Protein AF-A0A9N8DDP7-F1 (afdb_monomer)

Sequence (445 aa):
MMAVETEGLSPRRGSSKRWRAACFLFVFMGSSSLLVTTFMTEDQVQRFQAVLLRQNQVAKSKSKAASSISISDDDNATIRGRKQQKKLAQQKNATKTTTTSSRLRPAPNQGKKNKESPLFVKAPPQNSISITSDAHKTDPRIAWLMSFPNSGTSYTGQLVKHLTRTKTASNYGEQNLDLQGSSVPVYHDGNKKQKDRNWQGPFYVDPTQSKGYETPHAYVLTKTHCGGYTTNTSPERYVEATHSFRRRCLSTRYVKNGTLYKGEYDAALVHKAIHLFRNPFDNVVSRFNFEHKRLEKKKGYTNGSTKSREGFRAFCQQMDTTWKESERNSIVYEDSILAKMESVPCHSDFFRYVEWHNLAFVTTQDLGIETMILHYEDYGASTFETTKNKLLEFLELEERGVSSPFKDGKVYSKEYFTKKEREVVKEVLQQLALKTTWGYLERYF

Structure (mmCIF, N/CA/C/O backbone):
data_AF-A0A9N8DDP7-F1
#
_entry.id   AF-A0A9N8DDP7-F1
#
loop_
_atom_site.group_PDB
_atom_site.id
_atom_site.type_symbol
_atom_site.label_atom_id
_atom_site.label_alt_id
_atom_site.label_comp_id
_atom_site.label_asym_id
_atom_site.label_entity_id
_atom_site.label_seq_id
_atom_site.pdbx_PDB_ins_code
_atom_site.Cartn_x
_atom_site.Cartn_y
_atom_site.Cartn_z
_atom_site.occupancy
_atom_site.B_iso_or_equiv
_atom_site.auth_seq_id
_atom_site.auth_comp_id
_atom_site.auth_asym_id
_atom_site.auth_atom_id
_atom_site.pdbx_PDB_model_num
ATOM 1 N N . MET A 1 1 ? -30.819 -2.221 -15.362 1.00 53.91 1 MET A N 1
ATOM 2 C CA . MET A 1 1 ? -32.022 -2.208 -14.501 1.00 53.91 1 MET A CA 1
ATOM 3 C C . MET A 1 1 ? -31.883 -3.381 -13.549 1.00 53.91 1 MET A C 1
ATOM 5 O O . MET A 1 1 ? -31.459 -4.424 -14.019 1.00 53.91 1 MET A O 1
ATOM 9 N N . MET A 1 2 ? -32.101 -3.211 -12.245 1.00 54.06 2 MET A N 1
ATOM 10 C CA . MET A 1 2 ? -32.129 -4.339 -11.303 1.00 54.06 2 MET A CA 1
ATOM 11 C C . MET A 1 2 ? -33.574 -4.521 -10.854 1.00 54.06 2 MET A C 1
ATOM 13 O O . MET A 1 2 ? -34.192 -3.550 -10.419 1.00 54.06 2 MET A O 1
ATOM 17 N N . ALA A 1 3 ? -34.097 -5.733 -11.004 1.00 61.44 3 ALA A N 1
ATOM 18 C CA . ALA A 1 3 ? -35.386 -6.139 -10.464 1.00 61.44 3 ALA A CA 1
ATOM 19 C C . ALA A 1 3 ? -35.121 -7.166 -9.360 1.00 61.44 3 ALA A C 1
ATOM 21 O O . ALA A 1 3 ? -34.287 -8.059 -9.531 1.00 61.44 3 ALA A O 1
ATOM 22 N N . VAL A 1 4 ? -35.784 -6.985 -8.221 1.00 59.75 4 VAL A N 1
ATOM 23 C CA . VAL A 1 4 ? -35.756 -7.929 -7.103 1.00 59.75 4 VAL A CA 1
ATOM 24 C C . VAL A 1 4 ? -37.150 -8.512 -7.010 1.00 59.75 4 VAL A C 1
ATOM 26 O O . VAL A 1 4 ? -38.104 -7.766 -6.797 1.00 59.75 4 VAL A O 1
ATOM 29 N N . GLU A 1 5 ? -37.251 -9.822 -7.173 1.00 64.69 5 GLU A N 1
ATOM 30 C CA . GLU A 1 5 ? -38.500 -10.557 -7.016 1.00 64.69 5 GLU A CA 1
ATOM 31 C C . GLU A 1 5 ? -38.365 -11.471 -5.794 1.00 64.69 5 GLU A C 1
ATOM 33 O O . GLU A 1 5 ? -37.343 -12.140 -5.601 1.00 64.69 5 GLU A O 1
ATOM 38 N N . THR A 1 6 ? -39.362 -11.422 -4.913 1.00 59.94 6 THR A N 1
ATOM 39 C CA . THR A 1 6 ? -39.399 -12.211 -3.679 1.00 59.94 6 THR A CA 1
ATOM 40 C C . THR A 1 6 ? -40.506 -13.243 -3.796 1.00 59.94 6 THR A C 1
ATOM 42 O O . THR A 1 6 ? -41.681 -12.881 -3.766 1.00 59.94 6 THR A O 1
ATOM 45 N N . GLU A 1 7 ? -40.146 -14.521 -3.878 1.00 62.53 7 GLU A N 1
ATOM 46 C CA . GLU A 1 7 ? -41.118 -15.600 -3.715 1.00 62.53 7 GLU A CA 1
ATOM 47 C C . GLU A 1 7 ? -41.201 -16.006 -2.242 1.00 62.53 7 GLU A C 1
ATOM 49 O O . GLU A 1 7 ? -40.222 -16.433 -1.620 1.00 62.53 7 GLU A O 1
ATOM 54 N N . GLY A 1 8 ? -42.396 -15.870 -1.669 1.00 52.25 8 GLY A N 1
ATOM 55 C CA . GLY A 1 8 ? -42.695 -16.373 -0.337 1.00 52.25 8 GLY A CA 1
ATOM 56 C C . GLY A 1 8 ? -42.861 -17.889 -0.368 1.00 52.25 8 GLY A C 1
ATOM 57 O O . GLY A 1 8 ? -43.887 -18.394 -0.817 1.00 52.25 8 GLY A O 1
ATOM 58 N N . LEU A 1 9 ? -41.879 -18.632 0.145 1.00 52.53 9 LEU A N 1
ATOM 59 C CA . LEU A 1 9 ? -42.045 -20.066 0.387 1.00 52.53 9 LEU A CA 1
ATOM 60 C C . LEU A 1 9 ? -43.010 -20.274 1.565 1.00 52.53 9 LEU A C 1
ATOM 62 O O . LEU A 1 9 ? -42.707 -19.914 2.703 1.00 52.53 9 LEU A O 1
ATOM 66 N N . SER A 1 10 ? -44.179 -20.856 1.287 1.00 44.72 10 SER A N 1
ATOM 67 C CA . SER A 1 10 ? -45.189 -21.167 2.304 1.00 44.72 10 SER A CA 1
ATOM 68 C C . SER A 1 10 ? -44.709 -22.298 3.231 1.00 44.72 10 SER A C 1
ATOM 70 O O . SER A 1 10 ? -44.224 -23.327 2.745 1.00 44.72 10 SER A O 1
ATOM 72 N N . PRO A 1 11 ? -44.818 -22.154 4.564 1.00 46.38 11 PRO A N 1
ATOM 73 C CA . PRO A 1 11 ? -44.305 -23.149 5.493 1.00 46.38 11 PRO A CA 1
ATOM 74 C C . PRO A 1 11 ? -45.144 -24.434 5.491 1.00 46.38 11 PRO A C 1
ATOM 76 O O . PRO A 1 11 ? -46.372 -24.411 5.592 1.00 46.38 11 PRO A O 1
ATOM 79 N N . ARG A 1 12 ? -44.466 -25.590 5.515 1.00 46.66 12 ARG A N 1
ATOM 80 C CA . ARG A 1 12 ? -45.070 -26.830 6.026 1.00 46.66 12 ARG A CA 1
ATOM 81 C C . ARG A 1 12 ? -45.344 -26.649 7.523 1.00 46.66 12 ARG A C 1
ATOM 83 O O . ARG A 1 12 ? -44.429 -26.324 8.282 1.00 46.66 12 ARG A O 1
ATOM 90 N N . ARG A 1 13 ? -46.600 -26.855 7.942 1.00 47.00 13 ARG A N 1
ATOM 91 C CA . ARG A 1 13 ? -47.044 -26.788 9.348 1.00 47.00 13 ARG A CA 1
ATOM 92 C C . ARG A 1 13 ? -46.101 -27.599 10.248 1.00 47.00 13 ARG A C 1
ATOM 94 O O . ARG A 1 13 ? -45.973 -28.803 10.055 1.00 47.00 13 ARG A O 1
ATOM 101 N N . GLY A 1 14 ? -45.485 -26.942 11.238 1.00 57.22 14 GLY A N 1
ATOM 102 C CA . GLY A 1 14 ? -44.849 -27.618 12.378 1.00 57.22 14 GLY A CA 1
ATOM 103 C C . GLY A 1 14 ? -43.387 -27.284 12.703 1.00 57.22 14 GLY A C 1
ATOM 104 O O . GLY A 1 14 ? -42.845 -27.913 13.603 1.00 57.22 14 GLY A O 1
ATOM 105 N N . SER A 1 15 ? -42.723 -26.327 12.040 1.00 46.72 15 SER A N 1
ATOM 106 C CA . SER A 1 15 ? -41.317 -25.994 12.355 1.00 46.72 15 SER A CA 1
ATOM 107 C C . SER A 1 15 ? -41.146 -24.542 12.820 1.00 46.72 15 SER A C 1
ATOM 109 O O . SER A 1 15 ? -41.492 -23.615 12.094 1.00 46.72 15 SER A O 1
ATOM 111 N N . SER A 1 16 ? -40.557 -24.341 14.003 1.00 44.75 16 SER A N 1
ATOM 112 C CA . SER A 1 16 ? -40.240 -23.034 14.607 1.00 44.75 16 SER A CA 1
ATOM 113 C C . SER A 1 16 ? -38.978 -22.363 14.032 1.00 44.75 16 SER A C 1
ATOM 115 O O . SER A 1 16 ? -38.325 -21.562 14.705 1.00 44.75 16 SER A O 1
ATOM 117 N N . LYS A 1 17 ? -38.574 -22.688 12.798 1.00 50.50 17 LYS A N 1
ATOM 118 C CA . LYS A 1 17 ? -37.321 -22.179 12.220 1.00 50.50 17 LYS A CA 1
ATOM 119 C C . LYS A 1 17 ? -37.510 -20.809 11.560 1.00 50.50 17 LYS A C 1
ATOM 121 O O . LYS A 1 17 ? -38.437 -20.605 10.786 1.00 50.50 17 LYS A O 1
ATOM 126 N N . ARG A 1 18 ? -36.580 -19.891 11.870 1.00 58.69 18 ARG A N 1
ATOM 127 C CA . ARG A 1 18 ? -36.439 -18.542 11.288 1.00 58.69 18 ARG A CA 1
ATOM 128 C C . ARG A 1 18 ? -36.569 -18.568 9.758 1.00 58.69 18 ARG A C 1
ATOM 130 O O . ARG A 1 18 ? -35.872 -19.335 9.095 1.00 58.69 18 ARG A O 1
ATOM 137 N N . TRP A 1 19 ? -37.413 -17.677 9.241 1.00 54.81 19 TRP A N 1
ATOM 138 C CA . TRP A 1 19 ? -37.630 -17.410 7.821 1.00 54.81 19 TRP A CA 1
ATOM 139 C C . TRP A 1 19 ? -36.309 -17.133 7.086 1.00 54.81 19 TRP A C 1
ATOM 141 O O . TRP A 1 19 ? -35.470 -16.361 7.554 1.00 54.81 19 TRP A O 1
ATOM 151 N N . ARG A 1 20 ? -36.134 -17.750 5.917 1.00 55.94 20 ARG A N 1
ATOM 152 C CA . ARG A 1 20 ? -35.156 -17.335 4.904 1.00 55.94 20 ARG A CA 1
ATOM 153 C C . ARG A 1 20 ? -35.944 -17.082 3.628 1.00 55.94 20 ARG A C 1
ATOM 155 O O . ARG A 1 20 ? -36.596 -18.003 3.142 1.00 55.94 20 ARG A O 1
ATOM 162 N N . ALA A 1 21 ? -35.917 -15.854 3.125 1.00 63.25 21 ALA A N 1
ATOM 163 C CA . ALA A 1 21 ? -36.498 -15.542 1.829 1.00 63.25 21 ALA A CA 1
ATOM 164 C C . ALA A 1 21 ? -35.476 -15.915 0.747 1.00 63.25 21 ALA A C 1
ATOM 166 O O . ALA A 1 21 ? -34.285 -15.606 0.869 1.00 63.25 21 ALA A O 1
ATOM 167 N N . ALA A 1 22 ? -35.927 -16.609 -0.296 1.00 61.06 22 ALA A N 1
ATOM 168 C CA . ALA A 1 22 ? -35.143 -16.729 -1.514 1.00 61.06 22 ALA A CA 1
ATOM 169 C C . ALA A 1 22 ? -35.290 -15.404 -2.270 1.00 61.06 22 ALA A C 1
ATOM 171 O O . ALA A 1 22 ? -36.400 -15.015 -2.632 1.00 61.06 22 ALA A O 1
ATOM 172 N N . CYS A 1 23 ? -34.182 -14.686 -2.453 1.00 67.62 23 CYS A N 1
ATOM 173 C CA . CYS A 1 23 ? -34.169 -13.476 -3.261 1.00 67.62 23 CYS A CA 1
ATOM 174 C C . CYS A 1 23 ? -33.559 -13.797 -4.620 1.00 67.62 23 CYS A C 1
ATOM 176 O O . CYS A 1 23 ? -32.406 -14.237 -4.714 1.00 67.62 23 CYS A O 1
ATOM 178 N N . PHE A 1 24 ? -34.331 -13.534 -5.669 1.00 67.94 24 PHE A N 1
ATOM 179 C CA . PHE A 1 24 ? -33.857 -13.605 -7.040 1.00 67.94 24 PHE A CA 1
ATOM 180 C C . PHE A 1 24 ? -33.385 -12.218 -7.459 1.00 67.94 24 PHE A C 1
ATOM 182 O O . PHE A 1 24 ? -34.171 -11.270 -7.546 1.00 67.94 24 PHE A O 1
ATOM 189 N N . LEU A 1 25 ? -32.075 -12.086 -7.676 1.00 72.31 25 LEU A N 1
ATOM 190 C CA . LEU A 1 25 ? -31.479 -10.859 -8.179 1.00 72.31 25 LEU A CA 1
ATOM 191 C C . LEU A 1 25 ? -31.199 -11.023 -9.671 1.00 72.31 25 LEU A C 1
ATOM 193 O O . LEU A 1 25 ? -30.300 -11.766 -10.071 1.00 72.31 25 LEU A O 1
ATOM 197 N N . PHE A 1 26 ? -31.947 -10.289 -10.491 1.00 64.69 26 PHE A N 1
ATOM 198 C CA . PHE A 1 26 ? -31.686 -10.206 -11.923 1.00 64.69 26 PHE A CA 1
ATOM 199 C C . PHE A 1 26 ? -30.736 -9.043 -12.206 1.00 64.69 26 PHE A C 1
ATOM 201 O O . PHE A 1 26 ? -31.095 -7.867 -12.073 1.00 64.69 26 PHE A O 1
ATOM 208 N N . VAL A 1 27 ? -29.509 -9.373 -12.611 1.00 69.06 27 VAL A N 1
ATOM 209 C CA . VAL A 1 27 ? -28.505 -8.388 -13.023 1.00 69.06 27 VAL A CA 1
ATOM 210 C C . VAL A 1 27 ? -28.454 -8.355 -14.546 1.00 69.06 27 VAL A C 1
ATOM 212 O O . VAL A 1 27 ? -27.973 -9.285 -15.191 1.00 69.06 27 VAL A O 1
ATOM 215 N N . PHE A 1 28 ? -28.950 -7.265 -15.128 1.00 58.16 28 PHE A N 1
ATOM 216 C CA . PHE A 1 28 ? -28.885 -7.027 -16.569 1.00 58.16 28 PHE A CA 1
ATOM 217 C C . PHE A 1 28 ? -27.579 -6.310 -16.929 1.00 58.16 28 PHE A C 1
ATOM 219 O O . PHE A 1 28 ? -27.358 -5.172 -16.500 1.00 58.16 28 PHE A O 1
ATOM 226 N N . MET A 1 29 ? -26.735 -6.960 -17.732 1.00 54.19 29 MET A N 1
ATOM 227 C CA . MET A 1 29 ? -25.502 -6.396 -18.289 1.00 54.19 29 MET A CA 1
ATOM 228 C C . MET A 1 29 ? -25.595 -6.381 -19.819 1.00 54.19 29 MET A C 1
ATOM 230 O O . MET A 1 29 ? -25.285 -7.361 -20.492 1.00 54.19 29 MET A O 1
ATOM 234 N N . GLY A 1 30 ? -26.055 -5.258 -20.379 1.00 78.56 30 GLY A N 1
ATOM 235 C CA . GLY A 1 30 ? -26.326 -5.143 -21.815 1.00 78.56 30 GLY A CA 1
ATOM 236 C C . GLY A 1 30 ? -27.540 -5.979 -22.232 1.00 78.56 30 GLY A C 1
ATOM 237 O O . GLY A 1 30 ? -28.593 -5.876 -21.608 1.00 78.56 30 GLY A O 1
ATOM 238 N N . SER A 1 31 ? -27.391 -6.800 -23.275 1.00 63.62 31 SER A N 1
ATOM 239 C CA . SER A 1 31 ? -28.423 -7.729 -23.767 1.00 63.62 31 SER A CA 1
ATOM 240 C C . SER A 1 31 ? -28.468 -9.069 -23.021 1.00 63.62 31 SER A C 1
ATOM 242 O O . SER A 1 31 ? -29.312 -9.904 -23.327 1.00 63.62 31 SER A O 1
ATOM 244 N N . SER A 1 32 ? -27.571 -9.295 -22.056 1.00 45.69 32 SER A N 1
ATOM 245 C CA . SER A 1 32 ? -27.521 -10.527 -21.261 1.00 45.69 32 SER A CA 1
ATOM 246 C C . SER A 1 32 ? -28.037 -10.291 -19.841 1.00 45.69 32 SER A C 1
ATOM 248 O O . SER A 1 32 ? -27.729 -9.273 -19.214 1.00 45.69 32 SER A O 1
ATOM 250 N N . SER A 1 33 ? -28.797 -11.251 -19.314 1.00 63.03 33 SER A N 1
ATOM 251 C CA . SER A 1 33 ? -29.247 -11.278 -17.919 1.00 63.03 33 SER A CA 1
ATOM 252 C C . SER A 1 33 ? -28.574 -12.417 -17.162 1.00 63.03 33 SER A C 1
ATOM 254 O O . SER A 1 33 ? -28.583 -13.556 -17.626 1.00 63.03 33 SER A O 1
ATOM 256 N N . LEU A 1 34 ? -28.034 -12.119 -15.981 1.00 63.00 34 LEU A N 1
ATOM 257 C CA . LEU A 1 34 ? -27.555 -13.116 -15.028 1.00 63.00 34 LEU A CA 1
ATOM 258 C C . LEU A 1 34 ? -28.558 -13.219 -13.874 1.00 63.00 34 LEU A C 1
ATOM 260 O O . LEU A 1 34 ? -28.841 -12.216 -13.213 1.00 63.00 34 LEU A O 1
ATOM 264 N N . LEU A 1 35 ? -29.078 -14.425 -13.633 1.00 61.25 35 LEU A N 1
ATOM 265 C CA . LEU A 1 35 ? -29.877 -14.732 -12.449 1.00 61.25 35 LEU A CA 1
ATOM 266 C C . LEU A 1 35 ? -28.940 -15.152 -11.318 1.00 61.25 35 LEU A C 1
ATOM 268 O O . LEU A 1 35 ? -28.311 -16.208 -11.381 1.00 61.25 35 LEU A O 1
ATOM 272 N N . VAL A 1 36 ? -28.855 -14.328 -10.279 1.00 66.81 36 VAL A N 1
ATOM 273 C CA . VAL A 1 36 ? -28.132 -14.665 -9.053 1.00 66.81 36 VAL A CA 1
ATOM 274 C C . VAL A 1 36 ? -29.165 -15.019 -7.993 1.00 66.81 36 VAL A C 1
ATOM 276 O O . VAL A 1 36 ? -29.969 -14.178 -7.593 1.00 66.81 36 VAL A O 1
ATOM 279 N N . THR A 1 37 ? -29.149 -16.275 -7.545 1.00 57.31 37 THR A N 1
ATOM 280 C CA . THR A 1 37 ? -30.004 -16.729 -6.440 1.00 57.31 37 THR A CA 1
ATOM 281 C C . THR A 1 37 ? -29.198 -16.669 -5.153 1.00 57.31 37 THR A C 1
ATOM 283 O O . THR A 1 37 ? -28.152 -17.310 -5.044 1.00 57.31 37 THR A O 1
ATOM 286 N N . THR A 1 38 ? -29.670 -15.895 -4.180 1.00 74.00 38 THR A N 1
ATOM 287 C CA . THR A 1 38 ? -29.055 -15.815 -2.852 1.00 74.00 38 THR A CA 1
ATOM 288 C C . THR A 1 38 ? -30.123 -15.913 -1.768 1.00 74.00 38 THR A C 1
ATOM 290 O O . THR A 1 38 ? -31.268 -15.496 -1.951 1.00 74.00 38 THR A O 1
ATOM 293 N N . PHE A 1 39 ? -29.756 -16.497 -0.629 1.00 70.06 39 PHE A N 1
ATOM 294 C CA . PHE A 1 39 ? -30.622 -16.559 0.541 1.00 70.06 39 PHE A CA 1
ATOM 295 C C . PHE A 1 39 ? -30.316 -15.362 1.432 1.00 70.06 39 PHE A C 1
ATOM 297 O O . PHE A 1 39 ? -29.220 -15.268 1.986 1.00 70.06 39 PHE A O 1
ATOM 304 N N . MET A 1 40 ? -31.289 -14.466 1.575 1.00 74.31 40 MET A N 1
ATOM 305 C CA . MET A 1 40 ? -31.183 -13.279 2.420 1.00 74.31 40 MET A CA 1
ATOM 306 C C . MET A 1 40 ? -32.218 -13.361 3.542 1.00 74.31 40 MET A C 1
ATOM 308 O O . MET A 1 40 ? -33.294 -13.950 3.391 1.00 74.31 40 MET A O 1
ATOM 312 N N . THR A 1 41 ? -31.888 -12.801 4.704 1.00 79.81 41 THR A N 1
ATOM 313 C CA . THR A 1 41 ? -32.907 -12.551 5.730 1.00 79.81 41 THR A CA 1
ATOM 314 C C . THR A 1 41 ? -33.825 -11.417 5.273 1.00 79.81 41 THR A C 1
ATOM 316 O O . THR A 1 41 ? -33.435 -10.585 4.458 1.00 79.81 41 THR A O 1
ATOM 319 N N . GLU A 1 42 ? -35.046 -11.355 5.802 1.00 73.56 42 GLU A N 1
ATOM 320 C CA . GLU A 1 42 ? -35.998 -10.287 5.464 1.00 73.56 42 GLU A CA 1
ATOM 321 C C . GLU A 1 42 ? -35.423 -8.883 5.739 1.00 73.56 42 GLU A C 1
ATOM 323 O O . GLU A 1 42 ? -35.531 -7.994 4.898 1.00 73.56 42 GLU A O 1
ATOM 328 N N . ASP A 1 43 ? -34.698 -8.718 6.851 1.00 73.12 43 ASP A N 1
ATOM 329 C CA . ASP A 1 43 ? -33.968 -7.485 7.178 1.00 73.12 43 ASP A CA 1
ATOM 330 C C . ASP A 1 43 ? -32.894 -7.152 6.124 1.00 73.12 43 ASP A C 1
ATOM 332 O O . ASP A 1 43 ? -32.796 -6.015 5.664 1.00 73.12 43 ASP A O 1
ATOM 336 N N . GLN A 1 44 ? -32.136 -8.147 5.648 1.00 73.00 44 GLN A N 1
ATOM 337 C CA . GLN A 1 44 ? -31.159 -7.940 4.574 1.00 73.00 44 GLN A CA 1
ATOM 338 C C . GLN A 1 44 ? -31.827 -7.525 3.256 1.00 73.00 44 GLN A C 1
ATOM 340 O O . GLN A 1 44 ? -31.287 -6.673 2.549 1.00 73.00 44 GLN A O 1
ATOM 345 N N . VAL A 1 45 ? -32.997 -8.085 2.928 1.00 74.19 45 VAL A N 1
ATOM 346 C CA . VAL A 1 45 ? -33.767 -7.700 1.732 1.00 74.19 45 VAL A CA 1
ATOM 347 C C . VAL A 1 45 ? -34.248 -6.256 1.84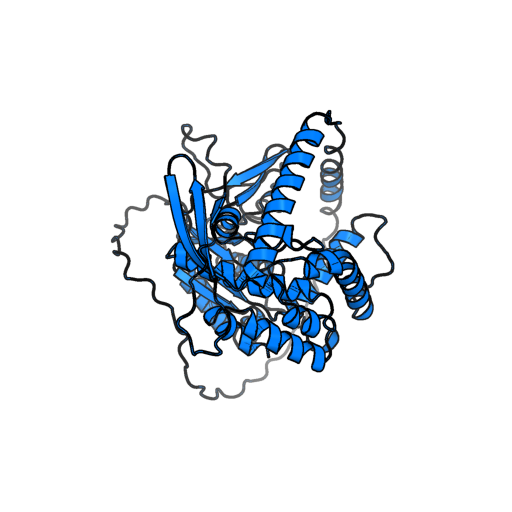5 1.00 74.19 45 VAL A C 1
ATOM 349 O O . VAL A 1 45 ? -34.053 -5.480 0.909 1.00 74.19 45 VAL A O 1
ATOM 352 N N . GLN A 1 46 ? -34.799 -5.861 2.994 1.00 74.19 46 GLN A N 1
ATOM 353 C CA . GLN A 1 46 ? -35.260 -4.489 3.228 1.00 74.19 46 GLN A CA 1
ATOM 354 C C . GLN A 1 46 ? -34.103 -3.481 3.176 1.00 74.19 46 GLN A C 1
ATOM 356 O O . GLN A 1 46 ? -34.209 -2.452 2.502 1.00 74.19 46 GLN A O 1
ATOM 361 N N . ARG A 1 47 ? -32.960 -3.793 3.805 1.00 71.19 47 ARG A N 1
ATOM 362 C CA . ARG A 1 47 ? -31.742 -2.964 3.729 1.00 71.19 47 ARG A CA 1
ATOM 363 C C . ARG A 1 47 ? -31.235 -2.849 2.289 1.00 71.19 47 ARG A C 1
ATOM 365 O O . ARG A 1 47 ? -30.904 -1.752 1.837 1.00 71.19 47 ARG A O 1
ATOM 372 N N . PHE A 1 48 ? -31.223 -3.950 1.537 1.00 71.56 48 PHE A N 1
ATOM 373 C CA . PHE A 1 48 ? -30.809 -3.953 0.132 1.00 71.56 48 PHE A CA 1
ATOM 374 C C . PHE A 1 48 ? -31.746 -3.118 -0.754 1.00 71.56 48 PHE A C 1
ATOM 376 O O . PHE A 1 48 ? -31.283 -2.284 -1.536 1.00 71.56 48 PHE A O 1
ATOM 383 N N . GLN A 1 49 ? -33.063 -3.264 -0.587 1.00 73.12 49 GLN A N 1
ATOM 384 C CA . GLN A 1 49 ? -34.063 -2.447 -1.280 1.00 73.12 49 GLN A CA 1
ATOM 385 C C . GLN A 1 49 ? -33.909 -0.955 -0.944 1.00 73.12 49 GLN A C 1
ATOM 387 O O . GLN A 1 49 ? -33.936 -0.118 -1.850 1.00 73.12 49 GLN A O 1
ATOM 392 N N . ALA A 1 50 ? -33.667 -0.611 0.324 1.00 69.44 50 ALA A N 1
ATOM 393 C CA . ALA A 1 50 ? -33.417 0.768 0.742 1.00 69.44 50 ALA A CA 1
ATOM 394 C C . ALA A 1 50 ? -32.167 1.364 0.067 1.00 69.44 50 ALA A C 1
ATOM 396 O O . ALA A 1 50 ? -32.190 2.520 -0.371 1.00 69.44 50 ALA A O 1
ATOM 397 N N . VAL A 1 51 ? -31.096 0.577 -0.092 1.00 67.12 51 VAL A N 1
ATOM 398 C CA . VAL A 1 51 ? -29.895 0.998 -0.834 1.00 67.12 51 VAL A CA 1
ATOM 399 C C . VAL A 1 51 ? -30.194 1.223 -2.314 1.00 67.12 51 VAL A C 1
ATOM 401 O O . VAL A 1 51 ? -29.808 2.265 -2.851 1.00 67.12 51 VAL A O 1
ATOM 404 N N . LEU A 1 52 ? -30.907 0.304 -2.974 1.00 68.50 52 LEU A N 1
ATOM 405 C CA . LEU A 1 52 ? -31.276 0.458 -4.386 1.00 68.50 52 LEU A CA 1
ATOM 406 C C . LEU A 1 52 ? -32.123 1.720 -4.621 1.00 68.50 52 LEU A C 1
ATOM 408 O O . LEU A 1 52 ? -31.884 2.468 -5.575 1.00 68.50 52 LEU A O 1
ATOM 412 N N . LEU A 1 53 ? -33.071 2.005 -3.724 1.00 69.00 53 LEU A N 1
ATOM 413 C CA . LEU A 1 53 ? -33.893 3.215 -3.783 1.00 69.00 53 LEU A CA 1
ATOM 414 C C . LEU A 1 53 ? -33.049 4.489 -3.618 1.00 69.00 53 LEU A C 1
ATOM 416 O O . LEU A 1 53 ? -33.205 5.429 -4.404 1.00 69.00 53 LEU A O 1
ATOM 420 N N . ARG A 1 54 ? -32.102 4.510 -2.668 1.00 64.75 54 ARG A N 1
ATOM 421 C CA . ARG A 1 54 ? -31.182 5.647 -2.473 1.00 64.75 54 ARG A CA 1
ATOM 422 C C . ARG A 1 54 ? -30.252 5.852 -3.672 1.00 64.75 54 ARG A C 1
ATOM 424 O O . ARG A 1 54 ? -30.070 6.988 -4.107 1.00 64.75 54 ARG A O 1
ATOM 431 N N . GLN A 1 55 ? -29.703 4.786 -4.261 1.00 60.59 55 GLN A N 1
ATOM 432 C CA . GLN A 1 55 ? -28.852 4.900 -5.454 1.00 60.59 55 GLN A CA 1
ATOM 433 C C . GLN A 1 55 ? -29.611 5.491 -6.649 1.00 60.59 55 GLN A C 1
ATOM 435 O O . GLN A 1 55 ? -29.083 6.368 -7.338 1.00 60.59 55 GLN A O 1
ATOM 440 N N . ASN A 1 56 ? -30.871 5.094 -6.845 1.00 63.03 56 ASN A N 1
ATOM 441 C CA . ASN A 1 56 ? -31.731 5.676 -7.875 1.00 63.03 56 ASN A CA 1
ATOM 442 C C . ASN A 1 56 ? -32.018 7.167 -7.628 1.00 63.03 56 ASN A C 1
ATOM 444 O O . ASN A 1 56 ? -32.057 7.951 -8.578 1.00 63.03 56 ASN A O 1
ATOM 448 N N . GLN A 1 57 ? -32.171 7.593 -6.370 1.00 70.00 57 GLN A N 1
ATOM 449 C CA . GLN A 1 57 ? -32.337 9.011 -6.026 1.00 70.00 57 GLN A CA 1
ATOM 450 C C . GLN A 1 57 ? -31.057 9.824 -6.276 1.00 70.00 57 GLN A C 1
ATOM 452 O O . GLN A 1 57 ? -31.131 10.915 -6.843 1.00 70.00 57 GLN A O 1
ATOM 457 N N . VAL A 1 58 ? -29.881 9.282 -5.936 1.00 62.66 58 VAL A N 1
ATOM 458 C CA . VAL A 1 58 ? -28.579 9.928 -6.193 1.00 62.66 58 VAL A CA 1
ATOM 459 C C . VAL A 1 58 ? -28.275 10.018 -7.693 1.00 62.66 58 VAL A C 1
ATOM 461 O O . VAL A 1 58 ? -27.741 11.023 -8.160 1.00 62.66 58 VAL A O 1
ATOM 464 N N . ALA A 1 59 ? -28.626 8.997 -8.478 1.00 60.81 59 ALA A N 1
ATOM 465 C CA . ALA A 1 59 ? -28.493 9.046 -9.933 1.00 60.81 59 ALA A CA 1
ATOM 466 C C . ALA A 1 59 ? -29.392 10.140 -10.541 1.00 60.81 59 ALA A C 1
ATOM 468 O O . ALA A 1 59 ? -28.932 10.934 -11.366 1.00 60.81 59 ALA A O 1
ATOM 469 N N . LYS A 1 60 ? -30.642 10.254 -10.065 1.00 66.75 60 LYS A N 1
ATOM 470 C CA . LYS A 1 60 ? -31.573 11.319 -10.473 1.00 66.75 60 LYS A CA 1
ATOM 471 C C . LYS A 1 60 ? -31.064 12.714 -10.089 1.00 66.75 60 LYS A C 1
ATOM 473 O O . LYS A 1 60 ? -31.124 13.616 -10.924 1.00 66.75 60 LYS A O 1
ATOM 478 N N . SER A 1 61 ? -30.515 12.903 -8.887 1.00 66.75 61 SER A N 1
ATOM 479 C CA . SER A 1 61 ? -29.983 14.208 -8.462 1.00 66.75 61 SER A CA 1
ATOM 480 C C . SER A 1 61 ? -28.722 14.612 -9.234 1.00 66.75 61 SER A C 1
ATOM 482 O O . SER A 1 61 ? -28.606 15.767 -9.640 1.00 66.75 61 SER A O 1
ATOM 484 N N . LYS A 1 62 ? -27.825 13.665 -9.545 1.00 58.56 62 LYS A N 1
ATOM 485 C CA . LYS A 1 62 ? -26.656 13.921 -10.405 1.00 58.56 62 LYS A CA 1
ATOM 486 C C . LYS A 1 62 ? -27.041 14.281 -11.839 1.00 58.56 62 LYS A C 1
ATOM 488 O O . LYS A 1 62 ? -26.414 15.167 -12.409 1.00 58.56 62 LYS A O 1
ATOM 493 N N . SER A 1 63 ? -28.081 13.655 -12.401 1.00 56.44 63 SER A N 1
ATOM 494 C CA . SER A 1 63 ? -28.575 14.014 -13.741 1.00 56.44 63 SER A CA 1
ATOM 495 C C . SER A 1 63 ? -29.118 15.449 -13.804 1.00 56.44 63 SER A C 1
ATOM 497 O O . SER A 1 63 ? -28.883 16.137 -14.789 1.00 56.44 63 SER A O 1
ATOM 499 N N . LYS A 1 64 ? -29.744 15.936 -12.720 1.00 53.75 64 LYS A N 1
ATOM 500 C CA . LYS A 1 64 ? -30.222 17.325 -12.600 1.00 53.75 64 LYS A CA 1
ATOM 501 C C . LYS A 1 64 ? -29.105 18.340 -12.333 1.00 53.75 64 LYS A C 1
ATOM 503 O O . LYS A 1 64 ? -29.221 19.485 -12.748 1.00 53.75 64 LYS A O 1
ATOM 508 N N . ALA A 1 65 ? -28.030 17.942 -11.651 1.00 45.69 65 ALA A N 1
ATOM 509 C CA . ALA A 1 65 ? -26.884 18.819 -11.393 1.00 45.69 65 ALA A CA 1
ATOM 510 C C . ALA A 1 65 ? -25.943 18.945 -12.607 1.00 45.69 65 ALA A C 1
ATOM 512 O O . ALA A 1 65 ? -25.314 19.981 -12.802 1.00 45.69 65 ALA A O 1
ATOM 513 N N . ALA A 1 66 ? -25.858 17.910 -13.449 1.00 41.44 66 ALA A N 1
ATOM 514 C CA . ALA A 1 66 ? -25.057 17.940 -14.674 1.00 41.44 66 ALA A CA 1
ATOM 515 C C . ALA A 1 66 ? -25.620 18.901 -15.740 1.00 41.44 66 ALA A C 1
ATOM 517 O O . ALA A 1 66 ? -24.869 19.364 -16.592 1.00 41.44 66 ALA A O 1
ATOM 518 N N . SER A 1 67 ? -26.908 19.254 -15.669 1.00 44.47 67 SER A N 1
ATOM 519 C CA . SER A 1 67 ? -27.530 20.254 -16.545 1.00 44.47 67 SER A CA 1
ATOM 520 C C . SER A 1 67 ? -27.299 21.713 -16.118 1.00 44.47 67 SER A C 1
ATOM 522 O O . SER A 1 67 ? -27.812 22.607 -16.782 1.00 44.47 67 SER A O 1
ATOM 524 N N . SER A 1 68 ? -26.555 21.987 -15.036 1.00 36.62 68 SER A N 1
ATOM 525 C CA . SER A 1 68 ? -26.450 23.345 -14.469 1.00 36.62 68 SER A CA 1
ATOM 526 C C . SER A 1 68 ? -25.038 23.802 -14.078 1.00 36.62 68 SER A C 1
ATOM 528 O O . SER A 1 68 ? -24.912 24.709 -13.261 1.00 36.62 68 SER A O 1
ATOM 530 N N . ILE A 1 69 ? -23.965 23.202 -14.609 1.00 29.62 69 ILE A N 1
ATOM 531 C CA . ILE A 1 69 ? -22.587 23.596 -14.255 1.00 29.62 69 ILE A CA 1
ATOM 532 C C . ILE A 1 69 ? -21.782 23.946 -15.513 1.00 29.62 69 ILE A C 1
ATOM 534 O O . ILE A 1 69 ? -21.299 23.068 -16.225 1.00 29.62 69 ILE A O 1
ATOM 538 N N . SER A 1 70 ? -21.604 25.249 -15.747 1.00 32.91 70 SER A N 1
ATOM 539 C CA . SER A 1 70 ? -20.511 25.816 -16.542 1.00 32.91 70 SER A CA 1
ATOM 540 C C . SER A 1 70 ? -19.218 25.783 -15.718 1.00 32.91 70 SER A C 1
ATOM 542 O O . SER A 1 70 ? -19.195 26.249 -14.579 1.00 32.91 70 SER A O 1
ATOM 544 N N . ILE A 1 71 ? -18.155 25.208 -16.277 1.00 30.58 71 ILE A N 1
ATOM 545 C CA . ILE A 1 71 ? -16.852 25.008 -15.625 1.00 30.58 71 ILE A CA 1
ATOM 546 C C . ILE A 1 71 ? -16.048 26.320 -15.660 1.00 30.58 71 ILE A C 1
ATOM 548 O O . ILE A 1 71 ? -15.886 26.896 -16.731 1.00 30.58 71 ILE A O 1
ATOM 552 N N . SER A 1 72 ? -15.538 26.771 -14.508 1.00 32.91 72 SER A N 1
ATOM 553 C CA . SER A 1 72 ? -14.617 27.912 -14.370 1.00 32.91 72 SER A CA 1
ATOM 554 C C . SER A 1 72 ? -13.154 27.465 -14.189 1.00 32.91 72 SER A C 1
ATOM 556 O O . SER A 1 72 ? -12.875 26.454 -13.545 1.00 32.91 72 SER A O 1
ATOM 558 N N . ASP A 1 73 ? -12.227 28.253 -14.740 1.00 31.55 73 ASP A N 1
ATOM 559 C CA . ASP A 1 73 ? -10.813 27.961 -15.061 1.00 31.55 73 ASP A CA 1
ATOM 560 C C . ASP A 1 73 ? -9.780 27.885 -13.899 1.00 31.55 73 ASP A C 1
ATOM 562 O O . ASP A 1 73 ? -8.569 27.961 -14.132 1.00 31.55 73 ASP A O 1
ATOM 566 N N . ASP A 1 74 ? -10.177 27.684 -12.640 1.00 34.81 74 ASP A N 1
ATOM 567 C CA . ASP A 1 74 ? -9.267 27.926 -11.495 1.00 34.81 74 ASP A CA 1
ATOM 568 C C . ASP A 1 74 ? -8.352 26.757 -11.050 1.00 34.81 74 ASP A C 1
ATOM 570 O O . ASP A 1 74 ? -7.454 26.940 -10.221 1.00 34.81 74 ASP A O 1
ATOM 574 N N . ASP A 1 75 ? -8.456 25.559 -11.635 1.00 34.12 75 ASP A N 1
ATOM 575 C CA . ASP A 1 75 ? -7.659 24.397 -11.185 1.00 34.12 75 ASP A CA 1
ATOM 576 C C . ASP A 1 75 ? -6.195 24.367 -11.695 1.00 34.12 75 ASP A C 1
ATOM 578 O O . ASP A 1 75 ? -5.384 23.534 -11.269 1.00 34.12 75 ASP A O 1
ATOM 582 N N . ASN A 1 76 ? -5.788 25.312 -12.551 1.00 37.53 76 ASN A N 1
ATOM 583 C CA . ASN A 1 76 ? -4.450 25.330 -13.170 1.00 37.53 76 ASN A CA 1
ATOM 584 C C . ASN A 1 76 ? -3.348 26.005 -12.314 1.00 37.53 76 ASN A C 1
ATOM 586 O O . ASN A 1 76 ? -2.151 25.887 -12.610 1.00 37.53 76 ASN A O 1
ATOM 590 N N . ALA A 1 77 ? -3.707 26.691 -11.222 1.00 36.75 77 ALA A N 1
ATOM 591 C CA . ALA A 1 77 ? -2.767 27.500 -10.435 1.00 36.75 77 ALA A CA 1
ATOM 592 C C . ALA A 1 77 ? -1.837 26.676 -9.513 1.00 36.75 77 ALA A C 1
ATOM 594 O O . ALA A 1 77 ? -0.698 27.067 -9.240 1.00 36.75 77 ALA A O 1
ATOM 595 N N . THR A 1 78 ? -2.260 25.485 -9.081 1.00 42.81 78 THR A N 1
ATOM 596 C CA . THR A 1 78 ? -1.552 24.719 -8.032 1.00 42.81 78 THR A CA 1
ATOM 597 C C . THR A 1 78 ? -0.275 24.018 -8.534 1.00 42.81 78 THR A C 1
ATOM 599 O O . THR A 1 78 ? 0.626 23.702 -7.751 1.00 42.81 78 THR A O 1
ATOM 602 N N . ILE A 1 79 ? -0.136 23.802 -9.848 1.00 43.47 79 ILE A N 1
ATOM 603 C CA . ILE A 1 79 ? 1.018 23.096 -10.437 1.00 43.47 79 ILE A CA 1
ATOM 604 C C . ILE A 1 79 ? 2.187 24.055 -10.725 1.00 43.47 79 ILE A C 1
ATOM 606 O O . ILE A 1 79 ? 3.352 23.669 -10.569 1.00 43.47 79 ILE A O 1
ATOM 610 N N . ARG A 1 80 ? 1.915 25.329 -11.049 1.00 42.91 80 ARG A N 1
ATOM 611 C CA . ARG A 1 80 ? 2.960 26.331 -11.345 1.00 42.91 80 ARG A CA 1
ATOM 612 C C . ARG A 1 80 ? 3.842 26.647 -10.128 1.00 42.91 80 ARG A C 1
ATOM 614 O O . ARG A 1 80 ? 5.057 26.769 -10.282 1.00 42.91 80 ARG A O 1
ATOM 621 N N . GLY A 1 81 ? 3.288 26.628 -8.912 1.00 40.34 81 GLY A N 1
ATOM 622 C CA . GLY A 1 81 ? 4.040 26.889 -7.673 1.00 40.34 81 GLY A CA 1
ATOM 623 C C . GLY A 1 81 ? 5.141 25.865 -7.342 1.00 40.34 81 GLY A C 1
ATOM 624 O O . GLY A 1 81 ? 6.102 26.189 -6.644 1.00 40.34 81 GLY A O 1
ATOM 625 N N . ARG A 1 82 ? 5.073 24.634 -7.879 1.00 48.56 82 ARG A N 1
ATOM 626 C CA . ARG A 1 82 ? 6.082 23.585 -7.615 1.00 48.56 82 ARG A CA 1
ATOM 627 C C . ARG A 1 82 ? 7.355 23.716 -8.459 1.00 48.56 82 ARG A C 1
ATOM 629 O O . ARG A 1 82 ? 8.385 23.171 -8.060 1.00 48.56 82 ARG A O 1
ATOM 636 N N . LYS A 1 83 ? 7.319 24.440 -9.588 1.00 47.53 83 LYS A N 1
ATOM 637 C CA . LYS A 1 83 ? 8.487 24.610 -10.477 1.00 47.53 83 LYS A CA 1
ATOM 638 C C . LYS A 1 83 ? 9.538 25.577 -9.911 1.00 47.53 83 LYS A C 1
ATOM 640 O O . LYS A 1 83 ? 10.721 25.383 -10.168 1.00 47.53 83 LYS A O 1
ATOM 645 N N . GLN A 1 84 ? 9.144 26.557 -9.093 1.00 44.31 84 GLN A N 1
ATOM 646 C CA . GLN A 1 84 ? 10.078 27.552 -8.541 1.00 44.31 84 GLN A CA 1
ATOM 647 C C . GLN A 1 84 ? 10.831 27.066 -7.290 1.00 44.31 84 GLN A C 1
ATOM 649 O O . GLN A 1 84 ? 12.014 27.355 -7.140 1.00 44.31 84 GLN A O 1
ATOM 654 N N . GLN A 1 85 ? 10.210 26.251 -6.429 1.00 44.88 85 GLN A N 1
ATOM 655 C CA . GLN A 1 85 ? 10.848 25.815 -5.175 1.00 44.88 85 GLN A CA 1
ATOM 656 C C . GLN A 1 85 ? 11.899 24.704 -5.347 1.00 44.88 85 GLN A C 1
ATOM 658 O O . GLN A 1 85 ? 12.840 24.634 -4.560 1.00 44.88 85 GLN A O 1
ATOM 663 N N . LYS A 1 86 ? 11.806 23.858 -6.387 1.00 47.59 86 LYS A N 1
ATOM 664 C CA . LYS A 1 86 ? 12.817 22.808 -6.632 1.00 47.59 86 LYS A CA 1
ATOM 665 C C . LYS A 1 86 ? 14.145 23.345 -7.181 1.00 47.59 86 LYS A C 1
ATOM 667 O O . LYS A 1 86 ? 15.168 22.708 -6.961 1.00 47.59 86 LYS A O 1
ATOM 672 N N . LYS A 1 87 ? 14.157 24.519 -7.828 1.00 44.03 87 LYS A N 1
ATOM 673 C CA . LYS A 1 87 ? 15.384 25.123 -8.383 1.00 44.03 87 LYS A CA 1
ATOM 674 C C . LYS A 1 87 ? 16.283 25.770 -7.316 1.00 44.03 87 LYS A C 1
ATOM 676 O O . LYS A 1 87 ? 17.482 25.868 -7.526 1.00 44.03 87 LYS A O 1
ATOM 681 N N . LEU A 1 88 ? 15.730 26.150 -6.159 1.00 40.16 88 LEU A N 1
ATOM 682 C CA . LEU A 1 88 ? 16.463 26.811 -5.066 1.00 40.16 88 LEU A CA 1
ATOM 683 C C . LEU A 1 88 ? 17.061 25.846 -4.024 1.00 40.16 88 LEU A C 1
ATOM 685 O O . LEU A 1 88 ? 17.935 26.240 -3.259 1.00 40.16 88 LEU A O 1
ATOM 689 N N . ALA A 1 89 ? 16.642 24.576 -4.000 1.00 40.66 89 ALA A N 1
ATOM 690 C CA . ALA A 1 89 ? 17.074 23.609 -2.983 1.00 40.66 89 ALA A CA 1
ATOM 691 C C . ALA A 1 89 ? 18.320 22.777 -3.364 1.00 40.66 89 ALA A C 1
ATOM 693 O O . ALA A 1 89 ? 18.799 22.003 -2.542 1.00 40.66 89 ALA A O 1
ATOM 694 N N . GLN A 1 90 ? 18.862 22.922 -4.581 1.00 40.56 90 GLN A N 1
ATOM 695 C CA . GLN A 1 90 ? 20.018 22.137 -5.059 1.00 40.56 90 GLN A CA 1
ATOM 696 C C . GLN A 1 90 ? 21.373 22.869 -4.999 1.00 40.56 90 GLN A C 1
ATOM 698 O O . GLN A 1 90 ? 22.378 22.296 -5.401 1.00 40.56 90 GLN A O 1
ATOM 703 N N . GLN A 1 91 ? 21.438 24.089 -4.453 1.00 38.41 91 GLN A N 1
ATOM 704 C CA . GLN A 1 91 ? 22.690 24.866 -4.355 1.00 38.41 91 GLN A CA 1
ATOM 705 C C . GLN A 1 91 ? 23.305 24.958 -2.950 1.00 38.41 91 GLN A C 1
ATOM 707 O O . GLN A 1 91 ? 24.314 25.632 -2.767 1.00 38.41 91 GLN A O 1
ATOM 712 N N . LYS A 1 92 ? 22.760 24.265 -1.947 1.00 39.09 92 LYS A N 1
ATOM 713 C CA . LYS A 1 92 ? 23.365 24.207 -0.610 1.00 39.09 92 LYS A CA 1
ATOM 714 C C . LYS A 1 92 ? 23.430 22.759 -0.153 1.00 39.09 92 LYS A C 1
ATOM 716 O O . LYS A 1 92 ? 22.410 22.234 0.274 1.00 39.09 92 LYS A O 1
ATOM 721 N N . ASN A 1 93 ? 24.592 22.122 -0.333 1.00 34.28 93 ASN A N 1
ATOM 722 C CA . ASN A 1 93 ? 25.217 21.180 0.611 1.00 34.28 93 ASN A CA 1
ATOM 723 C C . ASN A 1 93 ? 26.431 20.474 -0.026 1.00 34.28 93 ASN A C 1
ATOM 725 O O . ASN A 1 93 ? 26.338 19.359 -0.527 1.00 34.28 93 ASN A O 1
ATOM 729 N N . ALA A 1 94 ? 27.584 21.133 0.065 1.00 32.00 94 ALA A N 1
ATOM 730 C CA . ALA A 1 94 ? 28.896 20.512 0.239 1.00 32.00 94 ALA A CA 1
ATOM 731 C C . ALA A 1 94 ? 29.466 21.212 1.484 1.00 32.00 94 ALA A C 1
ATOM 733 O O . ALA A 1 94 ? 29.512 22.437 1.524 1.00 32.00 94 ALA A O 1
ATOM 734 N N . THR A 1 95 ? 29.745 20.556 2.607 1.00 30.91 95 THR A N 1
ATOM 735 C CA . THR A 1 95 ? 31.052 19.963 2.930 1.00 30.91 95 THR A CA 1
ATOM 736 C C . THR A 1 95 ? 30.977 19.543 4.405 1.00 30.91 95 THR A C 1
ATOM 738 O O . THR A 1 95 ? 30.601 20.380 5.223 1.00 30.91 95 THR A O 1
ATOM 741 N N . LYS A 1 96 ? 31.345 18.307 4.763 1.00 30.09 96 LYS A N 1
ATOM 742 C CA . LYS A 1 96 ? 32.242 18.005 5.902 1.00 30.09 96 LYS A CA 1
ATOM 743 C C . LYS A 1 96 ? 32.415 16.499 6.091 1.00 30.09 96 LYS A C 1
ATOM 745 O O . LYS A 1 96 ? 31.509 15.785 6.505 1.00 30.09 96 LYS A O 1
ATOM 750 N N . THR A 1 97 ? 33.631 16.068 5.801 1.00 30.44 97 THR A N 1
ATOM 751 C CA . THR A 1 97 ? 34.244 14.791 6.152 1.00 30.44 97 THR A CA 1
ATOM 752 C C . THR A 1 97 ? 34.781 14.881 7.580 1.00 30.44 97 THR A C 1
ATOM 754 O O . THR A 1 97 ? 35.435 15.869 7.918 1.00 30.44 97 THR A O 1
ATOM 757 N N . THR A 1 98 ? 34.581 13.860 8.414 1.00 28.33 98 THR A N 1
ATOM 758 C CA . THR A 1 98 ? 35.496 13.585 9.535 1.00 28.33 98 THR A CA 1
ATOM 759 C C . THR A 1 98 ? 35.515 12.094 9.851 1.00 28.33 98 THR A C 1
ATOM 761 O O . THR A 1 98 ? 34.483 11.442 9.979 1.00 28.33 98 THR A O 1
ATOM 764 N N . THR A 1 99 ? 36.736 11.585 9.916 1.00 30.97 99 THR A N 1
ATOM 765 C CA . THR A 1 99 ? 37.190 10.220 10.162 1.00 30.97 99 THR A CA 1
ATOM 766 C C . THR A 1 99 ? 37.139 9.896 11.655 1.00 30.97 99 THR A C 1
ATOM 768 O O . THR A 1 99 ? 37.637 10.694 12.446 1.00 30.97 99 THR A O 1
ATOM 771 N N . THR A 1 100 ? 36.678 8.707 12.064 1.00 29.11 100 THR A N 1
ATOM 772 C CA . THR A 1 100 ? 37.254 8.027 13.244 1.00 29.11 100 THR A CA 1
ATOM 773 C C . THR A 1 100 ? 37.046 6.512 13.198 1.00 29.11 100 THR A C 1
ATOM 775 O O . THR A 1 100 ? 35.959 6.009 12.933 1.00 29.11 100 THR A O 1
ATOM 778 N N . SER A 1 101 ? 38.149 5.816 13.454 1.00 30.36 101 SER A N 1
ATOM 779 C CA . SER A 1 101 ? 38.333 4.376 13.621 1.00 30.36 101 SER A CA 1
ATOM 780 C C . SER A 1 101 ? 37.895 3.916 15.020 1.00 30.36 101 SER A C 1
ATOM 782 O O . SER A 1 101 ? 38.121 4.641 15.988 1.00 30.36 101 SER A O 1
ATOM 784 N N . SER A 1 102 ? 37.343 2.701 15.161 1.00 31.55 102 SER A N 1
ATOM 785 C CA . SER A 1 102 ? 37.975 1.609 15.936 1.00 31.55 102 SER A CA 1
ATOM 786 C C . SER A 1 102 ? 37.020 0.493 16.414 1.00 31.55 102 SER A C 1
ATOM 788 O O . SER A 1 102 ? 35.883 0.724 16.807 1.00 31.55 102 SER A O 1
ATOM 790 N N . ARG A 1 103 ? 37.621 -0.708 16.465 1.00 29.70 103 ARG A N 1
ATOM 791 C CA . ARG A 1 103 ? 37.391 -1.884 17.334 1.00 29.70 103 ARG A CA 1
ATOM 792 C C . ARG A 1 103 ? 36.302 -2.926 17.022 1.00 29.70 103 ARG A C 1
ATOM 794 O O . ARG A 1 103 ? 35.126 -2.791 17.327 1.00 29.70 103 ARG A O 1
ATOM 801 N N . LEU A 1 104 ? 36.843 -4.063 16.573 1.00 35.19 104 LEU A N 1
ATOM 802 C CA . LEU A 1 104 ? 36.375 -5.448 16.663 1.00 35.19 104 LEU A CA 1
ATOM 803 C C . LEU A 1 104 ? 36.045 -5.895 18.099 1.00 35.19 104 LEU A C 1
ATOM 805 O O . LEU A 1 104 ? 36.813 -5.591 19.015 1.00 35.19 104 LEU A O 1
ATOM 809 N N . ARG A 1 105 ? 35.001 -6.730 18.249 1.00 35.19 105 ARG A N 1
ATOM 810 C CA . ARG A 1 105 ? 34.897 -7.857 19.208 1.00 35.19 105 ARG A CA 1
ATOM 811 C C . ARG A 1 105 ? 33.747 -8.823 18.818 1.00 35.19 105 ARG A C 1
ATOM 813 O O . ARG A 1 105 ? 32.925 -8.448 17.985 1.00 35.19 105 ARG A O 1
ATOM 820 N N . PRO A 1 106 ? 33.752 -10.075 19.329 1.00 34.66 106 PRO A N 1
ATOM 821 C CA . PRO A 1 106 ? 33.322 -11.265 18.589 1.00 34.66 106 PRO A CA 1
ATOM 822 C C . PRO A 1 106 ? 31.876 -11.727 18.836 1.00 34.66 106 PRO A C 1
ATOM 824 O O . PRO A 1 106 ? 31.194 -11.287 19.758 1.00 34.66 106 PRO A O 1
ATOM 827 N N . ALA A 1 107 ? 31.466 -12.661 17.975 1.00 39.41 107 ALA A N 1
ATOM 828 C CA . ALA A 1 107 ? 30.163 -13.311 17.870 1.00 39.41 107 ALA A CA 1
ATOM 829 C C . ALA A 1 107 ? 29.795 -14.240 19.044 1.00 39.41 107 ALA A C 1
ATOM 831 O O . ALA A 1 107 ? 30.684 -14.825 19.667 1.00 39.41 107 ALA A O 1
ATOM 832 N N . PRO A 1 108 ? 28.487 -14.514 19.224 1.00 42.75 108 PRO A N 1
ATOM 833 C CA . PRO A 1 108 ? 28.043 -15.764 19.818 1.00 42.75 108 PRO A CA 1
ATOM 834 C C . PRO A 1 108 ? 27.121 -16.590 18.899 1.00 42.75 108 PRO A C 1
ATOM 836 O O . PRO A 1 108 ? 26.157 -16.099 18.319 1.00 42.75 108 PRO A O 1
ATOM 839 N N . ASN A 1 109 ? 27.469 -17.877 18.833 1.00 32.69 109 ASN A N 1
ATOM 840 C CA . ASN A 1 109 ? 26.646 -19.087 18.745 1.00 32.69 109 ASN A CA 1
ATOM 841 C C . ASN A 1 109 ? 25.294 -19.067 18.011 1.00 32.69 109 ASN A C 1
ATOM 843 O O . ASN A 1 109 ? 24.286 -18.544 18.481 1.00 32.69 109 ASN A O 1
ATOM 847 N N . GLN A 1 110 ? 25.263 -19.840 16.922 1.00 32.34 110 GLN A N 1
ATOM 848 C CA . GLN A 1 110 ? 24.065 -20.265 16.209 1.00 32.34 110 GLN A CA 1
ATOM 849 C C . GLN A 1 110 ? 23.322 -21.364 16.985 1.00 32.34 110 GLN A C 1
ATOM 851 O O . GLN A 1 110 ? 23.797 -22.491 17.116 1.00 32.34 110 GLN A O 1
ATOM 856 N N . GLY A 1 111 ? 22.120 -21.039 17.460 1.00 34.16 111 GLY A N 1
ATOM 857 C CA . GLY A 1 111 ? 21.121 -22.015 17.891 1.00 34.16 111 GLY A CA 1
ATOM 858 C C . GLY A 1 111 ? 20.272 -22.474 16.704 1.00 34.16 111 GLY A C 1
ATOM 859 O O . GLY A 1 111 ? 19.663 -21.654 16.017 1.00 34.16 111 GLY A O 1
ATOM 860 N N . LYS A 1 112 ? 20.229 -23.790 16.476 1.00 42.44 112 LYS A N 1
ATOM 861 C CA . LYS A 1 112 ? 19.351 -24.466 15.508 1.00 42.44 112 LYS A CA 1
ATOM 862 C C . LYS A 1 112 ? 17.882 -24.093 15.763 1.00 42.44 112 LYS A C 1
ATOM 864 O O . LYS A 1 112 ? 17.390 -24.277 16.874 1.00 42.44 112 LYS A O 1
ATOM 869 N N . LYS A 1 113 ? 17.171 -23.629 14.729 1.00 36.88 113 LYS A N 1
ATOM 870 C CA . LYS A 1 113 ? 15.704 -23.520 14.718 1.00 36.88 113 LYS A CA 1
ATOM 871 C C . LYS A 1 113 ? 15.120 -24.253 13.515 1.00 36.88 113 LYS A C 1
ATOM 873 O O . LYS A 1 113 ? 15.643 -24.172 12.406 1.00 36.88 113 LYS A O 1
ATOM 878 N N . ASN A 1 114 ? 14.051 -24.988 13.799 1.00 34.59 114 ASN A N 1
ATOM 879 C CA . ASN A 1 114 ? 13.307 -25.845 12.888 1.00 34.59 114 ASN A CA 1
ATOM 880 C C . ASN A 1 114 ? 12.688 -25.041 11.736 1.00 34.59 114 ASN A C 1
ATOM 882 O O . ASN A 1 114 ? 12.140 -23.960 11.943 1.00 34.59 114 ASN A O 1
ATOM 886 N N . LYS A 1 115 ? 12.792 -25.593 10.522 1.00 30.69 115 LYS A N 1
ATOM 887 C CA . LYS A 1 115 ? 12.150 -25.088 9.307 1.00 30.69 115 LYS A CA 1
ATOM 888 C C . LYS A 1 115 ? 10.667 -25.460 9.332 1.00 30.69 115 LYS A C 1
ATOM 890 O O . LYS A 1 115 ? 10.330 -26.610 9.076 1.00 30.69 115 LYS A O 1
ATOM 895 N N . GLU A 1 116 ? 9.799 -24.487 9.568 1.00 33.50 116 GLU A N 1
ATOM 896 C CA . GLU A 1 116 ? 8.441 -24.526 9.026 1.00 33.50 116 GLU A CA 1
ATOM 897 C C . GLU A 1 116 ? 8.471 -23.856 7.650 1.00 33.50 116 GLU A C 1
ATOM 899 O O . GLU A 1 116 ? 8.856 -22.693 7.502 1.00 33.50 116 GLU A O 1
ATOM 904 N N . SER A 1 117 ? 8.153 -24.632 6.617 1.00 34.88 117 SER A N 1
ATOM 905 C CA . SER A 1 117 ? 8.067 -24.149 5.241 1.00 34.88 117 SER A CA 1
ATOM 906 C C . SER A 1 117 ? 6.787 -23.323 5.071 1.00 34.88 117 SER A C 1
ATOM 908 O O . SER A 1 117 ? 5.718 -23.806 5.444 1.00 34.88 117 SER A O 1
ATOM 910 N N . PRO A 1 118 ? 6.841 -22.112 4.489 1.00 40.25 118 PRO A N 1
ATOM 911 C CA . PRO A 1 118 ? 5.632 -21.358 4.188 1.00 40.25 118 PRO A CA 1
ATOM 912 C C . PRO A 1 118 ? 4.794 -22.095 3.136 1.00 40.25 118 PRO A C 1
ATOM 914 O O . PRO A 1 118 ? 5.328 -22.581 2.135 1.00 40.25 118 PRO A O 1
ATOM 917 N N . LEU A 1 119 ? 3.478 -22.166 3.366 1.00 40.56 119 LEU A N 1
ATOM 918 C CA . LEU A 1 119 ? 2.500 -22.639 2.389 1.00 40.56 119 LEU A CA 1
ATOM 919 C C . LEU A 1 119 ? 2.564 -21.735 1.148 1.00 40.56 119 LEU A C 1
ATOM 921 O O . LEU A 1 119 ? 2.017 -20.634 1.133 1.00 40.56 119 LEU A O 1
ATOM 925 N N . PHE A 1 120 ? 3.228 -22.208 0.097 1.00 44.88 120 PHE A N 1
ATOM 926 C CA . PHE A 1 120 ? 3.011 -21.694 -1.246 1.00 44.88 120 PHE A CA 1
ATOM 927 C C . PHE A 1 120 ? 1.660 -22.219 -1.723 1.00 44.88 120 PHE A C 1
ATOM 929 O O . PHE A 1 120 ? 1.479 -23.428 -1.887 1.00 44.88 120 PHE A O 1
ATOM 936 N N . VAL A 1 121 ? 0.705 -21.320 -1.958 1.00 49.09 121 VAL A N 1
ATOM 937 C CA . VAL A 1 121 ? -0.489 -21.656 -2.735 1.00 49.09 121 VAL A CA 1
ATOM 938 C C . VAL A 1 121 ? -0.015 -21.839 -4.174 1.00 49.09 121 VAL A C 1
ATOM 940 O O . VAL A 1 121 ? 0.143 -20.872 -4.914 1.00 49.09 121 VAL A O 1
ATOM 943 N N . LYS A 1 122 ? 0.313 -23.082 -4.547 1.00 40.50 122 LYS A N 1
ATOM 944 C CA . LYS A 1 122 ? 0.677 -23.411 -5.925 1.00 40.50 122 LYS A CA 1
ATOM 945 C C . LYS A 1 122 ? -0.531 -23.133 -6.812 1.00 40.50 122 LYS A C 1
ATOM 947 O O . LYS A 1 122 ? -1.572 -23.770 -6.659 1.00 40.50 122 LYS A O 1
ATOM 952 N N . ALA A 1 123 ? -0.377 -22.186 -7.731 1.00 44.19 123 ALA A N 1
ATOM 953 C CA . ALA A 1 123 ? -1.285 -22.051 -8.856 1.00 44.19 123 ALA A CA 1
ATOM 954 C C . ALA A 1 123 ? -1.325 -23.385 -9.635 1.00 44.19 123 ALA A C 1
ATOM 956 O O . ALA A 1 123 ? -0.322 -24.112 -9.647 1.00 44.19 123 ALA A O 1
ATOM 957 N N . PRO A 1 124 ? -2.463 -23.739 -10.261 1.00 44.16 124 PRO A N 1
ATOM 958 C CA . PRO A 1 124 ? -2.529 -24.895 -11.148 1.00 44.16 124 PRO A CA 1
ATOM 959 C C . PRO A 1 124 ? -1.420 -24.812 -12.213 1.00 44.16 124 PRO A C 1
ATOM 961 O O . PRO A 1 124 ? -1.041 -23.706 -12.606 1.00 44.16 124 PRO A O 1
ATOM 964 N N . PRO A 1 125 ? -0.872 -25.958 -12.655 1.00 36.00 125 PRO A N 1
ATOM 965 C CA . PRO A 1 125 ? 0.284 -25.998 -13.541 1.00 36.00 125 PRO A CA 1
ATOM 966 C C . PRO A 1 125 ? -0.019 -25.239 -14.835 1.00 36.00 125 PRO A C 1
ATOM 968 O O . PRO A 1 125 ? -0.818 -25.680 -15.658 1.00 36.00 125 PRO A O 1
ATOM 971 N N . GLN A 1 126 ? 0.612 -24.078 -15.000 1.00 43.03 126 GLN A N 1
ATOM 972 C CA . GLN A 1 126 ? 0.638 -23.383 -16.277 1.00 43.03 126 GLN A CA 1
ATOM 973 C C . GLN A 1 126 ? 1.664 -24.082 -17.169 1.00 43.03 126 GLN A C 1
ATOM 975 O O . GLN A 1 126 ? 2.780 -24.360 -16.729 1.00 43.03 126 GLN A O 1
ATOM 980 N N . ASN A 1 127 ? 1.274 -24.381 -18.412 1.00 37.72 127 ASN A N 1
ATOM 981 C CA . ASN A 1 127 ? 2.164 -24.915 -19.439 1.00 37.72 127 ASN A CA 1
ATOM 982 C C . ASN A 1 127 ? 3.433 -24.057 -19.516 1.00 37.72 127 ASN A C 1
ATOM 984 O O . ASN A 1 127 ? 3.389 -22.899 -19.931 1.00 37.72 127 ASN A O 1
ATOM 988 N N . SER A 1 128 ? 4.561 -24.631 -19.105 1.00 40.38 128 SER A N 1
ATOM 989 C CA . SER A 1 128 ? 5.869 -23.996 -19.178 1.00 40.38 128 SER A CA 1
ATOM 990 C C . SER A 1 128 ? 6.286 -23.888 -20.643 1.00 40.38 128 SER A C 1
ATOM 992 O O . SER A 1 128 ? 6.770 -24.852 -21.235 1.00 40.38 128 SER A O 1
ATOM 994 N N . ILE A 1 129 ? 6.069 -22.719 -21.240 1.00 45.12 129 ILE A N 1
ATOM 995 C CA . ILE A 1 129 ? 6.613 -22.380 -22.553 1.00 45.12 129 ILE A CA 1
ATOM 996 C C . ILE A 1 129 ? 8.133 -22.273 -22.391 1.00 45.12 129 ILE A C 1
ATOM 998 O O . ILE A 1 129 ? 8.632 -21.390 -21.695 1.00 45.12 129 ILE A O 1
ATOM 1002 N N . SER A 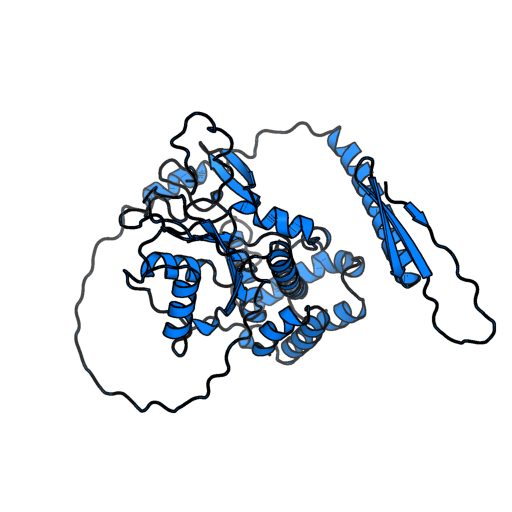1 130 ? 8.867 -23.202 -22.999 1.00 38.03 130 SER A N 1
ATOM 1003 C CA . SER A 1 130 ? 10.327 -23.182 -23.068 1.00 38.03 130 SER A CA 1
ATOM 1004 C C . SER A 1 130 ? 10.778 -22.015 -23.949 1.00 38.03 130 SER A C 1
ATOM 1006 O O . SER A 1 130 ? 10.606 -22.049 -25.167 1.00 38.03 130 SER A O 1
ATOM 1008 N N . ILE A 1 131 ? 11.328 -20.974 -23.325 1.00 43.03 131 ILE A N 1
ATOM 1009 C CA . ILE A 1 131 ? 11.863 -19.793 -24.006 1.00 43.03 131 ILE A CA 1
ATOM 1010 C C . ILE A 1 131 ? 13.254 -20.147 -24.547 1.00 43.03 131 ILE A C 1
ATOM 1012 O O . ILE A 1 131 ? 14.199 -20.333 -23.783 1.00 43.03 131 ILE A O 1
ATOM 1016 N N . THR A 1 132 ? 13.373 -20.265 -25.868 1.00 42.69 132 THR A N 1
ATOM 1017 C CA . THR A 1 132 ? 14.654 -20.380 -26.575 1.00 42.69 132 THR A CA 1
ATOM 1018 C C . THR A 1 132 ? 15.385 -19.034 -26.559 1.00 42.69 132 THR A C 1
ATOM 1020 O O . THR A 1 132 ? 14.779 -17.977 -26.723 1.00 42.69 132 THR A O 1
ATOM 1023 N N . SER A 1 133 ? 16.695 -19.080 -26.327 1.00 43.09 133 SER A N 1
ATOM 1024 C CA . SER A 1 133 ? 17.579 -17.981 -25.920 1.00 43.09 133 SER A CA 1
ATOM 1025 C C . SER A 1 133 ? 18.001 -17.000 -27.026 1.00 43.09 133 SER A C 1
ATOM 1027 O O . SER A 1 133 ? 19.157 -16.573 -27.050 1.00 43.09 133 SER A O 1
ATOM 1029 N N . ASP A 1 134 ? 17.100 -16.604 -27.922 1.00 43.78 134 ASP A N 1
ATOM 1030 C CA . ASP A 1 134 ? 17.391 -15.489 -28.827 1.00 43.78 134 ASP A CA 1
ATOM 1031 C C . ASP A 1 134 ? 17.166 -14.175 -28.077 1.00 43.78 134 ASP A C 1
ATOM 1033 O O . ASP A 1 134 ? 16.040 -13.803 -27.747 1.00 43.78 134 ASP A O 1
ATOM 1037 N N . ALA A 1 135 ? 18.272 -13.493 -27.764 1.00 42.81 135 ALA A N 1
ATOM 1038 C CA . ALA A 1 135 ? 18.374 -12.290 -26.939 1.00 42.81 135 ALA A CA 1
ATOM 1039 C C . ALA A 1 135 ? 17.753 -11.034 -27.587 1.00 42.81 135 ALA A C 1
ATOM 1041 O O . ALA A 1 135 ? 18.366 -9.964 -27.654 1.00 42.81 135 ALA A O 1
ATOM 1042 N N . HIS A 1 136 ? 16.504 -11.129 -28.034 1.00 47.66 136 HIS A N 1
ATOM 1043 C CA . HIS A 1 136 ? 15.650 -9.963 -28.130 1.00 47.66 136 HIS A CA 1
ATOM 1044 C C . HIS A 1 136 ? 15.438 -9.430 -26.716 1.00 47.66 136 HIS A C 1
ATOM 1046 O O . HIS A 1 136 ? 15.026 -10.151 -25.812 1.00 47.66 136 HIS A O 1
ATOM 1052 N N . LYS A 1 137 ? 15.768 -8.152 -26.523 1.00 60.75 137 LYS A N 1
ATOM 1053 C CA . LYS A 1 137 ? 15.563 -7.402 -25.285 1.00 60.75 137 LYS A CA 1
ATOM 1054 C C . LYS A 1 137 ? 14.056 -7.286 -25.033 1.00 60.75 137 LYS A C 1
ATOM 1056 O O . LYS A 1 137 ? 13.453 -6.276 -25.378 1.00 60.75 137 LYS A O 1
ATOM 1061 N N . THR A 1 138 ? 13.445 -8.357 -24.534 1.00 79.25 138 THR A N 1
ATOM 1062 C CA . THR A 1 138 ? 12.028 -8.393 -24.190 1.00 79.25 138 THR A CA 1
ATOM 1063 C C . THR A 1 138 ? 11.786 -7.372 -23.094 1.00 79.25 138 THR A C 1
ATOM 1065 O O . THR A 1 138 ? 12.551 -7.300 -22.129 1.00 79.25 138 THR A O 1
ATOM 1068 N N . ASP A 1 139 ? 10.744 -6.566 -23.252 1.00 88.94 139 ASP A N 1
ATOM 1069 C CA . ASP A 1 139 ? 10.342 -5.635 -22.209 1.00 88.94 139 ASP A CA 1
ATOM 1070 C C . ASP A 1 139 ? 10.047 -6.396 -20.903 1.00 88.94 139 ASP A C 1
ATOM 1072 O O . ASP A 1 139 ? 9.493 -7.501 -20.945 1.00 88.94 139 ASP A O 1
ATOM 1076 N N . PRO A 1 140 ? 10.403 -5.838 -19.730 1.00 94.62 140 PRO A N 1
ATOM 1077 C CA . PRO A 1 140 ? 10.180 -6.523 -18.465 1.00 94.62 140 PRO A CA 1
ATOM 1078 C C . PRO A 1 140 ? 8.693 -6.746 -18.212 1.00 94.62 140 PRO A C 1
ATOM 1080 O O . PRO A 1 140 ? 7.864 -5.867 -18.460 1.00 94.62 140 PRO A O 1
ATOM 1083 N N . ARG A 1 141 ? 8.354 -7.880 -17.606 1.00 95.56 141 ARG A N 1
ATOM 1084 C CA . ARG A 1 141 ? 7.000 -8.147 -17.105 1.00 95.56 141 ARG A CA 1
ATOM 1085 C C . ARG A 1 141 ? 6.742 -7.363 -15.820 1.00 95.56 141 ARG A C 1
ATOM 1087 O O . ARG A 1 141 ? 7.673 -6.958 -15.121 1.00 95.56 141 ARG A O 1
ATOM 1094 N N . ILE A 1 142 ? 5.479 -7.153 -15.469 1.00 97.88 142 ILE A N 1
ATOM 1095 C CA . ILE A 1 142 ? 5.116 -6.454 -14.233 1.00 97.88 142 ILE A CA 1
ATOM 1096 C C . ILE A 1 142 ? 5.062 -7.452 -13.073 1.00 97.88 142 ILE A C 1
ATOM 1098 O O . ILE A 1 142 ? 4.328 -8.444 -13.119 1.00 97.88 142 ILE A O 1
ATOM 1102 N N . ALA A 1 143 ? 5.801 -7.138 -12.006 1.00 98.62 143 ALA A N 1
ATOM 1103 C CA . ALA A 1 143 ? 5.571 -7.691 -10.678 1.00 98.62 143 ALA A CA 1
ATOM 1104 C C . ALA A 1 143 ? 4.940 -6.605 -9.800 1.00 98.62 143 ALA A C 1
ATOM 1106 O O . ALA A 1 143 ? 5.576 -5.589 -9.506 1.00 98.62 143 ALA A O 1
ATOM 1107 N N . TRP A 1 144 ? 3.688 -6.775 -9.384 1.00 98.75 144 TRP A N 1
ATOM 1108 C CA . TRP A 1 144 ? 3.057 -5.802 -8.499 1.00 98.75 144 TRP A CA 1
ATOM 1109 C C . TRP A 1 144 ? 3.659 -5.840 -7.100 1.00 98.75 144 TRP A C 1
ATOM 1111 O O . TRP A 1 144 ? 3.846 -6.898 -6.521 1.00 98.75 144 TRP A O 1
ATOM 1121 N N . LEU A 1 145 ? 3.882 -4.668 -6.519 1.00 98.81 145 LEU A N 1
ATOM 1122 C CA . LEU A 1 145 ? 4.045 -4.480 -5.085 1.00 98.81 145 LEU A CA 1
ATOM 1123 C C . LEU A 1 145 ? 2.728 -3.925 -4.547 1.00 98.81 145 LEU A C 1
ATOM 1125 O O . LEU A 1 145 ? 2.520 -2.706 -4.527 1.00 98.81 145 LEU A O 1
ATOM 1129 N N . MET A 1 146 ? 1.832 -4.837 -4.177 1.00 98.62 146 MET A N 1
ATOM 1130 C CA . MET A 1 146 ? 0.503 -4.533 -3.666 1.00 98.62 146 MET A CA 1
ATOM 1131 C C . MET A 1 146 ? 0.588 -4.296 -2.162 1.00 98.62 146 MET A C 1
ATOM 1133 O O . MET A 1 146 ? 1.013 -5.168 -1.405 1.00 98.62 146 MET A O 1
ATOM 1137 N N . SER A 1 147 ? 0.140 -3.133 -1.700 1.00 98.31 147 SER A N 1
ATOM 1138 C CA . SER A 1 147 ? -0.054 -2.916 -0.266 1.00 98.31 147 SER A CA 1
ATOM 1139 C C . SER A 1 147 ? -1.193 -1.949 0.010 1.00 98.31 147 SER A C 1
ATOM 1141 O O . SER A 1 147 ? -1.393 -0.988 -0.740 1.00 98.31 147 SER A O 1
ATOM 1143 N N . PHE A 1 148 ? -1.828 -2.093 1.171 1.00 98.38 148 PHE A N 1
ATOM 1144 C CA . PHE A 1 148 ? -2.583 -0.987 1.739 1.00 98.38 148 PHE A CA 1
ATOM 1145 C C . PHE A 1 148 ? -1.628 0.211 1.934 1.00 98.38 148 PHE A C 1
ATOM 1147 O O . PHE A 1 148 ? -0.447 0.007 2.260 1.00 98.38 148 PHE A O 1
ATOM 1154 N N . PRO A 1 149 ? -2.044 1.462 1.660 1.00 97.50 149 PRO A N 1
ATOM 1155 C CA . PRO A 1 149 ? -1.133 2.599 1.703 1.00 97.50 149 PRO A CA 1
ATOM 1156 C C . PRO A 1 149 ? -0.373 2.701 3.021 1.00 97.50 149 PRO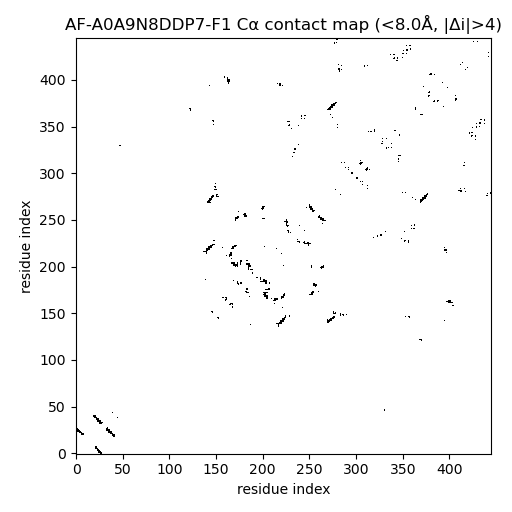 A C 1
ATOM 1158 O O . PRO A 1 149 ? -0.893 2.378 4.085 1.00 97.50 149 PRO A O 1
ATOM 1161 N N . ASN A 1 150 ? 0.873 3.171 2.934 1.00 96.56 150 ASN A N 1
ATOM 1162 C CA . ASN A 1 150 ? 1.780 3.330 4.073 1.00 96.56 150 ASN A CA 1
ATOM 1163 C C . ASN A 1 150 ? 2.214 2.013 4.763 1.00 96.56 150 ASN A C 1
ATOM 1165 O O . ASN A 1 150 ? 2.807 2.072 5.838 1.00 96.56 150 ASN A O 1
ATOM 1169 N N . SER A 1 151 ? 2.054 0.846 4.123 1.00 96.69 151 SER A N 1
ATOM 1170 C CA . SER A 1 151 ? 2.580 -0.443 4.627 1.00 96.69 151 SER A CA 1
ATOM 1171 C C . SER A 1 151 ? 4.070 -0.701 4.365 1.00 96.69 151 SER A C 1
ATOM 1173 O O . SER A 1 151 ? 4.559 -1.763 4.710 1.00 96.69 151 SER A O 1
ATOM 1175 N N . GLY A 1 152 ? 4.810 0.249 3.780 1.00 95.69 152 GLY A N 1
ATOM 1176 C CA . GLY A 1 152 ? 6.262 0.105 3.577 1.00 95.69 152 GLY A CA 1
ATOM 1177 C C . GLY A 1 152 ? 6.732 -0.035 2.130 1.00 95.69 152 GLY A C 1
ATOM 1178 O O . GLY A 1 152 ? 7.924 -0.207 1.898 1.00 95.69 152 GLY A O 1
ATOM 1179 N N . THR A 1 153 ? 5.851 0.143 1.141 1.00 96.75 153 THR A N 1
ATOM 1180 C CA . THR A 1 153 ? 6.203 0.009 -0.289 1.00 96.75 153 THR A CA 1
ATOM 1181 C C . THR A 1 153 ? 7.381 0.871 -0.726 1.00 96.75 153 THR A C 1
ATOM 1183 O O . THR A 1 153 ? 8.134 0.484 -1.610 1.00 96.75 153 THR A O 1
ATOM 1186 N N . SER A 1 154 ? 7.536 2.061 -0.133 1.00 95.38 154 SER A N 1
ATOM 1187 C CA . SER A 1 154 ? 8.658 2.946 -0.452 1.00 95.38 154 SER A CA 1
ATOM 1188 C C . SER A 1 154 ? 9.991 2.343 -0.018 1.00 95.38 154 SER A C 1
ATOM 1190 O O . SER A 1 154 ? 10.968 2.479 -0.742 1.00 95.38 154 SER A O 1
ATOM 1192 N N . TYR A 1 155 ? 10.029 1.669 1.135 1.00 96.31 155 TYR A N 1
ATOM 1193 C CA . TYR A 1 155 ? 11.229 0.980 1.595 1.00 96.31 155 TYR A CA 1
ATOM 1194 C C . TYR A 1 155 ? 11.527 -0.224 0.699 1.00 96.31 155 TYR A C 1
ATOM 1196 O O . TYR A 1 155 ? 12.608 -0.283 0.129 1.00 96.31 155 TYR A O 1
ATOM 1204 N N . THR A 1 156 ? 10.549 -1.110 0.479 1.00 97.81 156 THR A N 1
ATOM 1205 C CA . THR A 1 156 ? 10.703 -2.294 -0.385 1.00 97.81 156 THR A CA 1
ATOM 1206 C C . THR A 1 156 ? 11.156 -1.930 -1.801 1.00 97.81 156 THR A C 1
ATOM 1208 O O . THR A 1 156 ? 12.086 -2.533 -2.328 1.00 97.81 156 THR A O 1
ATOM 1211 N N . GLY A 1 157 ? 10.554 -0.902 -2.411 1.00 97.81 157 GLY A N 1
ATOM 1212 C CA . GLY A 1 157 ? 10.936 -0.448 -3.749 1.00 97.81 157 GLY A CA 1
ATOM 1213 C C . GLY A 1 157 ? 12.358 0.120 -3.819 1.00 97.81 157 GLY A C 1
ATOM 1214 O O . GLY A 1 157 ? 13.078 -0.167 -4.772 1.00 97.81 157 GLY A O 1
ATOM 1215 N N . GLN A 1 158 ? 12.785 0.895 -2.815 1.00 96.69 158 GLN A N 1
ATOM 1216 C CA . GLN A 1 158 ? 14.158 1.419 -2.753 1.00 96.69 158 GLN A CA 1
ATOM 1217 C C . GLN A 1 158 ? 15.173 0.316 -2.427 1.00 96.69 158 GLN A C 1
ATOM 1219 O O . GLN A 1 158 ? 16.266 0.313 -2.985 1.00 96.69 158 GLN A O 1
ATOM 1224 N N . LEU A 1 159 ? 14.802 -0.649 -1.581 1.00 97.44 159 LEU A N 1
ATOM 1225 C CA . LEU A 1 159 ? 15.617 -1.818 -1.267 1.00 97.44 159 LEU A CA 1
ATOM 1226 C C . LEU A 1 159 ? 15.955 -2.596 -2.544 1.00 97.44 159 LEU A C 1
ATOM 1228 O O . LEU A 1 159 ? 17.130 -2.765 -2.857 1.00 97.44 159 LEU A O 1
ATOM 1232 N N . VAL A 1 160 ? 14.938 -2.984 -3.323 1.00 98.00 160 VAL A N 1
ATOM 1233 C CA . VAL A 1 160 ? 15.132 -3.705 -4.593 1.00 98.00 160 VAL A CA 1
ATOM 1234 C C . VAL A 1 160 ? 15.935 -2.868 -5.585 1.00 98.00 160 VAL A C 1
ATOM 1236 O O . VAL A 1 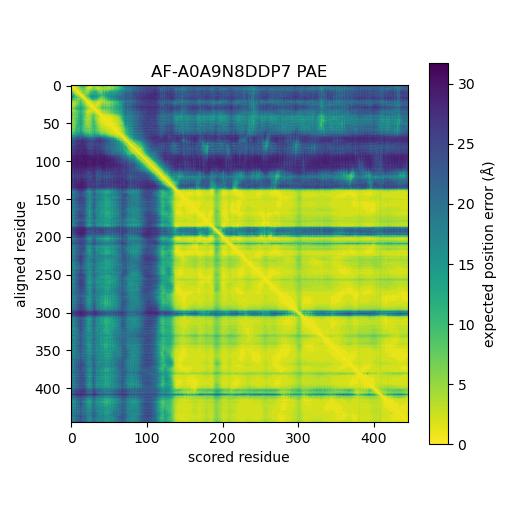160 ? 16.898 -3.373 -6.161 1.00 98.00 160 VAL A O 1
ATOM 1239 N N . LYS A 1 161 ? 15.608 -1.577 -5.734 1.00 97.19 161 LYS A N 1
ATOM 1240 C CA . LYS A 1 161 ? 16.337 -0.656 -6.618 1.00 97.19 161 LYS A CA 1
ATOM 1241 C C . LYS A 1 161 ? 17.835 -0.620 -6.304 1.00 97.19 161 LYS A C 1
ATOM 1243 O O . LYS A 1 161 ? 18.658 -0.780 -7.203 1.00 97.19 161 LYS A O 1
ATOM 1248 N N . HIS A 1 162 ? 18.201 -0.421 -5.040 1.00 96.69 162 HIS A N 1
ATOM 1249 C CA . HIS A 1 162 ? 19.601 -0.287 -4.636 1.00 96.69 162 HIS A CA 1
ATOM 1250 C C . HIS A 1 162 ? 20.365 -1.611 -4.656 1.00 96.69 162 HIS A C 1
ATOM 1252 O O . HIS A 1 162 ? 21.517 -1.623 -5.088 1.00 96.69 162 HIS A O 1
ATOM 1258 N N . LEU A 1 163 ? 19.734 -2.712 -4.240 1.00 97.38 163 LEU A N 1
ATOM 1259 C CA . LEU A 1 163 ? 20.371 -4.030 -4.237 1.00 97.38 163 LEU A CA 1
ATOM 1260 C C . LEU A 1 163 ? 20.640 -4.553 -5.637 1.00 97.38 163 LEU A C 1
ATOM 1262 O O . LEU A 1 163 ? 21.675 -5.155 -5.862 1.00 97.38 163 LEU A O 1
ATOM 1266 N N . THR A 1 164 ? 19.737 -4.320 -6.582 1.00 97.56 164 THR A N 1
ATOM 1267 C CA . THR A 1 164 ? 19.842 -4.913 -7.927 1.00 97.56 164 THR A CA 1
ATOM 1268 C C . THR A 1 164 ? 20.456 -3.956 -8.941 1.00 97.56 164 THR A C 1
ATOM 1270 O O . THR A 1 164 ? 20.783 -4.350 -10.055 1.00 97.56 164 THR A O 1
ATOM 1273 N N . ARG A 1 165 ? 20.601 -2.675 -8.568 1.00 97.19 165 ARG A N 1
ATOM 1274 C CA . ARG A 1 165 ? 20.908 -1.573 -9.492 1.00 97.19 165 ARG A CA 1
ATOM 1275 C C . ARG A 1 165 ? 19.947 -1.536 -10.685 1.00 97.19 165 ARG A C 1
ATOM 1277 O O . ARG A 1 165 ? 20.327 -1.141 -11.784 1.00 97.19 165 ARG A O 1
ATOM 1284 N N . THR A 1 166 ? 18.684 -1.899 -10.460 1.00 97.31 166 THR A N 1
ATOM 1285 C CA . THR A 1 166 ? 17.624 -1.804 -11.469 1.00 97.31 166 THR A CA 1
ATOM 1286 C C . THR A 1 166 ? 16.580 -0.753 -11.099 1.00 97.31 166 THR A C 1
ATOM 1288 O O . THR A 1 166 ? 16.447 -0.339 -9.946 1.00 97.31 166 THR A O 1
ATOM 1291 N N . LYS A 1 167 ? 15.843 -0.262 -12.093 1.00 97.38 167 LYS A N 1
ATOM 1292 C CA . LYS A 1 167 ? 14.739 0.682 -11.906 1.00 97.38 167 LYS A CA 1
ATOM 1293 C C . LYS A 1 167 ? 13.499 -0.036 -11.370 1.00 97.38 167 LYS A C 1
ATOM 1295 O O . LYS A 1 167 ? 13.176 -1.141 -11.792 1.00 97.38 167 LYS A O 1
ATOM 1300 N N . THR A 1 168 ? 12.743 0.655 -10.522 1.00 98.00 168 THR A N 1
ATOM 1301 C CA . THR A 1 168 ? 11.398 0.250 -10.087 1.00 98.00 168 THR A CA 1
ATOM 1302 C C . THR A 1 168 ? 10.342 1.198 -10.649 1.00 98.00 168 THR A C 1
ATOM 1304 O O . THR A 1 168 ? 10.664 2.279 -11.156 1.00 98.00 168 THR A O 1
ATOM 1307 N N . ALA A 1 169 ? 9.077 0.793 -10.590 1.00 98.19 169 ALA A N 1
ATOM 1308 C CA . ALA A 1 169 ? 7.959 1.524 -11.169 1.00 98.19 169 ALA A CA 1
ATOM 1309 C C . ALA A 1 169 ? 6.798 1.727 -10.183 1.00 98.19 169 ALA A C 1
ATOM 1311 O O . ALA A 1 169 ? 6.784 1.234 -9.052 1.00 98.19 169 ALA A O 1
ATOM 1312 N N . SER A 1 170 ? 5.818 2.519 -10.606 1.00 98.38 170 SER A N 1
ATOM 1313 C CA . SER A 1 170 ? 4.641 2.905 -9.839 1.00 98.38 170 SER A CA 1
ATOM 1314 C C . SER A 1 170 ? 3.478 3.207 -10.782 1.00 98.38 170 SER A C 1
ATOM 1316 O O . SER A 1 170 ? 3.661 3.842 -11.822 1.00 98.38 170 SER A O 1
ATOM 1318 N N . ASN A 1 171 ? 2.261 2.845 -10.377 1.00 98.44 171 ASN A N 1
ATOM 1319 C CA . ASN A 1 171 ? 1.040 3.297 -11.056 1.00 98.44 171 ASN A CA 1
ATOM 1320 C C . ASN A 1 171 ? 0.754 4.797 -10.828 1.00 98.44 171 ASN A C 1
ATOM 1322 O O . ASN A 1 171 ? -0.099 5.386 -11.490 1.00 98.44 171 ASN A O 1
ATOM 1326 N N . TYR A 1 172 ? 1.473 5.424 -9.894 1.00 97.38 172 TYR A N 1
ATOM 1327 C CA . TYR A 1 172 ? 1.349 6.835 -9.521 1.00 97.38 172 TYR A CA 1
ATOM 1328 C C . TYR A 1 172 ? 2.460 7.671 -10.172 1.00 97.38 172 TYR A C 1
ATOM 1330 O O . TYR A 1 172 ? 3.364 8.180 -9.496 1.00 97.38 172 TYR A O 1
ATOM 1338 N N . GLY A 1 173 ? 2.450 7.754 -11.500 1.00 96.88 173 GLY A N 1
ATOM 1339 C CA . GLY A 1 173 ? 3.424 8.512 -12.284 1.00 96.88 173 GLY A CA 1
ATOM 1340 C C . GLY A 1 173 ? 3.424 10.007 -11.962 1.00 96.88 173 GLY A C 1
ATOM 1341 O O . GLY A 1 173 ? 4.467 10.651 -12.046 1.00 96.88 173 GLY A O 1
ATOM 1342 N N . GLU A 1 174 ? 2.309 10.570 -11.494 1.00 96.75 174 GLU A N 1
ATOM 1343 C CA . GLU A 1 174 ? 2.220 11.975 -11.077 1.00 96.75 174 GLU A CA 1
ATOM 1344 C C . GLU A 1 174 ? 3.081 12.309 -9.848 1.00 96.75 174 GLU A C 1
ATOM 1346 O O . GLU A 1 174 ? 3.329 13.480 -9.547 1.00 96.75 174 GLU A O 1
ATOM 1351 N N . GLN A 1 175 ? 3.538 11.284 -9.126 1.00 95.38 175 GLN A N 1
ATOM 1352 C CA . GLN A 1 175 ? 4.449 11.417 -7.989 1.00 95.38 175 GLN A CA 1
ATOM 1353 C C . GLN A 1 175 ? 5.926 11.386 -8.417 1.00 95.38 175 GLN A C 1
ATOM 1355 O O . GLN A 1 175 ? 6.786 11.765 -7.623 1.00 95.38 175 GLN A O 1
ATOM 1360 N N . ASN A 1 176 ? 6.215 10.973 -9.657 1.00 95.44 176 ASN A N 1
ATOM 1361 C CA . ASN A 1 176 ? 7.554 10.690 -10.172 1.00 95.44 176 ASN A CA 1
ATOM 1362 C C . ASN A 1 176 ? 7.753 11.398 -11.516 1.00 95.44 176 ASN A C 1
ATOM 1364 O O . ASN A 1 176 ? 7.430 10.861 -12.573 1.00 95.44 176 ASN A O 1
ATOM 1368 N N . LEU A 1 177 ? 8.259 12.629 -11.461 1.00 96.19 177 LEU A N 1
ATOM 1369 C CA . LEU A 1 177 ? 8.445 13.469 -12.642 1.00 96.19 177 LEU A CA 1
ATOM 1370 C C . LEU A 1 177 ? 9.927 13.593 -12.996 1.00 96.19 177 LEU A C 1
ATOM 1372 O O . LEU A 1 177 ? 10.771 13.708 -12.101 1.00 96.19 177 LEU A O 1
ATOM 1376 N N . ASP A 1 178 ? 10.218 13.597 -14.292 1.00 95.19 178 ASP A N 1
ATOM 1377 C CA . ASP A 1 178 ? 11.525 13.918 -14.856 1.00 95.19 178 ASP A CA 1
ATOM 1378 C C . ASP A 1 178 ? 11.871 15.417 -14.705 1.00 95.19 178 ASP A C 1
ATOM 1380 O O . ASP A 1 178 ? 11.169 16.193 -14.044 1.00 95.19 178 ASP A O 1
ATOM 1384 N N . LEU A 1 179 ? 12.988 15.840 -15.305 1.00 95.19 179 LEU A N 1
ATOM 1385 C CA . LEU A 1 179 ? 13.435 17.237 -15.269 1.00 95.19 179 LEU A CA 1
ATOM 1386 C C . LEU A 1 179 ? 12.501 18.174 -16.053 1.00 95.19 179 LEU A C 1
ATOM 1388 O O . LEU A 1 179 ? 12.446 19.371 -15.770 1.00 95.19 179 LEU A O 1
ATOM 1392 N N . GLN A 1 180 ? 11.748 17.633 -17.008 1.00 95.06 180 GLN A N 1
ATOM 1393 C CA . GLN A 1 180 ? 10.768 18.333 -17.831 1.00 95.06 180 GLN A CA 1
ATOM 1394 C C . GLN A 1 180 ? 9.395 18.416 -17.140 1.00 95.06 180 GLN A C 1
ATOM 1396 O O . GLN A 1 180 ? 8.516 19.165 -17.576 1.00 95.06 180 GLN A O 1
ATOM 1401 N N . GLY A 1 181 ? 9.215 17.712 -16.020 1.00 95.62 181 GLY A N 1
ATOM 1402 C CA . GLY A 1 181 ? 7.959 17.652 -15.286 1.00 95.62 181 GLY A CA 1
ATOM 1403 C C . GLY A 1 181 ? 6.961 16.645 -15.861 1.00 95.62 181 GLY A C 1
ATOM 1404 O O . GLY A 1 181 ? 5.768 16.791 -15.598 1.00 95.62 181 GLY A O 1
ATOM 1405 N N . SER A 1 182 ? 7.423 15.658 -16.630 1.00 95.88 182 SER A N 1
ATOM 1406 C CA . SER A 1 182 ? 6.612 14.565 -17.174 1.00 95.88 182 SER A CA 1
ATOM 1407 C C . SER A 1 182 ? 6.921 13.242 -16.473 1.00 95.88 182 SER A C 1
ATOM 1409 O O . SER A 1 182 ? 8.010 13.024 -15.945 1.00 95.88 182 SER A O 1
ATOM 1411 N N . SER A 1 183 ? 5.941 12.347 -16.436 1.00 96.00 183 SER A N 1
ATOM 1412 C CA . SER A 1 183 ? 6.141 10.960 -16.025 1.00 96.00 183 SER A CA 1
ATOM 1413 C C . SER A 1 183 ? 6.869 10.190 -17.130 1.00 96.00 183 SER A C 1
ATOM 1415 O O . SER A 1 183 ? 6.674 10.472 -18.311 1.00 96.00 183 SER A O 1
ATOM 1417 N N . VAL A 1 184 ? 7.665 9.185 -16.759 1.00 94.94 184 VAL A N 1
ATOM 1418 C CA . VAL A 1 184 ? 8.409 8.344 -17.713 1.00 94.94 184 VAL A CA 1
ATOM 1419 C C . VAL A 1 184 ? 7.833 6.925 -17.682 1.00 94.94 184 VAL A C 1
ATOM 1421 O O . VAL A 1 184 ? 7.987 6.263 -16.651 1.00 94.94 184 VAL A O 1
ATOM 1424 N N . PRO A 1 185 ? 7.106 6.467 -18.721 1.00 95.31 185 PRO A N 1
ATOM 1425 C CA . PRO A 1 185 ? 6.526 5.125 -18.738 1.00 95.31 185 PRO A CA 1
ATOM 1426 C C . PRO A 1 185 ? 7.611 4.041 -18.772 1.00 95.31 185 PRO A C 1
ATOM 1428 O O . PRO A 1 185 ? 8.728 4.279 -19.217 1.00 95.31 185 PRO A O 1
ATOM 1431 N N . VAL A 1 186 ? 7.288 2.846 -18.279 1.00 94.44 186 VAL A N 1
ATOM 1432 C CA . VAL A 1 186 ? 8.174 1.677 -18.390 1.00 94.44 186 VAL A CA 1
ATOM 1433 C C . VAL A 1 186 ? 8.269 1.227 -19.845 1.00 94.44 186 VAL A C 1
ATOM 1435 O O . VAL A 1 186 ? 9.366 1.022 -20.357 1.00 94.44 186 VAL A O 1
ATOM 1438 N N . TYR A 1 187 ? 7.117 1.107 -20.503 1.00 91.38 187 TYR A N 1
ATOM 1439 C CA . TYR A 1 187 ? 7.010 0.662 -21.885 1.00 91.38 187 TYR A CA 1
ATOM 1440 C C . TYR A 1 187 ? 7.037 1.873 -22.811 1.00 91.38 187 TYR A C 1
ATOM 1442 O O . TYR A 1 187 ? 6.111 2.688 -22.841 1.00 91.38 187 TYR A O 1
ATOM 1450 N N . HIS A 1 188 ? 8.130 2.007 -23.552 1.00 79.69 188 HIS A N 1
ATOM 1451 C CA . HIS A 1 188 ? 8.284 3.015 -24.587 1.00 79.69 188 HIS A CA 1
ATOM 1452 C C . HIS A 1 188 ? 8.318 2.308 -25.935 1.00 79.69 188 HIS A C 1
ATOM 1454 O O . HIS A 1 188 ? 9.273 1.589 -26.209 1.00 79.69 188 HIS A O 1
ATOM 1460 N N . ASP A 1 189 ? 7.347 2.554 -26.817 1.00 62.97 189 ASP A N 1
ATOM 1461 C CA . ASP A 1 189 ? 7.550 2.114 -28.196 1.00 62.97 189 ASP A CA 1
ATOM 1462 C C . ASP A 1 189 ? 8.649 2.939 -28.854 1.00 62.97 189 ASP A C 1
ATOM 1464 O O . ASP A 1 189 ? 8.511 4.149 -29.064 1.00 62.97 189 ASP A O 1
ATOM 1468 N N . GLY A 1 190 ? 9.685 2.238 -29.304 1.00 53.72 190 GLY A N 1
ATOM 1469 C CA . GLY A 1 190 ? 10.464 2.664 -30.462 1.00 53.72 190 GLY A CA 1
ATOM 1470 C C . GLY A 1 190 ? 9.665 2.566 -31.772 1.00 53.72 190 GLY A C 1
ATOM 1471 O O . GLY A 1 190 ? 10.027 3.207 -32.759 1.00 53.72 190 GLY A O 1
ATOM 1472 N N . ASN A 1 191 ? 8.550 1.820 -31.797 1.00 49.97 191 ASN A N 1
ATOM 1473 C CA . ASN A 1 191 ? 7.728 1.621 -32.987 1.00 49.97 191 ASN A CA 1
ATOM 1474 C C . ASN A 1 191 ? 6.615 2.671 -33.130 1.00 49.97 191 ASN A C 1
ATOM 1476 O O . ASN A 1 191 ? 5.609 2.698 -32.425 1.00 49.97 191 ASN A O 1
ATOM 1480 N N . LYS A 1 192 ? 6.768 3.531 -34.142 1.00 51.72 192 LYS A N 1
ATOM 1481 C CA . LYS A 1 192 ? 5.892 4.678 -34.450 1.00 51.72 192 LYS A CA 1
ATOM 1482 C C . LYS A 1 192 ? 4.395 4.349 -34.623 1.00 51.72 192 LYS A C 1
ATOM 1484 O O . LYS A 1 192 ? 3.596 5.282 -34.615 1.00 51.72 192 LYS A O 1
ATOM 1489 N N . LYS A 1 193 ? 4.002 3.079 -34.792 1.00 51.38 193 LYS A N 1
ATOM 1490 C CA . LYS A 1 193 ? 2.620 2.670 -35.112 1.00 51.38 193 LYS A CA 1
ATOM 1491 C C . LYS A 1 193 ? 1.667 2.605 -33.910 1.00 51.38 193 LYS A C 1
ATOM 1493 O O . LYS A 1 193 ? 0.465 2.510 -34.124 1.00 51.38 193 LYS A O 1
ATOM 1498 N N . GLN A 1 194 ? 2.157 2.724 -32.676 1.00 52.75 194 GLN A N 1
ATOM 1499 C CA . GLN A 1 194 ? 1.329 2.577 -31.469 1.00 52.75 194 GLN A CA 1
ATOM 1500 C C . GLN A 1 194 ? 1.545 3.729 -30.464 1.00 52.75 194 GLN A C 1
ATOM 1502 O O . GLN A 1 194 ? 1.404 3.598 -29.255 1.00 52.75 194 GLN A O 1
ATOM 1507 N N . LYS A 1 195 ? 1.816 4.928 -30.997 1.00 54.53 195 LYS A N 1
ATOM 1508 C CA . LYS A 1 195 ? 2.205 6.148 -30.262 1.00 54.53 195 LYS A CA 1
ATOM 1509 C C . LYS A 1 195 ? 1.271 6.573 -29.109 1.00 54.53 195 LYS A C 1
ATOM 1511 O O . LYS A 1 195 ? 1.749 7.221 -28.176 1.00 54.53 195 LYS A O 1
ATOM 1516 N N . ASP A 1 196 ? -0.009 6.190 -29.141 1.00 55.72 196 ASP A N 1
ATOM 1517 C CA . ASP A 1 196 ? -1.019 6.656 -28.177 1.00 55.72 196 ASP A CA 1
ATOM 1518 C C . ASP A 1 196 ? -1.422 5.632 -27.099 1.00 55.72 196 ASP A C 1
ATOM 1520 O O . ASP A 1 196 ? -1.872 6.041 -26.028 1.00 55.72 196 ASP A O 1
ATOM 1524 N N . ARG A 1 197 ? -1.196 4.321 -27.291 1.00 57.47 197 ARG A N 1
ATOM 1525 C CA . ARG A 1 197 ? -1.498 3.307 -26.250 1.00 57.47 197 ARG A CA 1
ATOM 1526 C C . ARG A 1 197 ? -0.428 3.230 -25.151 1.00 57.47 197 ARG A C 1
ATOM 1528 O O . ARG A 1 197 ? -0.691 2.739 -24.063 1.00 57.47 197 ARG A O 1
ATOM 1535 N N . ASN A 1 198 ? 0.754 3.794 -25.382 1.00 66.31 198 ASN A N 1
ATOM 1536 C CA . ASN A 1 198 ? 1.935 3.526 -24.544 1.00 66.31 198 ASN A CA 1
ATOM 1537 C C . ASN A 1 198 ? 2.097 4.442 -23.334 1.00 66.31 198 ASN A C 1
ATOM 1539 O O . ASN A 1 198 ? 2.993 4.265 -22.516 1.00 66.31 198 ASN A O 1
ATOM 1543 N N . TRP A 1 199 ? 1.217 5.427 -23.191 1.00 76.88 199 TRP A N 1
ATOM 1544 C CA . TRP A 1 199 ? 1.171 6.273 -22.000 1.00 76.88 199 TRP A CA 1
ATOM 1545 C C . TRP A 1 199 ? 0.277 5.691 -20.900 1.00 76.88 199 TRP A C 1
ATOM 1547 O O . TRP A 1 199 ? -0.030 6.376 -19.934 1.00 76.88 199 TRP A O 1
ATOM 1557 N N . GLN A 1 200 ? -0.131 4.429 -21.019 1.00 86.25 200 GLN A N 1
ATOM 1558 C CA . GLN A 1 200 ? -1.000 3.765 -20.050 1.00 86.25 200 GLN A CA 1
ATOM 1559 C C . GLN A 1 200 ? -0.275 3.349 -18.757 1.00 86.25 200 GLN A C 1
ATOM 1561 O O . GLN A 1 200 ? -0.927 3.129 -17.734 1.00 86.25 200 GLN A O 1
ATOM 1566 N N . GLY A 1 201 ? 1.062 3.359 -18.758 1.00 90.06 201 GLY A N 1
ATOM 1567 C CA . GLY A 1 201 ? 1.908 3.038 -17.608 1.00 90.06 201 GLY A CA 1
ATOM 1568 C C . GLY A 1 201 ? 2.263 1.547 -17.514 1.00 90.06 201 GLY A C 1
ATOM 1569 O O . GLY A 1 201 ? 2.011 0.808 -18.463 1.00 90.06 201 GLY A O 1
ATOM 1570 N N . PRO A 1 202 ? 2.874 1.099 -16.400 1.00 96.31 202 PRO A N 1
ATOM 1571 C CA . PRO A 1 202 ? 3.289 1.880 -15.230 1.00 96.31 202 PRO A CA 1
ATOM 1572 C C . PRO A 1 202 ? 4.462 2.834 -15.529 1.00 96.31 202 PRO A C 1
ATOM 1574 O O . PRO A 1 202 ? 4.974 2.874 -16.645 1.00 96.31 202 PRO A O 1
ATOM 1577 N N . PHE A 1 203 ? 4.879 3.632 -14.539 1.00 97.44 203 PHE A N 1
ATOM 1578 C CA . PHE A 1 203 ? 5.887 4.693 -14.698 1.00 97.44 203 PHE A CA 1
ATOM 1579 C C . PHE A 1 203 ? 7.079 4.494 -13.766 1.00 97.44 203 PHE A C 1
ATOM 1581 O O . PHE A 1 203 ? 6.894 4.115 -12.609 1.00 97.44 203 PHE A O 1
ATOM 1588 N N . TYR A 1 204 ? 8.293 4.788 -14.232 1.00 97.50 204 TYR A N 1
ATOM 1589 C CA . TYR A 1 204 ? 9.504 4.668 -13.419 1.00 97.50 204 TYR A CA 1
ATOM 1590 C C . TYR A 1 204 ? 9.491 5.601 -12.201 1.00 97.50 204 TYR A C 1
ATOM 1592 O O . TYR A 1 204 ? 9.053 6.753 -12.263 1.00 97.50 204 TYR A O 1
ATOM 1600 N N . VAL A 1 205 ? 10.026 5.099 -11.089 1.00 96.88 205 VAL A N 1
ATOM 1601 C CA . VAL A 1 205 ? 10.267 5.862 -9.860 1.00 96.88 205 VAL A CA 1
ATOM 1602 C C . VAL A 1 205 ? 11.615 6.581 -9.956 1.00 96.88 205 VAL A C 1
ATOM 1604 O O . VAL A 1 205 ? 12.615 5.994 -10.367 1.00 96.88 205 VAL A O 1
ATOM 1607 N N . ASP A 1 206 ? 11.648 7.853 -9.551 1.00 93.56 206 ASP A N 1
ATOM 1608 C CA . ASP A 1 206 ? 12.825 8.737 -9.620 1.00 93.56 206 ASP A CA 1
ATOM 1609 C C . ASP A 1 206 ? 13.515 8.778 -11.005 1.00 93.56 206 ASP A C 1
ATOM 1611 O O . ASP A 1 206 ? 14.724 8.535 -11.101 1.00 93.56 206 ASP A O 1
ATOM 1615 N N . PRO A 1 207 ? 12.800 9.118 -12.095 1.00 92.50 207 PRO A N 1
ATOM 1616 C CA . PRO A 1 207 ? 13.363 9.089 -13.449 1.00 92.50 207 PRO A CA 1
ATOM 1617 C C . PRO A 1 207 ? 14.583 10.008 -13.641 1.00 92.50 207 PRO A C 1
ATOM 1619 O O . PRO A 1 207 ? 15.378 9.794 -14.547 1.00 92.50 207 PRO A O 1
ATOM 1622 N N . THR A 1 208 ? 14.774 11.011 -12.778 1.00 90.38 208 THR A N 1
ATOM 1623 C CA . THR A 1 208 ? 15.931 11.924 -12.812 1.00 90.38 208 THR A CA 1
ATOM 1624 C C . THR A 1 208 ? 17.201 11.342 -12.190 1.00 90.38 208 THR A C 1
ATOM 1626 O O . THR A 1 208 ? 18.294 11.835 -12.457 1.00 90.38 208 THR A O 1
ATOM 1629 N N . GLN A 1 209 ? 17.078 10.298 -11.365 1.00 86.06 209 GLN A N 1
ATOM 1630 C CA . GLN A 1 209 ? 18.189 9.627 -10.682 1.00 86.06 209 GLN A CA 1
ATOM 1631 C C . GLN A 1 209 ? 18.461 8.244 -11.289 1.00 86.06 209 GLN A C 1
ATOM 1633 O O . GLN A 1 209 ? 18.840 7.308 -10.589 1.00 86.06 209 GLN A O 1
ATOM 1638 N N . SER A 1 210 ? 18.250 8.098 -12.598 1.00 82.00 210 SER A N 1
ATOM 1639 C CA . SER A 1 210 ? 18.409 6.826 -13.306 1.00 82.00 210 SER A CA 1
ATOM 1640 C C . SER A 1 210 ? 19.853 6.496 -13.689 1.00 82.00 210 SER A C 1
ATOM 1642 O O . SER A 1 210 ? 20.103 5.411 -14.211 1.00 82.00 210 SER A O 1
ATOM 1644 N N . LYS A 1 211 ? 20.815 7.408 -13.484 1.00 89.38 211 LYS A N 1
ATOM 1645 C CA . LYS A 1 211 ? 22.220 7.156 -13.834 1.00 89.38 211 LYS A CA 1
ATOM 1646 C C . LYS A 1 211 ? 22.756 6.001 -12.981 1.00 89.38 211 LYS A C 1
ATOM 1648 O O . LYS A 1 211 ? 22.757 6.094 -11.758 1.00 89.38 211 LYS A O 1
ATOM 1653 N N . GLY A 1 212 ? 23.204 4.930 -13.636 1.00 91.25 212 GLY A N 1
ATOM 1654 C CA . GLY A 1 212 ? 23.692 3.715 -12.976 1.00 91.25 212 GLY A CA 1
ATOM 1655 C C . GLY A 1 212 ? 22.605 2.710 -12.573 1.00 91.25 212 GLY A C 1
ATOM 1656 O O . GLY A 1 212 ? 22.940 1.733 -11.911 1.00 91.25 212 GLY A O 1
ATOM 1657 N N . TYR A 1 213 ? 21.342 2.934 -12.964 1.00 95.75 213 TYR A N 1
ATOM 1658 C CA . TYR A 1 213 ? 20.256 1.968 -12.786 1.00 95.75 213 TYR A CA 1
ATOM 1659 C C . TYR A 1 213 ? 19.737 1.477 -14.138 1.00 95.75 213 TYR A C 1
ATOM 1661 O O . TYR A 1 213 ? 19.301 2.272 -14.979 1.00 95.75 213 TYR A O 1
ATOM 1669 N N . GLU A 1 214 ? 19.742 0.164 -14.329 1.00 95.62 214 GLU A N 1
ATOM 1670 C CA . GLU A 1 214 ? 19.295 -0.495 -15.557 1.00 95.62 214 GLU A CA 1
ATOM 1671 C C . GLU A 1 214 ? 17.798 -0.822 -15.507 1.00 95.62 214 GLU A C 1
ATOM 1673 O O . GLU A 1 214 ? 17.173 -0.855 -14.448 1.00 95.62 214 GLU A O 1
ATOM 1678 N N . THR A 1 215 ? 17.181 -1.043 -16.664 1.00 94.88 215 THR A N 1
ATOM 1679 C CA . THR A 1 215 ? 15.844 -1.648 -16.697 1.00 94.88 215 THR A CA 1
ATOM 1680 C C . THR A 1 215 ? 15.999 -3.137 -16.374 1.00 94.88 215 THR A C 1
ATOM 1682 O O . THR A 1 215 ? 16.863 -3.766 -16.984 1.00 94.88 215 THR A O 1
ATOM 1685 N N . PRO A 1 216 ? 15.223 -3.706 -15.432 1.00 95.75 216 PRO A N 1
ATOM 1686 C CA . PRO A 1 216 ? 15.325 -5.129 -15.118 1.00 95.75 216 PRO A CA 1
ATOM 1687 C C . PRO A 1 216 ? 14.986 -5.979 -16.348 1.00 95.75 216 PRO A C 1
ATOM 1689 O O . PRO A 1 216 ? 14.165 -5.572 -17.166 1.00 95.75 216 PRO A O 1
ATOM 1692 N N . HIS A 1 217 ? 15.611 -7.150 -16.474 1.00 93.94 217 HIS A N 1
ATOM 1693 C CA . HIS A 1 217 ? 15.395 -8.043 -17.618 1.00 93.94 217 HIS A CA 1
ATOM 1694 C C . HIS A 1 217 ? 14.122 -8.888 -17.482 1.00 93.94 217 HIS A C 1
ATOM 1696 O O . HIS A 1 217 ? 13.425 -9.095 -18.468 1.00 93.94 217 HIS A O 1
ATOM 1702 N N . ALA A 1 218 ? 13.807 -9.354 -16.269 1.00 95.25 218 ALA A N 1
ATOM 1703 C CA . ALA A 1 218 ? 12.675 -10.247 -16.027 1.00 95.25 218 ALA A CA 1
ATOM 1704 C C . ALA A 1 218 ? 11.427 -9.487 -15.555 1.00 95.25 218 ALA A C 1
ATOM 1706 O O . ALA A 1 218 ? 10.407 -9.462 -16.251 1.00 95.25 218 ALA A O 1
ATOM 1707 N N . TYR A 1 219 ? 11.518 -8.841 -14.387 1.00 97.88 219 TYR A N 1
ATOM 1708 C CA . TYR A 1 219 ? 10.382 -8.198 -13.731 1.00 97.88 219 TYR A CA 1
ATOM 1709 C C . TYR A 1 219 ? 10.684 -6.776 -13.269 1.00 97.88 219 TYR A C 1
ATOM 1711 O O . TYR A 1 219 ? 11.653 -6.526 -12.553 1.00 97.88 219 TYR A O 1
ATOM 1719 N N . VAL A 1 220 ? 9.792 -5.841 -13.600 1.00 98.06 220 VAL A N 1
ATOM 1720 C CA . VAL A 1 220 ? 9.774 -4.506 -13.002 1.00 98.06 220 VAL A CA 1
ATOM 1721 C C . VAL A 1 220 ? 8.844 -4.485 -11.793 1.00 98.06 220 VAL A C 1
ATOM 1723 O O . VAL A 1 220 ? 7.621 -4.620 -11.900 1.00 98.06 220 VAL A O 1
ATOM 1726 N N . LEU A 1 221 ? 9.433 -4.278 -10.615 1.00 98.69 221 LEU A N 1
ATOM 1727 C CA . LEU A 1 221 ? 8.669 -4.117 -9.385 1.00 98.69 221 LEU A CA 1
ATOM 1728 C C . LEU A 1 221 ? 7.849 -2.824 -9.447 1.00 98.69 221 LEU A C 1
ATOM 1730 O O . LEU A 1 221 ? 8.411 -1.726 -9.476 1.00 98.69 221 LEU A O 1
ATOM 1734 N N . THR A 1 222 ? 6.526 -2.955 -9.450 1.00 98.69 222 THR A N 1
ATOM 1735 C CA . THR A 1 222 ? 5.585 -1.861 -9.701 1.00 98.69 222 THR A CA 1
ATOM 1736 C C . THR A 1 222 ? 4.669 -1.635 -8.510 1.00 98.69 222 THR A C 1
ATOM 1738 O O . THR A 1 222 ? 3.802 -2.449 -8.204 1.00 98.69 222 THR A O 1
ATOM 1741 N N . LYS A 1 223 ? 4.819 -0.490 -7.848 1.00 98.62 223 LYS A N 1
ATOM 1742 C CA . LYS A 1 223 ? 3.975 -0.096 -6.717 1.00 98.62 223 LYS A CA 1
ATOM 1743 C C . LYS A 1 223 ? 2.524 0.154 -7.147 1.00 98.62 223 LYS A C 1
ATOM 1745 O O . LYS A 1 223 ? 2.267 1.015 -7.993 1.00 98.62 223 LYS A O 1
ATOM 1750 N N . THR A 1 224 ? 1.583 -0.484 -6.451 1.00 98.44 224 THR A N 1
ATOM 1751 C CA . THR A 1 224 ? 0.146 -0.195 -6.545 1.00 98.44 224 THR A CA 1
ATOM 1752 C C . THR A 1 224 ? -0.542 -0.333 -5.183 1.00 98.44 224 THR A C 1
ATOM 1754 O O . THR A 1 224 ? -0.173 -1.158 -4.350 1.00 98.44 224 THR A O 1
ATOM 1757 N N . HIS A 1 225 ? -1.544 0.505 -4.942 1.00 97.94 225 HIS A N 1
ATOM 1758 C CA . HIS A 1 225 ? -2.472 0.397 -3.813 1.00 97.94 225 HIS A CA 1
ATOM 1759 C C . HIS A 1 225 ? -3.897 0.083 -4.287 1.00 97.94 225 HIS A C 1
ATOM 1761 O O . HIS A 1 225 ? -4.812 0.074 -3.473 1.00 97.94 225 HIS A O 1
ATOM 1767 N N . CYS A 1 226 ? -4.108 -0.150 -5.588 1.00 97.81 226 CYS A N 1
ATOM 1768 C CA . CYS A 1 226 ? -5.421 -0.458 -6.156 1.00 97.81 226 CYS A CA 1
ATOM 1769 C C . CYS A 1 226 ? -6.507 0.579 -5.787 1.00 97.81 226 CYS A C 1
ATOM 1771 O O . CYS A 1 226 ? -6.363 1.763 -6.102 1.00 97.81 226 CYS A O 1
ATOM 1773 N N . GLY A 1 227 ? -7.607 0.147 -5.157 1.00 95.94 227 GLY A N 1
ATOM 1774 C CA . GLY A 1 227 ? -8.738 0.977 -4.724 1.00 95.94 227 GLY A CA 1
ATOM 1775 C C . GLY A 1 227 ? -9.043 0.879 -3.230 1.00 95.94 227 GLY A C 1
ATOM 1776 O O . GLY A 1 227 ? -8.289 0.276 -2.478 1.00 95.94 227 GLY A O 1
ATOM 1777 N N . GLY A 1 228 ? -10.148 1.493 -2.792 1.00 94.69 228 GLY A N 1
ATOM 1778 C CA . GLY A 1 228 ? -10.736 1.245 -1.464 1.00 94.69 228 GLY A CA 1
ATOM 1779 C C . GLY A 1 228 ? -9.988 1.812 -0.252 1.00 94.69 228 GLY A C 1
ATOM 1780 O O . GLY A 1 228 ? -10.388 1.607 0.885 1.00 94.69 228 GLY A O 1
ATOM 1781 N N . TYR A 1 229 ? -8.902 2.558 -0.457 1.00 95.31 229 TYR A N 1
ATOM 1782 C CA . TYR A 1 229 ? -8.047 3.019 0.642 1.00 95.31 229 TYR A CA 1
ATOM 1783 C C . TYR A 1 229 ? -8.212 4.494 1.022 1.00 95.31 229 TYR A C 1
ATOM 1785 O O . TYR A 1 229 ? -7.451 4.984 1.860 1.00 95.31 229 TYR A O 1
ATOM 1793 N N . THR A 1 230 ? -9.131 5.228 0.391 1.00 94.12 230 THR A N 1
ATOM 1794 C CA . THR A 1 230 ? -9.325 6.672 0.612 1.00 94.12 230 THR A CA 1
ATOM 1795 C C . THR A 1 230 ? -9.523 6.990 2.101 1.00 94.12 230 THR A C 1
ATOM 1797 O O . THR A 1 230 ? -10.200 6.254 2.817 1.00 94.12 230 THR A O 1
ATOM 1800 N N . THR A 1 231 ? -8.895 8.064 2.581 1.00 92.38 231 THR A N 1
ATOM 1801 C CA . THR A 1 231 ? -8.995 8.573 3.959 1.00 92.38 231 THR A CA 1
ATOM 1802 C C . THR A 1 231 ? -10.131 9.579 4.105 1.00 92.38 231 THR A C 1
ATOM 1804 O O . THR A 1 231 ? -10.456 10.277 3.145 1.00 92.38 231 THR A O 1
ATOM 1807 N N . ASN A 1 232 ? -10.708 9.663 5.310 1.00 92.06 232 ASN A N 1
ATOM 1808 C CA . ASN A 1 232 ? -11.746 10.632 5.674 1.00 92.06 232 ASN A CA 1
ATOM 1809 C C . ASN A 1 232 ? -12.881 10.723 4.634 1.00 92.06 232 ASN A C 1
ATOM 1811 O O . ASN A 1 232 ? -13.128 11.771 4.033 1.00 92.06 232 ASN A O 1
ATOM 1815 N N . THR A 1 233 ? -13.517 9.590 4.354 1.00 95.00 233 THR A N 1
ATOM 1816 C CA . THR A 1 233 ? -14.599 9.501 3.377 1.00 95.00 233 THR A CA 1
ATOM 1817 C C . THR A 1 233 ? -15.640 8.493 3.838 1.00 95.00 233 THR A C 1
ATOM 1819 O O . THR A 1 233 ? -15.334 7.631 4.658 1.00 95.00 233 THR A O 1
ATOM 1822 N N . SER A 1 234 ? -16.854 8.603 3.307 1.00 95.00 234 SER A N 1
ATOM 1823 C CA . S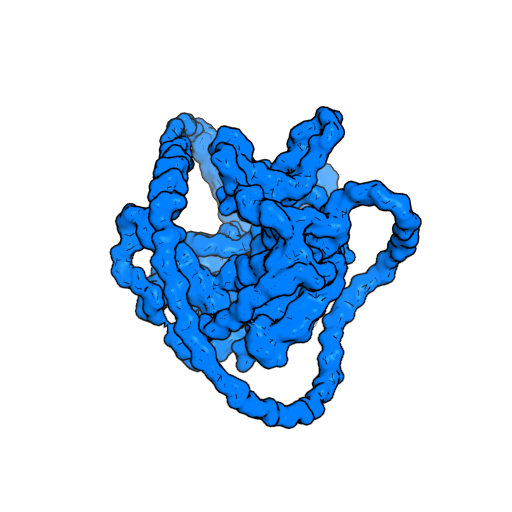ER A 1 234 ? -17.962 7.715 3.638 1.00 95.00 234 SER A CA 1
ATOM 1824 C C . SER A 1 234 ? -17.743 6.285 3.108 1.00 95.00 234 SER A C 1
ATOM 1826 O O . SER A 1 234 ? -16.963 6.090 2.163 1.00 95.00 234 SER A O 1
ATOM 1828 N N . PRO A 1 235 ? -18.446 5.279 3.662 1.00 94.94 235 PRO A N 1
ATOM 1829 C CA . PRO A 1 235 ? -18.343 3.886 3.223 1.00 94.94 235 PRO A CA 1
ATOM 1830 C C . PRO A 1 235 ? -18.507 3.680 1.718 1.00 94.94 235 PRO A C 1
ATOM 1832 O O . PRO A 1 235 ? -17.747 2.928 1.114 1.00 94.94 235 PRO A O 1
ATOM 1835 N N . GLU A 1 236 ? -19.401 4.420 1.061 1.00 93.06 236 GLU A N 1
ATOM 1836 C CA . GLU A 1 236 ? -19.664 4.296 -0.382 1.00 93.06 236 GLU A CA 1
ATOM 1837 C C . GLU A 1 236 ? -18.442 4.622 -1.258 1.00 93.06 236 GLU A C 1
ATOM 1839 O O . GLU A 1 236 ? -18.446 4.361 -2.461 1.00 93.06 236 GLU A O 1
ATOM 1844 N N . ARG A 1 237 ? -17.406 5.244 -0.684 1.00 93.19 237 ARG A N 1
ATOM 1845 C CA . ARG A 1 237 ? -16.179 5.639 -1.387 1.00 93.19 237 ARG A CA 1
ATOM 1846 C C . ARG A 1 237 ? -15.000 4.705 -1.143 1.00 93.19 237 ARG A C 1
ATOM 1848 O O . ARG A 1 237 ? -14.022 4.804 -1.889 1.00 93.19 237 ARG A O 1
ATOM 1855 N N . TYR A 1 238 ? -15.048 3.880 -0.098 1.00 93.88 238 TYR A N 1
ATOM 1856 C CA . TYR A 1 238 ? -13.966 2.954 0.245 1.00 93.88 238 TYR A CA 1
ATOM 1857 C C . TYR A 1 238 ? -14.367 1.481 0.179 1.00 93.88 238 TYR A C 1
ATOM 1859 O O . TYR A 1 238 ? -13.489 0.635 0.049 1.00 93.88 238 TYR A O 1
ATOM 1867 N N . VAL A 1 239 ? -15.663 1.171 0.211 1.00 94.38 239 VAL A N 1
ATOM 1868 C CA . VAL A 1 239 ? -16.172 -0.161 -0.116 1.00 94.38 239 VAL A CA 1
ATOM 1869 C C . VAL A 1 239 ? -16.014 -0.369 -1.619 1.00 94.38 239 VAL A C 1
ATOM 1871 O O . VAL A 1 239 ? -16.543 0.396 -2.426 1.00 94.38 239 VAL A O 1
ATOM 1874 N N . GLU A 1 240 ? -15.263 -1.395 -2.001 1.00 94.94 240 GLU A N 1
ATOM 1875 C CA . GLU A 1 240 ? -14.981 -1.716 -3.398 1.00 94.94 240 GLU A CA 1
ATOM 1876 C C . GLU A 1 240 ? -15.450 -3.130 -3.720 1.00 94.94 240 GLU A C 1
ATOM 1878 O O . GLU A 1 240 ? -15.220 -4.063 -2.961 1.00 94.94 240 GLU A O 1
ATOM 1883 N N . ALA A 1 241 ? -16.055 -3.304 -4.893 1.00 96.06 241 ALA A N 1
ATOM 1884 C CA . ALA A 1 241 ? -16.286 -4.632 -5.448 1.00 96.06 241 ALA A CA 1
ATOM 1885 C C . ALA A 1 241 ? -14.992 -5.186 -6.063 1.00 96.06 241 ALA A C 1
ATOM 1887 O O . ALA A 1 241 ? -14.209 -4.421 -6.637 1.00 96.06 241 ALA A O 1
ATOM 1888 N N . THR A 1 242 ? -14.826 -6.512 -6.067 1.00 95.81 242 THR A N 1
ATOM 1889 C CA . THR A 1 242 ? -13.663 -7.218 -6.640 1.00 95.81 242 THR A CA 1
ATOM 1890 C C . THR A 1 242 ? -13.281 -6.715 -8.033 1.00 95.81 242 THR A C 1
ATOM 1892 O O . THR A 1 242 ? -12.135 -6.338 -8.272 1.00 95.81 242 THR A O 1
ATOM 1895 N N . HIS A 1 243 ? -14.251 -6.609 -8.949 1.00 96.50 243 HIS A N 1
ATOM 1896 C CA . HIS A 1 243 ? -13.994 -6.135 -10.313 1.00 96.50 243 HIS A CA 1
ATOM 1897 C C . HIS A 1 243 ? -13.461 -4.690 -10.351 1.00 96.50 243 HIS A C 1
ATOM 1899 O O . HIS A 1 243 ? -12.526 -4.380 -11.092 1.00 96.50 243 HIS A O 1
ATOM 1905 N N . SER A 1 244 ? -14.035 -3.796 -9.536 1.00 97.44 244 SER A N 1
ATOM 1906 C CA . SER A 1 244 ? -13.584 -2.402 -9.437 1.00 97.44 244 SER A CA 1
ATOM 1907 C C . SER A 1 244 ? -12.183 -2.320 -8.833 1.00 97.44 244 SER A C 1
ATOM 1909 O O . SER A 1 244 ? -11.333 -1.593 -9.351 1.00 97.44 244 SER A O 1
ATOM 1911 N N . PHE A 1 245 ? -11.917 -3.106 -7.787 1.00 98.31 245 PHE A N 1
ATOM 1912 C CA . PHE A 1 245 ? -10.612 -3.183 -7.142 1.00 98.31 245 PHE A CA 1
ATOM 1913 C C . PHE A 1 245 ? -9.526 -3.651 -8.117 1.00 98.31 245 PHE A C 1
ATOM 1915 O O . PHE A 1 245 ? -8.528 -2.946 -8.286 1.00 98.31 245 PHE A O 1
ATOM 1922 N N . ARG A 1 246 ? -9.763 -4.759 -8.836 1.00 97.94 246 ARG A N 1
ATOM 1923 C CA . ARG A 1 246 ? -8.858 -5.284 -9.871 1.00 97.94 246 ARG A CA 1
ATOM 1924 C C . ARG A 1 246 ? -8.551 -4.239 -10.939 1.00 97.94 246 ARG A C 1
ATOM 1926 O O . ARG A 1 246 ? -7.386 -3.969 -11.217 1.00 97.94 246 ARG A O 1
ATOM 1933 N N . ARG A 1 247 ? -9.579 -3.590 -11.497 1.00 97.88 247 ARG A N 1
ATOM 1934 C CA . ARG A 1 247 ? -9.391 -2.522 -12.494 1.00 97.88 247 ARG A CA 1
ATOM 1935 C C . ARG A 1 247 ? -8.550 -1.369 -11.940 1.00 97.88 247 ARG A C 1
ATOM 1937 O O . ARG A 1 247 ? -7.682 -0.835 -12.625 1.00 97.88 247 ARG A O 1
ATOM 1944 N N . ARG A 1 248 ? -8.753 -0.995 -10.673 1.00 97.94 248 ARG A N 1
ATOM 1945 C CA . ARG A 1 248 ? -7.945 0.043 -10.015 1.00 97.94 248 ARG A CA 1
ATOM 1946 C C . ARG A 1 248 ? -6.500 -0.390 -9.765 1.00 97.94 248 ARG A C 1
ATOM 1948 O O . ARG A 1 248 ? -5.636 0.481 -9.712 1.00 97.94 248 ARG A O 1
ATOM 1955 N N . CYS A 1 249 ? -6.210 -1.687 -9.655 1.00 98.31 249 CYS A N 1
ATOM 1956 C CA . CYS A 1 249 ? -4.832 -2.184 -9.631 1.00 98.31 249 CYS A CA 1
ATOM 1957 C C . CYS A 1 249 ? -4.097 -1.953 -10.961 1.00 98.31 249 CYS A C 1
ATOM 1959 O O . CYS A 1 249 ? -2.879 -1.802 -10.938 1.00 98.31 249 CYS A O 1
ATOM 1961 N N . LEU A 1 250 ? -4.818 -1.878 -12.084 1.00 97.81 250 LEU A N 1
ATOM 1962 C CA . LEU A 1 250 ? -4.288 -1.612 -13.434 1.00 97.81 250 LEU A CA 1
ATOM 1963 C C . LEU A 1 250 ? -4.317 -0.123 -13.806 1.00 97.81 250 LEU A C 1
ATOM 1965 O O . LEU A 1 250 ? -3.633 0.322 -14.724 1.00 97.81 250 LEU A O 1
ATOM 1969 N N . SER A 1 251 ? -5.116 0.663 -13.085 1.00 97.50 251 SER A N 1
ATOM 1970 C CA . SER A 1 251 ? -5.258 2.096 -13.321 1.00 97.50 251 SER A CA 1
ATOM 1971 C C . SER A 1 251 ? -3.990 2.859 -12.948 1.00 97.50 251 SER A C 1
ATOM 1973 O O . SER A 1 251 ? -3.368 2.615 -11.909 1.00 97.50 251 SER A O 1
ATOM 1975 N N . THR A 1 252 ? -3.662 3.865 -13.752 1.00 97.50 252 THR A N 1
ATOM 1976 C CA . THR A 1 252 ? -2.517 4.749 -13.544 1.00 97.50 252 THR A CA 1
ATOM 1977 C C . THR A 1 252 ? -2.911 6.219 -13.578 1.00 97.50 252 THR A C 1
ATOM 1979 O O . THR A 1 252 ? -3.962 6.617 -14.089 1.00 97.50 252 THR A O 1
ATOM 1982 N N . ARG A 1 253 ? -2.051 7.056 -13.003 1.00 97.44 253 ARG A N 1
ATOM 1983 C CA . ARG A 1 253 ? -2.127 8.517 -13.088 1.00 97.44 253 ARG A CA 1
ATOM 1984 C C . ARG A 1 253 ? -0.759 9.043 -13.476 1.00 97.44 253 ARG A C 1
ATOM 1986 O O . ARG A 1 253 ? 0.244 8.585 -12.940 1.00 97.44 253 ARG A O 1
ATOM 1993 N N . TYR A 1 254 ? -0.702 9.983 -14.410 1.00 96.88 254 TYR A N 1
ATOM 1994 C CA . TYR A 1 254 ? 0.576 10.451 -14.942 1.00 96.88 254 TYR A CA 1
ATOM 1995 C C . TYR A 1 254 ? 0.499 11.866 -15.483 1.00 96.88 254 TYR A C 1
ATOM 1997 O O . TYR A 1 254 ? -0.577 12.362 -15.802 1.00 96.88 254 TYR A O 1
ATOM 2005 N N . VAL A 1 255 ? 1.652 12.522 -15.578 1.00 96.44 255 VAL A N 1
ATOM 2006 C CA . VAL A 1 255 ? 1.764 13.870 -16.132 1.00 96.44 255 VAL A CA 1
ATOM 2007 C C . VAL A 1 255 ? 2.465 13.797 -17.480 1.00 96.44 255 VAL A C 1
ATOM 2009 O O . VAL A 1 255 ? 3.548 13.229 -17.584 1.00 96.44 255 VAL A O 1
ATOM 2012 N N . LYS A 1 256 ? 1.873 14.398 -18.510 1.00 94.38 256 LYS A N 1
ATOM 2013 C CA . LYS A 1 256 ? 2.486 14.550 -19.835 1.00 94.38 256 LYS A CA 1
ATOM 2014 C C . LYS A 1 256 ? 2.364 16.010 -20.242 1.00 94.38 256 LYS A C 1
ATOM 2016 O O . LYS A 1 256 ? 1.258 16.544 -20.295 1.00 94.38 256 LYS A O 1
ATOM 2021 N N . ASN A 1 257 ? 3.499 16.663 -20.484 1.00 93.31 257 ASN A N 1
ATOM 2022 C CA . ASN A 1 257 ? 3.560 18.087 -20.839 1.00 93.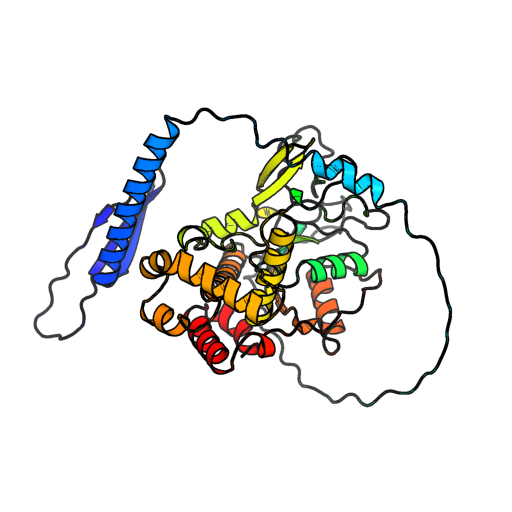31 257 ASN A CA 1
ATOM 2023 C C . ASN A 1 257 ? 2.858 19.003 -19.815 1.00 93.31 257 ASN A C 1
ATOM 2025 O O . ASN A 1 257 ? 2.231 19.993 -20.174 1.00 93.31 257 ASN A O 1
ATOM 2029 N N . GLY A 1 258 ? 2.947 18.664 -18.524 1.00 94.25 258 GLY A N 1
ATOM 2030 C CA . GLY A 1 258 ? 2.318 19.423 -17.437 1.00 94.25 258 GLY A CA 1
ATOM 2031 C C . GLY A 1 258 ? 0.836 19.121 -17.190 1.00 94.25 258 GLY A C 1
ATOM 2032 O O . GLY A 1 258 ? 0.318 19.552 -16.162 1.00 94.25 258 GLY A O 1
ATOM 2033 N N . THR A 1 259 ? 0.181 18.341 -18.052 1.00 96.19 259 THR A N 1
ATOM 2034 C CA . THR A 1 259 ? -1.223 17.937 -17.888 1.00 96.19 259 THR A CA 1
ATOM 2035 C C . THR A 1 259 ? -1.320 16.575 -17.208 1.00 96.19 259 THR A C 1
ATOM 2037 O O . THR A 1 259 ? -0.567 15.660 -17.542 1.00 96.19 259 THR A O 1
ATOM 2040 N N . LEU A 1 260 ? -2.243 16.440 -16.252 1.00 96.88 260 LEU A N 1
ATOM 2041 C CA . LEU A 1 260 ? -2.525 15.189 -15.550 1.00 96.88 260 LEU A CA 1
ATOM 2042 C C . LEU A 1 260 ? -3.517 14.331 -16.346 1.00 96.88 260 LEU A C 1
ATOM 2044 O O . LEU A 1 260 ? -4.608 14.786 -16.677 1.00 96.88 260 LEU A O 1
ATOM 2048 N N . TYR A 1 261 ? -3.171 13.068 -16.554 1.00 96.19 261 TYR A N 1
ATOM 2049 C CA . TYR A 1 261 ? -3.980 12.070 -17.243 1.00 96.19 261 TYR A CA 1
ATOM 2050 C C . TYR A 1 261 ? -4.242 10.856 -16.348 1.00 96.19 261 TYR A C 1
ATOM 2052 O O . TYR A 1 261 ? -3.581 10.646 -15.322 1.00 96.19 261 TYR A O 1
ATOM 2060 N N . LYS A 1 262 ? -5.223 10.0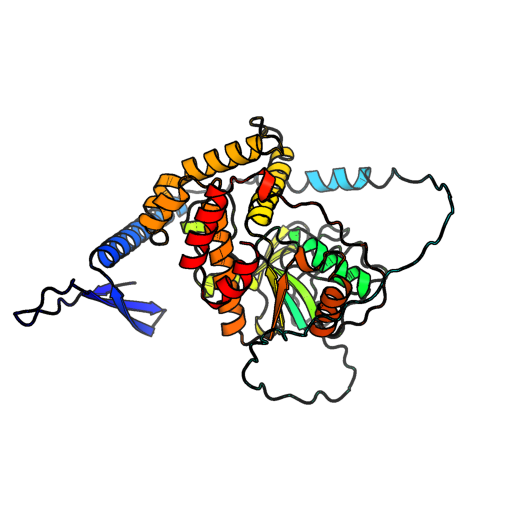51 -16.759 1.00 96.38 262 LYS A N 1
ATOM 2061 C CA . LYS A 1 262 ? -5.485 8.710 -16.232 1.00 96.38 262 LYS A CA 1
ATOM 2062 C C . LYS A 1 262 ? -5.225 7.702 -17.344 1.00 96.38 262 LYS A C 1
ATOM 2064 O O . LYS A 1 262 ? -5.606 7.954 -18.483 1.00 96.38 262 LYS A O 1
ATOM 2069 N N . GLY A 1 263 ? -4.592 6.592 -16.999 1.00 95.06 263 GLY A N 1
ATOM 2070 C CA . GLY A 1 263 ? -4.357 5.469 -17.898 1.00 95.06 263 GLY A CA 1
ATOM 2071 C C . GLY A 1 263 ? -4.805 4.161 -17.259 1.00 95.06 263 GLY A C 1
ATOM 2072 O O . GLY A 1 263 ? -5.195 4.126 -16.091 1.00 95.06 263 GLY A O 1
ATOM 2073 N N . GLU A 1 264 ? -4.743 3.094 -18.036 1.00 95.50 264 GLU A N 1
ATOM 2074 C CA . GLU A 1 264 ? -4.982 1.718 -17.609 1.00 95.50 264 GLU A CA 1
ATOM 2075 C C . GLU A 1 264 ? -4.201 0.820 -18.562 1.00 95.50 264 GLU A C 1
ATOM 2077 O O . GLU A 1 264 ? -4.318 1.016 -19.770 1.00 95.50 264 GLU A O 1
ATOM 2082 N N . TYR A 1 265 ? -3.379 -0.090 -18.039 1.00 94.88 265 TYR A N 1
ATOM 2083 C CA . TYR A 1 265 ? -2.600 -1.030 -18.851 1.00 94.88 265 TYR A CA 1
ATOM 2084 C C . TYR A 1 265 ? -3.205 -2.434 -18.831 1.00 94.88 265 TYR A C 1
ATOM 2086 O O . TYR A 1 265 ? -4.009 -2.770 -17.961 1.00 94.88 265 TYR A O 1
ATOM 2094 N N . ASP A 1 266 ? -2.800 -3.255 -19.800 1.00 93.88 266 ASP A N 1
ATOM 2095 C CA . ASP A 1 266 ? -3.288 -4.623 -19.955 1.00 93.88 266 ASP A CA 1
ATOM 2096 C C . ASP A 1 266 ? -2.880 -5.505 -18.762 1.00 93.88 266 ASP A C 1
ATOM 2098 O O . ASP A 1 266 ? -1.712 -5.546 -18.360 1.00 93.88 266 ASP A O 1
ATOM 2102 N N . ALA A 1 267 ? -3.848 -6.242 -18.214 1.00 96.06 267 ALA A N 1
ATOM 2103 C CA . ALA A 1 267 ? -3.621 -7.217 -17.154 1.00 96.06 267 ALA A CA 1
ATOM 2104 C C . ALA A 1 267 ? -2.648 -8.324 -17.577 1.00 96.06 267 ALA A C 1
ATOM 2106 O O . ALA A 1 267 ? -1.928 -8.837 -16.725 1.00 96.06 267 ALA A O 1
ATOM 2107 N N . ALA A 1 268 ? -2.563 -8.634 -18.875 1.00 94.94 268 ALA A N 1
ATOM 2108 C CA . ALA A 1 268 ? -1.626 -9.612 -19.422 1.00 94.94 268 ALA A CA 1
ATOM 2109 C C . ALA A 1 268 ? -0.149 -9.244 -19.188 1.00 94.94 268 ALA A C 1
ATOM 2111 O O . ALA A 1 268 ? 0.719 -10.106 -19.264 1.00 94.94 268 ALA A O 1
ATOM 2112 N N . LEU A 1 269 ? 0.166 -7.982 -18.872 1.00 94.81 269 LEU A N 1
ATOM 2113 C CA . LEU A 1 269 ? 1.528 -7.575 -18.507 1.00 94.81 269 LEU A CA 1
ATOM 2114 C C . LEU A 1 269 ? 1.904 -8.012 -17.082 1.00 94.81 269 LEU A C 1
ATOM 2116 O O . LEU A 1 269 ? 3.090 -8.107 -16.753 1.00 94.81 269 LEU A O 1
ATOM 2120 N N . VAL A 1 270 ? 0.918 -8.301 -16.231 1.00 97.38 270 VAL A N 1
ATOM 2121 C CA . VAL A 1 270 ? 1.096 -8.628 -14.813 1.00 97.38 270 VAL A CA 1
ATOM 2122 C C . VAL A 1 270 ? 1.209 -10.130 -14.636 1.00 97.38 270 VAL A C 1
ATOM 2124 O O . VAL A 1 270 ? 0.293 -10.875 -14.952 1.00 97.38 270 VAL A O 1
ATOM 2127 N N . HIS A 1 271 ? 2.340 -10.564 -14.094 1.00 97.94 271 HIS A N 1
ATOM 2128 C CA . HIS A 1 271 ? 2.663 -11.988 -13.985 1.00 97.94 271 HIS A CA 1
ATOM 2129 C C . HIS A 1 271 ? 2.981 -12.421 -12.551 1.00 97.94 271 HIS A C 1
ATOM 2131 O O . HIS A 1 271 ? 2.863 -13.599 -12.227 1.00 97.94 271 HIS A O 1
ATOM 2137 N N . LYS A 1 272 ? 3.390 -11.480 -11.692 1.00 98.62 272 LYS A N 1
ATOM 2138 C CA . LYS A 1 272 ? 3.698 -11.730 -10.280 1.00 98.62 272 LYS A CA 1
ATOM 2139 C C . LYS A 1 272 ? 3.094 -10.646 -9.394 1.00 98.62 272 LYS A C 1
ATOM 2141 O O . LYS A 1 272 ? 2.935 -9.498 -9.820 1.00 98.62 272 LYS A O 1
ATOM 2146 N N . ALA A 1 273 ? 2.820 -10.985 -8.142 1.00 98.75 273 ALA A N 1
ATOM 2147 C CA . ALA A 1 273 ? 2.432 -10.037 -7.110 1.00 98.75 273 ALA A CA 1
ATOM 2148 C C . ALA A 1 273 ? 3.193 -10.291 -5.806 1.00 98.75 273 ALA A C 1
ATOM 2150 O O . ALA A 1 273 ? 3.409 -11.416 -5.378 1.00 98.75 273 ALA A O 1
ATOM 2151 N N . ILE A 1 274 ? 3.574 -9.214 -5.141 1.00 98.81 274 ILE A N 1
ATOM 2152 C CA . ILE A 1 274 ? 4.034 -9.205 -3.762 1.00 98.81 274 ILE A CA 1
ATOM 2153 C C . ILE A 1 274 ? 2.930 -8.538 -2.963 1.00 98.81 274 ILE A C 1
ATOM 2155 O O . ILE A 1 274 ? 2.640 -7.355 -3.164 1.00 98.81 274 ILE A O 1
ATOM 2159 N N . HIS A 1 275 ? 2.318 -9.293 -2.061 1.00 98.75 275 HIS A N 1
ATOM 2160 C CA . HIS A 1 275 ? 1.269 -8.810 -1.174 1.00 98.75 275 HIS A CA 1
ATOM 2161 C C . HIS A 1 275 ? 1.891 -8.443 0.172 1.00 98.75 275 HIS A C 1
ATOM 2163 O O . HIS A 1 275 ? 2.219 -9.304 0.989 1.00 98.75 275 HIS A O 1
ATOM 2169 N N . LEU A 1 276 ? 2.107 -7.143 0.371 1.00 98.69 276 LEU A N 1
ATOM 2170 C CA . LEU A 1 276 ? 2.805 -6.609 1.535 1.00 98.69 276 LEU A CA 1
ATOM 2171 C C . LEU A 1 276 ? 1.838 -6.342 2.694 1.00 98.69 276 LEU A C 1
ATOM 2173 O O . LEU A 1 276 ? 1.008 -5.428 2.634 1.00 98.69 276 LEU A O 1
ATOM 2177 N N . PHE A 1 277 ? 2.021 -7.096 3.771 1.00 98.50 277 PHE A N 1
ATOM 2178 C CA . PHE A 1 277 ? 1.405 -6.904 5.075 1.00 98.50 277 PHE A CA 1
ATOM 2179 C C . PHE A 1 277 ? 2.276 -6.028 5.972 1.00 98.50 277 PHE A C 1
ATOM 2181 O O . PHE A 1 277 ? 3.501 -6.005 5.877 1.00 98.50 277 PHE A O 1
ATOM 2188 N N . ARG A 1 278 ? 1.619 -5.297 6.863 1.00 97.44 278 ARG A N 1
ATOM 2189 C CA . ARG A 1 278 ? 2.237 -4.539 7.955 1.00 97.44 278 ARG A CA 1
ATOM 2190 C C . ARG A 1 278 ? 1.316 -4.629 9.155 1.00 97.44 278 ARG A C 1
ATOM 2192 O O . ARG A 1 278 ? 0.107 -4.663 8.942 1.00 97.44 278 ARG A O 1
ATOM 2199 N N . ASN A 1 279 ? 1.844 -4.589 10.375 1.00 98.12 279 ASN A N 1
ATOM 2200 C CA . ASN A 1 279 ? 1.027 -4.539 11.583 1.00 98.12 279 ASN A CA 1
ATOM 2201 C C . ASN A 1 279 ? -0.124 -3.512 11.426 1.00 98.12 279 ASN A C 1
ATOM 2203 O O . ASN A 1 279 ? 0.148 -2.348 11.099 1.00 98.12 279 ASN A O 1
ATOM 2207 N N . PRO A 1 280 ? -1.397 -3.918 11.615 1.00 98.38 280 PRO A N 1
ATOM 2208 C CA . PRO A 1 280 ? -2.546 -3.068 11.311 1.00 98.38 280 PRO A CA 1
ATOM 2209 C C . PRO A 1 280 ? -2.541 -1.776 12.136 1.00 98.38 280 PRO A C 1
ATOM 2211 O O . PRO A 1 280 ? -2.769 -0.699 11.590 1.00 98.38 280 PRO A O 1
ATOM 2214 N N . PHE A 1 281 ? -2.177 -1.840 13.420 1.00 98.38 281 PHE A N 1
ATOM 2215 C CA . PHE A 1 281 ? -2.089 -0.658 14.282 1.00 98.38 281 PHE A CA 1
ATOM 2216 C C . PHE A 1 281 ? -1.002 0.309 13.810 1.00 98.38 281 PHE A C 1
ATOM 2218 O O . PHE A 1 281 ? -1.217 1.523 13.747 1.00 98.38 281 PHE A O 1
ATOM 2225 N N . ASP A 1 282 ? 0.159 -0.228 13.429 1.00 97.75 282 ASP A N 1
ATOM 2226 C CA . ASP A 1 282 ? 1.265 0.592 12.945 1.00 97.75 282 ASP A CA 1
ATOM 2227 C C . ASP A 1 282 ? 0.950 1.220 11.584 1.00 97.75 282 ASP A C 1
ATOM 2229 O O . ASP A 1 282 ? 1.377 2.346 11.303 1.00 97.75 282 ASP A O 1
ATOM 2233 N N . ASN A 1 283 ? 0.184 0.524 10.739 1.00 97.81 283 ASN A N 1
ATOM 2234 C CA . ASN A 1 283 ? -0.286 1.067 9.474 1.00 97.81 283 ASN A CA 1
ATOM 2235 C C . ASN A 1 283 ? -1.267 2.235 9.686 1.00 97.81 283 ASN A C 1
ATOM 2237 O O . ASN A 1 283 ? -1.040 3.308 9.118 1.00 97.81 283 ASN A O 1
ATOM 2241 N N . VAL A 1 284 ? -2.288 2.074 10.538 1.00 98.06 284 VAL A N 1
ATOM 2242 C CA . VAL A 1 284 ? -3.289 3.123 10.825 1.00 98.06 284 VAL A CA 1
ATOM 2243 C C . VAL A 1 284 ? -2.618 4.402 11.340 1.00 98.06 284 VAL A C 1
ATOM 2245 O O . VAL A 1 284 ? -2.843 5.491 10.804 1.00 98.06 284 VAL A O 1
ATOM 2248 N N . VAL A 1 285 ? -1.688 4.286 12.293 1.00 97.56 285 VAL A N 1
ATOM 2249 C CA . VAL A 1 285 ? -0.934 5.448 12.805 1.00 97.56 285 VAL A CA 1
ATOM 2250 C C . VAL A 1 285 ? 0.005 6.023 11.738 1.00 97.56 285 VAL A C 1
ATOM 2252 O O . VAL A 1 285 ? 0.186 7.240 11.627 1.00 97.56 285 VAL A O 1
ATOM 2255 N N . SER A 1 286 ? 0.592 5.178 10.888 1.00 96.19 286 SER A N 1
ATOM 2256 C CA . SER A 1 286 ? 1.411 5.649 9.769 1.00 96.19 286 SER A CA 1
ATOM 2257 C C . SER A 1 286 ? 0.602 6.427 8.725 1.00 96.19 286 SER A C 1
ATOM 2259 O O . SER A 1 286 ? 1.162 7.338 8.105 1.00 96.19 286 SER A O 1
ATOM 2261 N N . ARG A 1 287 ? -0.676 6.091 8.517 1.00 95.88 287 ARG A N 1
ATOM 2262 C CA . ARG A 1 287 ? -1.595 6.831 7.638 1.00 95.88 287 ARG A CA 1
ATOM 2263 C C . ARG A 1 287 ? -1.972 8.176 8.239 1.00 95.88 287 ARG A C 1
ATOM 2265 O O . ARG A 1 287 ? -1.864 9.180 7.538 1.00 95.88 287 ARG A O 1
ATOM 2272 N N . PHE A 1 288 ? -2.275 8.226 9.537 1.00 95.94 288 PHE A N 1
ATOM 2273 C CA . PHE A 1 288 ? -2.443 9.490 10.261 1.00 95.94 288 PHE A CA 1
ATOM 2274 C C . PHE A 1 288 ? -1.230 10.412 10.074 1.00 95.94 288 PHE A C 1
ATOM 2276 O O . PHE A 1 288 ? -1.378 11.547 9.633 1.00 95.94 288 PHE A O 1
ATOM 2283 N N . ASN A 1 289 ? -0.015 9.909 10.309 1.00 95.12 289 ASN A N 1
ATOM 2284 C CA . ASN A 1 289 ? 1.209 10.700 10.143 1.00 95.12 289 ASN A CA 1
ATOM 2285 C C . ASN A 1 289 ? 1.392 11.234 8.711 1.00 95.12 289 ASN A C 1
ATOM 2287 O O . ASN A 1 289 ? 1.934 12.326 8.505 1.00 95.12 289 ASN A O 1
ATOM 2291 N N . PHE A 1 290 ? 0.961 10.463 7.710 1.00 93.81 290 PHE A N 1
ATOM 2292 C CA . PHE A 1 290 ? 0.991 10.880 6.314 1.00 93.81 290 PHE A CA 1
ATOM 2293 C C . PHE A 1 290 ? -0.038 11.977 6.017 1.00 93.81 290 PHE A C 1
ATOM 2295 O O . PHE A 1 290 ? 0.316 12.984 5.398 1.00 93.81 290 PHE A O 1
ATOM 2302 N N . GLU A 1 291 ? -1.278 11.814 6.481 1.00 93.06 291 GLU A N 1
ATOM 2303 C CA . GLU A 1 291 ? -2.335 12.818 6.332 1.00 93.06 291 GLU A CA 1
ATOM 2304 C C . GLU A 1 291 ? -1.990 14.108 7.064 1.00 93.06 291 GLU A C 1
ATOM 2306 O O . GLU A 1 291 ? -2.072 15.187 6.481 1.00 93.06 291 GLU A O 1
ATOM 2311 N N . HIS A 1 292 ? -1.484 13.999 8.288 1.00 91.19 292 HIS A N 1
ATOM 2312 C CA . HIS A 1 292 ? -0.993 15.123 9.074 1.00 91.19 292 HIS A CA 1
ATOM 2313 C C . HIS A 1 292 ? 0.056 15.931 8.302 1.00 91.19 292 HIS A C 1
ATOM 2315 O O . HIS A 1 292 ? -0.118 17.126 8.078 1.00 91.19 292 HIS A O 1
ATOM 2321 N N . LYS A 1 293 ? 1.071 15.263 7.735 1.00 91.56 293 LYS A N 1
ATOM 2322 C CA . LYS A 1 293 ? 2.082 15.909 6.877 1.00 91.56 293 LYS A CA 1
ATOM 2323 C C . LYS A 1 293 ? 1.489 16.552 5.618 1.00 91.56 293 LYS A C 1
ATOM 2325 O O . LYS A 1 293 ? 2.044 17.520 5.092 1.00 91.56 293 LYS A O 1
ATOM 2330 N N . ARG A 1 294 ? 0.410 15.993 5.065 1.00 89.94 294 ARG A N 1
ATOM 2331 C CA . ARG A 1 294 ? -0.290 16.566 3.904 1.00 89.94 294 ARG A CA 1
ATOM 2332 C C . ARG A 1 294 ? -1.048 17.834 4.294 1.00 89.94 294 ARG A C 1
ATOM 2334 O O . ARG A 1 294 ? -1.042 18.788 3.518 1.00 89.94 294 ARG A O 1
ATOM 2341 N N . LEU A 1 295 ? -1.664 17.833 5.470 1.00 86.94 295 LEU A N 1
ATOM 2342 C CA . LEU A 1 295 ? -2.434 18.943 6.020 1.00 86.94 295 LEU A CA 1
ATOM 2343 C C . LEU A 1 295 ? -1.527 20.090 6.477 1.00 86.94 295 LEU A C 1
ATOM 2345 O O . LEU A 1 295 ? -1.782 21.217 6.078 1.00 86.94 295 LEU A O 1
ATOM 2349 N N . GLU A 1 296 ? -0.397 19.807 7.136 1.00 87.44 296 GLU A N 1
ATOM 2350 C CA . GLU A 1 296 ? 0.630 20.810 7.488 1.00 87.44 296 GLU A CA 1
ATOM 2351 C C . GLU A 1 296 ? 1.085 21.637 6.270 1.00 87.44 296 GLU A C 1
ATOM 2353 O O . GLU A 1 296 ? 1.376 22.827 6.372 1.00 87.44 296 GLU A O 1
ATOM 2358 N N . LYS A 1 297 ? 1.147 21.014 5.085 1.00 86.75 297 LYS A N 1
ATOM 2359 C CA . LYS A 1 297 ? 1.540 21.692 3.839 1.00 86.75 297 LYS A CA 1
ATOM 2360 C C . LYS A 1 297 ? 0.445 22.582 3.255 1.00 86.75 297 LYS A C 1
ATOM 2362 O O . LYS A 1 297 ? 0.755 23.480 2.471 1.00 86.75 297 LYS A O 1
ATOM 2367 N N . LYS A 1 298 ? -0.823 22.323 3.578 1.00 86.50 298 LYS A N 1
ATOM 2368 C CA . LYS A 1 298 ? -1.945 23.185 3.206 1.00 86.50 298 LYS A CA 1
ATOM 2369 C C . LYS A 1 298 ? -2.050 24.266 4.282 1.00 86.50 298 LYS A C 1
ATOM 2371 O O . LYS A 1 298 ? -2.629 24.030 5.337 1.00 86.50 298 LYS A O 1
ATOM 2376 N N . LYS A 1 299 ? -1.436 25.431 4.033 1.00 71.19 299 LYS A N 1
ATOM 2377 C CA . LYS A 1 299 ? -1.461 26.586 4.950 1.00 71.19 299 LYS A CA 1
ATOM 2378 C C . LYS A 1 299 ? -2.888 26.789 5.488 1.00 71.19 299 LYS A C 1
ATOM 2380 O O . LYS A 1 299 ? -3.800 26.981 4.691 1.00 71.19 299 LYS A O 1
ATOM 2385 N N . GLY A 1 300 ? -3.066 26.703 6.808 1.00 69.75 300 GLY A N 1
ATOM 2386 C CA . GLY A 1 300 ? -4.358 26.900 7.479 1.00 69.75 300 GLY A CA 1
ATOM 2387 C C . GLY A 1 300 ? -4.973 25.659 8.134 1.00 69.75 300 GLY A C 1
ATOM 2388 O O . GLY A 1 300 ? -5.881 25.817 8.940 1.00 69.75 300 GLY A O 1
ATOM 2389 N N . TYR A 1 301 ? -4.475 24.443 7.872 1.00 63.75 301 TYR A N 1
ATOM 2390 C CA . TYR A 1 301 ? -4.937 23.242 8.585 1.00 63.75 301 TYR A CA 1
ATOM 2391 C C . TYR A 1 301 ? -3.973 22.862 9.715 1.00 63.75 301 TYR A C 1
ATOM 2393 O O . TYR A 1 301 ? -3.251 21.869 9.647 1.00 63.75 301 TYR A O 1
ATOM 2401 N N . THR A 1 302 ? -3.948 23.668 10.771 1.00 58.44 302 THR A N 1
ATOM 2402 C CA . THR A 1 302 ? -3.379 23.260 12.058 1.00 58.44 302 THR A CA 1
ATOM 2403 C C . THR A 1 302 ? -4.444 23.475 13.119 1.00 58.44 302 THR A C 1
ATOM 2405 O O . THR A 1 302 ? -4.361 24.420 13.896 1.00 58.44 302 THR A O 1
ATOM 2408 N N . ASN A 1 303 ? -5.443 22.590 13.174 1.00 61.62 303 ASN A N 1
ATOM 2409 C CA . ASN A 1 303 ? -6.389 22.507 14.299 1.00 61.62 303 ASN A CA 1
ATOM 2410 C C . ASN A 1 303 ? -5.686 22.032 15.592 1.00 61.62 303 ASN A C 1
ATOM 2412 O O . ASN A 1 303 ? -6.194 21.177 16.306 1.00 61.62 303 ASN A O 1
ATOM 2416 N N . GLY A 1 304 ? -4.453 22.477 15.851 1.00 67.25 304 GLY A N 1
ATOM 2417 C CA . GLY A 1 304 ? -3.647 22.062 16.996 1.00 67.25 304 GLY A CA 1
ATOM 2418 C C . GLY A 1 304 ? -3.229 20.587 17.010 1.00 67.25 304 GLY A C 1
ATOM 2419 O O . GLY A 1 304 ? -2.555 20.176 17.947 1.00 67.25 304 GLY A O 1
ATOM 2420 N N . SER A 1 305 ? -3.579 19.775 16.003 1.00 75.69 305 SER A N 1
ATOM 2421 C CA . SER A 1 305 ? -3.207 18.357 15.996 1.00 75.69 305 SER A CA 1
ATOM 2422 C C . SER A 1 305 ? -1.686 18.217 15.903 1.00 75.69 305 SER A C 1
ATOM 2424 O O . SER A 1 305 ? -1.085 18.659 14.923 1.00 75.69 305 SER A O 1
ATOM 2426 N N . THR A 1 306 ? -1.064 17.600 16.899 1.00 90.50 306 THR A N 1
ATOM 2427 C CA . THR A 1 306 ? 0.354 17.215 16.929 1.00 90.50 306 THR A CA 1
ATOM 2428 C C . THR A 1 306 ? 0.527 15.798 16.372 1.00 90.50 306 THR A C 1
ATOM 2430 O O . THR A 1 306 ? -0.432 15.035 16.290 1.00 90.50 306 THR A O 1
ATOM 2433 N N . LYS A 1 307 ? 1.755 15.388 16.024 1.00 92.38 307 LYS A N 1
ATOM 2434 C CA . LYS A 1 307 ? 2.079 13.974 15.729 1.00 92.38 307 LYS A CA 1
ATOM 2435 C C . LYS A 1 307 ? 2.236 13.146 17.020 1.00 92.38 307 LYS A C 1
ATOM 2437 O O . LYS A 1 307 ? 3.184 12.377 17.141 1.00 92.38 307 LYS A O 1
ATOM 2442 N N . SER A 1 308 ? 1.360 13.369 17.999 1.00 94.25 308 SER A N 1
ATOM 2443 C CA . SER A 1 308 ? 1.314 12.630 19.265 1.00 94.25 308 SER A CA 1
ATOM 2444 C C . SER A 1 308 ? 0.098 11.704 19.309 1.00 94.25 308 SER A C 1
ATOM 2446 O O . SER A 1 308 ? -0.770 11.741 18.429 1.00 94.25 308 SER A O 1
ATOM 2448 N N . ARG A 1 309 ? 0.011 10.892 20.364 1.00 95.31 309 ARG A N 1
ATOM 2449 C CA . ARG A 1 309 ? -1.161 10.062 20.657 1.00 95.31 309 ARG A CA 1
ATOM 2450 C C . ARG A 1 309 ? -2.448 10.886 20.748 1.00 95.31 309 ARG A C 1
ATOM 2452 O O . ARG A 1 309 ? -3.479 10.463 20.234 1.00 95.31 309 ARG A O 1
ATOM 2459 N N . GLU A 1 310 ? -2.398 12.050 21.382 1.00 95.81 310 GLU A N 1
ATOM 2460 C CA . GLU A 1 310 ? -3.545 12.944 21.568 1.00 95.81 310 GLU A CA 1
ATOM 2461 C C . GLU A 1 310 ? -3.998 13.514 20.223 1.00 95.81 310 GLU A C 1
ATOM 2463 O O . GLU A 1 310 ? -5.184 13.463 19.899 1.00 95.81 310 GLU A O 1
ATOM 2468 N N . GLY A 1 311 ? -3.049 13.970 19.396 1.00 94.44 311 GLY A N 1
ATOM 2469 C CA . GLY A 1 311 ? -3.343 14.444 18.044 1.00 94.44 311 GLY A CA 1
ATOM 2470 C C . GLY A 1 311 ? -3.923 13.350 17.143 1.00 94.44 311 GLY A C 1
ATOM 2471 O O . GLY A 1 311 ? -4.850 13.616 16.378 1.00 94.44 311 GLY A O 1
ATOM 2472 N N . PHE A 1 312 ? -3.446 12.109 17.281 1.00 96.06 312 PHE A N 1
ATOM 2473 C CA . PHE A 1 312 ? -4.038 10.944 16.619 1.00 96.06 312 PHE A CA 1
ATOM 2474 C C . PHE A 1 312 ? -5.475 10.684 17.085 1.00 96.06 312 PHE A C 1
ATOM 2476 O O . PHE A 1 312 ? -6.361 10.521 16.250 1.00 96.06 312 PHE A O 1
ATOM 2483 N N . ARG A 1 313 ? -5.739 10.686 18.399 1.00 96.81 313 ARG A N 1
ATOM 2484 C CA . ARG A 1 313 ? -7.092 10.453 18.935 1.00 96.81 313 ARG A CA 1
ATOM 2485 C C . ARG A 1 313 ? -8.077 11.532 18.501 1.00 96.81 313 ARG A C 1
ATOM 2487 O O . ARG A 1 313 ? -9.178 11.187 18.089 1.00 96.81 313 ARG A O 1
ATOM 2494 N N . ALA A 1 314 ? -7.667 12.799 18.517 1.00 95.00 314 ALA A N 1
ATOM 2495 C CA . ALA A 1 314 ? -8.490 13.901 18.026 1.00 95.00 314 ALA A CA 1
ATOM 2496 C C . ALA A 1 314 ? -8.806 13.754 16.527 1.00 95.00 314 ALA A C 1
ATOM 2498 O O . ALA A 1 314 ? -9.952 13.926 16.112 1.00 95.00 314 ALA A O 1
ATOM 2499 N N . PHE A 1 315 ? -7.809 13.374 15.719 1.00 94.19 315 PHE A N 1
ATOM 2500 C CA . PHE A 1 315 ? -8.000 13.086 14.296 1.00 94.19 315 PHE A CA 1
ATOM 2501 C C . PHE A 1 315 ? -9.000 11.943 14.070 1.00 94.19 315 PHE A C 1
ATOM 2503 O O . PHE A 1 315 ? -9.915 12.078 13.257 1.00 94.19 315 PHE A O 1
ATOM 2510 N N . CYS A 1 316 ? -8.855 10.843 14.810 1.00 96.50 316 CYS A N 1
ATOM 2511 C CA . CYS A 1 316 ? -9.763 9.705 14.730 1.00 96.50 316 CYS A CA 1
ATOM 2512 C C . CYS A 1 316 ? -11.185 10.076 15.136 1.00 96.50 316 CYS A C 1
ATOM 2514 O O . CYS A 1 316 ? -12.104 9.879 14.351 1.00 96.50 316 CYS A O 1
ATOM 2516 N N . GLN A 1 317 ? -11.355 10.714 16.295 1.00 96.12 317 GLN A N 1
ATOM 2517 C CA . GLN A 1 317 ? -12.661 11.142 16.788 1.00 96.12 317 GLN A CA 1
ATOM 2518 C C . GLN A 1 317 ? -13.387 12.032 15.775 1.00 96.12 317 GLN A C 1
ATOM 2520 O O . GLN A 1 317 ? -14.593 11.876 15.575 1.00 96.12 317 GLN A O 1
ATOM 2525 N N . GLN A 1 318 ? -12.666 12.941 15.109 1.00 94.38 318 GLN A N 1
ATOM 2526 C CA . GLN A 1 318 ? -13.237 13.770 14.053 1.00 94.38 318 GLN A CA 1
ATOM 2527 C C . GLN A 1 318 ? -13.763 12.913 12.892 1.00 94.38 318 GLN A C 1
ATOM 2529 O O . GLN A 1 318 ? -14.906 13.105 12.476 1.00 94.38 318 GLN A O 1
ATOM 2534 N N . MET A 1 319 ? -12.963 11.977 12.368 1.00 94.31 319 MET A N 1
ATOM 2535 C CA . MET A 1 319 ? -13.397 11.099 11.272 1.00 94.31 319 MET A CA 1
ATOM 2536 C C . MET A 1 319 ? -14.570 10.207 11.686 1.00 94.31 319 MET A C 1
ATOM 2538 O O . MET A 1 319 ? -15.577 10.165 10.980 1.00 94.31 319 MET A O 1
ATOM 2542 N N . ASP A 1 320 ? -14.453 9.550 12.838 1.00 95.88 320 ASP A N 1
ATOM 2543 C CA . ASP A 1 320 ? -15.431 8.594 13.355 1.00 95.88 320 ASP A CA 1
ATOM 2544 C C . ASP A 1 320 ? -16.776 9.293 13.612 1.00 95.88 320 ASP A C 1
ATOM 2546 O O . ASP A 1 320 ? -17.832 8.770 13.271 1.00 95.88 320 ASP A O 1
ATOM 2550 N N . THR A 1 321 ? -16.754 10.535 14.113 1.00 96.31 321 THR A N 1
ATOM 2551 C CA . THR A 1 321 ? -17.969 11.349 14.289 1.00 96.31 321 THR A CA 1
ATOM 2552 C C . THR A 1 321 ? -18.556 11.794 12.951 1.00 96.31 321 THR A C 1
ATOM 2554 O O . THR A 1 321 ? -19.769 11.723 12.763 1.00 96.31 321 THR A O 1
ATOM 2557 N N . THR A 1 322 ? -17.712 12.237 12.013 1.00 96.38 322 THR A N 1
ATOM 2558 C CA . THR A 1 322 ? -18.155 12.767 10.709 1.00 96.38 322 THR A CA 1
ATOM 2559 C C . THR A 1 322 ? -18.936 11.724 9.911 1.00 96.38 322 THR A C 1
ATOM 2561 O O . THR A 1 322 ? -19.916 12.065 9.251 1.00 96.38 322 THR A O 1
ATOM 2564 N N . TRP A 1 323 ? -18.523 10.456 9.976 1.00 96.19 323 TRP A N 1
ATOM 2565 C CA . TRP A 1 323 ? -19.093 9.388 9.150 1.00 96.19 323 TRP A CA 1
ATOM 2566 C C . TRP A 1 323 ? -19.989 8.410 9.915 1.00 96.19 323 TRP A C 1
ATOM 2568 O O . TRP A 1 323 ? -20.557 7.522 9.281 1.00 96.19 323 TRP A O 1
ATOM 2578 N N . LYS A 1 324 ? -20.196 8.610 11.227 1.00 96.00 324 LYS A N 1
ATOM 2579 C CA . LYS A 1 324 ? -20.963 7.711 12.111 1.00 96.00 324 LYS A CA 1
ATOM 2580 C C . LYS A 1 324 ? -22.304 7.278 11.520 1.00 96.00 324 LYS A C 1
ATOM 2582 O O . LYS A 1 324 ? -22.627 6.094 11.500 1.00 96.00 324 LYS A O 1
ATOM 2587 N N . GLU A 1 325 ? -23.082 8.233 11.016 1.00 96.38 325 GLU A N 1
ATOM 2588 C CA . GLU A 1 325 ? -24.410 7.942 10.470 1.00 96.38 325 GLU A CA 1
ATOM 2589 C C . GLU A 1 325 ? -24.334 7.213 9.123 1.00 96.38 325 GLU A C 1
ATOM 2591 O O . GLU A 1 325 ? -25.121 6.309 8.856 1.00 96.38 325 GLU A O 1
ATOM 2596 N N . SER A 1 326 ? -23.359 7.552 8.274 1.00 96.19 326 SER A N 1
ATOM 2597 C CA . SER A 1 326 ? -23.152 6.837 7.006 1.00 96.19 326 SER A CA 1
ATOM 2598 C C . SER A 1 326 ? -22.702 5.395 7.240 1.00 96.19 326 SER A C 1
ATOM 2600 O O . SER A 1 326 ? -23.120 4.503 6.513 1.00 96.19 326 SER A O 1
ATOM 2602 N N . GLU A 1 327 ? -21.891 5.153 8.270 1.00 95.50 327 GLU A N 1
ATOM 2603 C CA . GLU A 1 327 ? -21.457 3.813 8.670 1.00 95.50 327 GLU A CA 1
ATOM 2604 C C . GLU A 1 327 ? -22.613 2.976 9.211 1.00 95.50 327 GLU A C 1
ATOM 2606 O O . GLU A 1 327 ? -22.804 1.860 8.738 1.00 95.50 327 GLU A O 1
ATOM 2611 N N . ARG A 1 328 ? -23.441 3.537 10.104 1.00 95.38 328 ARG A N 1
ATOM 2612 C CA . ARG A 1 328 ? -24.661 2.878 10.612 1.00 95.38 328 ARG A CA 1
ATOM 2613 C C . ARG A 1 328 ? -25.650 2.511 9.509 1.00 95.38 328 ARG A C 1
ATOM 2615 O O . ARG A 1 328 ? -26.280 1.465 9.563 1.00 95.38 328 ARG A O 1
ATOM 2622 N N . ASN A 1 329 ? -25.784 3.367 8.500 1.00 95.12 329 ASN A N 1
ATOM 2623 C CA . ASN A 1 329 ? -26.663 3.119 7.359 1.00 95.12 329 ASN A CA 1
ATOM 2624 C C . ASN A 1 329 ? -26.034 2.225 6.277 1.00 95.12 329 ASN A C 1
ATOM 2626 O O . ASN A 1 329 ? -26.688 1.938 5.269 1.00 95.12 329 ASN A O 1
ATOM 2630 N N . SER A 1 330 ? -24.764 1.844 6.420 1.00 93.62 330 SER A N 1
ATOM 2631 C CA . SER A 1 330 ? -24.063 1.081 5.398 1.00 93.62 330 SER A CA 1
ATOM 2632 C C . SER A 1 330 ? -24.387 -0.403 5.492 1.00 93.62 330 SER A C 1
ATOM 2634 O O . SER A 1 330 ? -24.413 -0.982 6.570 1.00 93.62 330 SER A O 1
ATOM 2636 N N . ILE A 1 331 ? -24.534 -1.055 4.341 1.00 89.56 331 ILE A N 1
ATOM 2637 C CA . ILE A 1 331 ? -24.760 -2.506 4.276 1.00 89.56 331 ILE A CA 1
ATOM 2638 C C . ILE A 1 331 ? -23.534 -3.339 4.657 1.00 89.56 331 ILE A C 1
ATOM 2640 O O . ILE A 1 331 ? -23.671 -4.539 4.861 1.00 89.56 331 ILE A O 1
ATOM 2644 N N . VAL A 1 332 ? -22.341 -2.736 4.710 1.00 88.69 332 VAL A N 1
ATOM 2645 C CA . VAL A 1 332 ? -21.102 -3.472 5.018 1.00 88.69 332 VAL A CA 1
ATOM 2646 C C . VAL A 1 332 ? -20.846 -3.620 6.510 1.00 88.69 332 VAL A C 1
ATOM 2648 O O . VAL A 1 332 ? -20.009 -4.426 6.908 1.00 88.69 332 VAL A O 1
ATOM 2651 N N . TYR A 1 333 ? -21.537 -2.833 7.331 1.00 91.44 333 TYR A N 1
ATOM 2652 C CA . TYR A 1 333 ? -21.359 -2.840 8.767 1.00 91.44 333 TYR A CA 1
ATOM 2653 C C . TYR A 1 333 ? -22.555 -3.502 9.435 1.00 91.44 333 TYR A C 1
ATOM 2655 O O . TYR A 1 333 ? -23.676 -3.003 9.382 1.00 91.44 333 TYR A O 1
ATOM 2663 N N . GLU A 1 334 ? -22.304 -4.622 10.104 1.00 93.69 334 GLU A N 1
ATOM 2664 C CA . GLU A 1 334 ? -23.271 -5.173 11.044 1.00 93.69 334 GLU A CA 1
ATOM 2665 C C . GLU A 1 334 ? -23.301 -4.324 12.321 1.00 93.69 334 GLU A C 1
ATOM 2667 O O . GLU A 1 334 ? -22.260 -3.869 12.808 1.00 93.69 334 GLU A O 1
ATOM 2672 N N . ASP A 1 335 ? -24.490 -4.160 12.906 1.00 94.50 335 ASP A N 1
ATOM 2673 C CA . ASP A 1 335 ? -24.685 -3.373 14.131 1.00 94.50 335 ASP A CA 1
ATOM 2674 C C . ASP A 1 335 ? -23.817 -3.900 15.290 1.00 94.50 335 ASP A C 1
ATOM 2676 O O . ASP A 1 335 ? -23.272 -3.130 16.083 1.00 94.50 335 ASP A O 1
ATOM 2680 N N . SER A 1 336 ? -23.616 -5.222 15.343 1.00 95.75 336 SER A N 1
ATOM 2681 C CA . SER A 1 336 ? -22.744 -5.911 16.301 1.00 95.75 336 SER A CA 1
ATOM 2682 C C . SER A 1 336 ? -21.270 -5.508 16.157 1.00 95.75 336 SER A C 1
ATOM 2684 O O . SER A 1 336 ? -20.581 -5.298 17.157 1.00 95.75 336 SER A O 1
ATOM 2686 N N . ILE A 1 337 ? -20.785 -5.368 14.920 1.00 95.44 337 ILE A N 1
ATOM 2687 C CA . ILE A 1 337 ? -19.407 -4.986 14.607 1.00 95.44 337 ILE A CA 1
ATOM 2688 C C . ILE A 1 337 ? -19.188 -3.511 14.946 1.00 95.44 337 ILE A C 1
ATOM 2690 O O . ILE A 1 337 ? -18.198 -3.180 15.603 1.00 95.44 337 ILE A O 1
ATOM 2694 N N . LEU A 1 338 ? -20.125 -2.632 14.574 1.00 95.50 338 LEU A N 1
ATOM 2695 C CA . LEU A 1 338 ? -20.048 -1.206 14.915 1.00 95.50 338 LEU A CA 1
ATOM 2696 C C . LEU A 1 338 ? -20.055 -0.980 16.424 1.00 95.50 338 LEU A C 1
ATOM 2698 O O . LEU A 1 338 ? -19.235 -0.213 16.924 1.00 95.50 338 LEU A O 1
ATOM 2702 N N . ALA A 1 339 ? -20.929 -1.676 17.153 1.00 96.56 339 ALA A N 1
ATOM 2703 C CA . ALA A 1 339 ? -21.000 -1.565 18.606 1.00 96.56 339 ALA A CA 1
ATOM 2704 C C . ALA A 1 339 ? -19.676 -1.966 19.278 1.00 96.56 339 ALA A C 1
ATOM 2706 O O . ALA A 1 339 ? -19.220 -1.290 20.200 1.00 96.56 339 ALA A O 1
ATOM 2707 N N . LYS A 1 340 ? -19.015 -3.027 18.793 1.00 96.56 340 LYS A N 1
ATOM 2708 C CA . LYS A 1 340 ? -17.680 -3.412 19.280 1.00 96.56 340 LYS A CA 1
ATOM 2709 C C . LYS A 1 340 ? -16.641 -2.331 18.973 1.00 96.56 340 LYS A C 1
ATOM 2711 O O . LYS A 1 340 ? -15.849 -1.970 19.843 1.00 96.56 340 LYS A O 1
ATOM 2716 N N . MET A 1 341 ? -16.655 -1.807 17.751 1.00 96.19 341 MET A N 1
ATOM 2717 C CA . MET A 1 341 ? -15.656 -0.859 17.264 1.00 96.19 341 MET A CA 1
ATOM 2718 C C . MET A 1 341 ? -15.824 0.582 17.761 1.00 96.19 341 MET A C 1
ATOM 2720 O O . MET A 1 341 ? -14.868 1.337 17.645 1.00 96.19 341 MET A O 1
ATOM 2724 N N . GLU A 1 342 ? -16.958 0.967 18.357 1.00 96.19 342 GLU A N 1
ATOM 2725 C CA . GLU A 1 342 ? -17.222 2.355 18.789 1.00 96.19 342 GLU A CA 1
ATOM 2726 C C . GLU A 1 342 ? -16.153 2.917 19.748 1.00 96.19 342 GLU A C 1
ATOM 2728 O O . GLU A 1 342 ? -15.930 4.124 19.807 1.00 96.19 342 GLU A O 1
ATOM 2733 N N . SER A 1 343 ? -15.458 2.042 20.482 1.00 96.38 343 SER A N 1
ATOM 2734 C CA . SER A 1 343 ? -14.368 2.424 21.392 1.00 96.38 343 SER A CA 1
ATOM 2735 C C . SER A 1 343 ? -12.973 2.466 20.753 1.00 96.38 343 SER A C 1
ATOM 2737 O O . SER A 1 343 ? -12.014 2.877 21.408 1.00 96.38 343 SER A O 1
ATOM 2739 N N . VAL A 1 344 ? -12.830 2.031 19.499 1.00 98.38 344 VAL A N 1
ATOM 2740 C CA . VAL A 1 344 ? -11.548 1.941 18.794 1.00 98.38 344 VAL A CA 1
ATOM 2741 C C . VAL A 1 344 ? -11.336 3.211 17.967 1.00 98.38 344 VAL A C 1
ATOM 2743 O O . VAL A 1 344 ? -12.115 3.473 17.057 1.00 98.38 344 VAL A O 1
ATOM 2746 N N . PRO A 1 345 ? -10.262 3.986 18.206 1.00 98.12 345 PRO A N 1
ATOM 2747 C CA . PRO A 1 345 ? -10.007 5.182 17.414 1.00 98.12 345 PRO A CA 1
ATOM 2748 C C . PRO A 1 345 ? -9.697 4.819 15.954 1.00 98.12 345 PRO A C 1
ATOM 2750 O O . PRO A 1 345 ? -8.858 3.949 15.698 1.00 98.12 345 PRO A O 1
ATOM 2753 N N . CYS A 1 346 ? -10.318 5.535 15.010 1.00 97.38 346 CYS A N 1
ATOM 2754 C CA . CYS A 1 346 ? -10.176 5.333 13.568 1.00 97.38 346 CYS A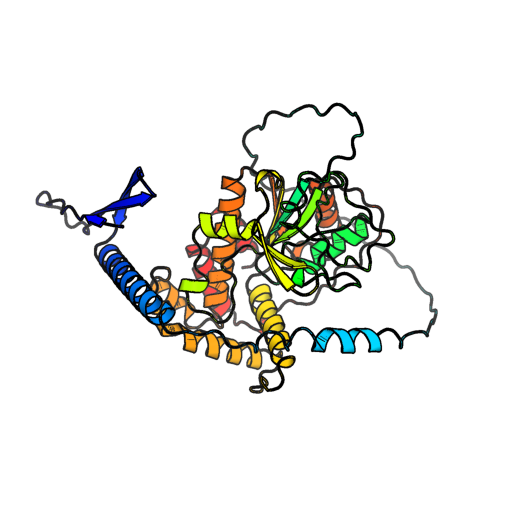 CA 1
ATOM 2755 C C . CYS A 1 346 ? -10.657 3.940 13.132 1.00 97.38 346 CYS A C 1
ATOM 2757 O O . CYS A 1 346 ? -10.025 3.307 12.278 1.00 97.38 346 CYS A O 1
ATOM 2759 N N . HIS A 1 347 ? -11.751 3.426 13.705 1.00 97.38 347 HIS A N 1
ATOM 2760 C CA . HIS A 1 347 ? -12.229 2.066 13.423 1.00 97.38 347 HIS A CA 1
ATOM 2761 C C . HIS A 1 347 ? -12.448 1.795 11.929 1.00 97.38 347 HIS A C 1
ATOM 2763 O O . HIS A 1 347 ? -12.144 0.709 11.432 1.00 97.38 347 HIS A O 1
ATOM 2769 N N . SER A 1 348 ? -12.869 2.812 11.179 1.00 96.62 348 SER A N 1
ATOM 2770 C CA . SER A 1 348 ? -13.058 2.719 9.730 1.00 96.62 348 SER A CA 1
ATOM 2771 C C . SER A 1 348 ? -11.766 2.434 8.953 1.00 96.62 348 SER A C 1
ATOM 2773 O O . SER A 1 348 ? -11.825 1.872 7.859 1.00 96.62 348 SER A O 1
ATOM 2775 N N . ASP A 1 349 ? -10.584 2.815 9.459 1.00 97.81 349 ASP A N 1
ATOM 2776 C CA . ASP A 1 349 ? -9.305 2.471 8.817 1.00 97.81 349 ASP A CA 1
ATOM 2777 C C . ASP A 1 349 ? -8.945 0.992 9.034 1.00 97.81 349 ASP A C 1
ATOM 2779 O O . ASP A 1 349 ? -8.346 0.396 8.141 1.00 97.81 349 ASP A O 1
ATOM 2783 N N . PHE A 1 350 ? -9.348 0.374 10.152 1.00 98.25 350 PHE A N 1
ATOM 2784 C CA . PHE A 1 350 ? -9.162 -1.067 10.371 1.00 98.25 350 PHE A CA 1
ATOM 2785 C C . PHE A 1 350 ? -10.044 -1.899 9.439 1.00 98.25 350 PHE A C 1
ATOM 2787 O O . PHE A 1 350 ? -9.552 -2.851 8.833 1.00 98.25 350 PHE A O 1
ATOM 2794 N N . PHE A 1 351 ? -11.305 -1.493 9.252 1.00 97.44 351 PHE A N 1
ATOM 2795 C CA . PHE A 1 351 ? -12.186 -2.096 8.249 1.00 97.44 351 PHE A CA 1
ATOM 2796 C C . PHE A 1 351 ? -11.579 -1.989 6.841 1.00 97.44 351 PHE A C 1
ATOM 2798 O O . PHE A 1 351 ? -11.410 -2.990 6.148 1.00 97.44 351 PHE A O 1
ATOM 2805 N N . ARG A 1 352 ? -11.168 -0.778 6.433 1.00 97.75 352 ARG A N 1
ATOM 2806 C CA . ARG A 1 352 ? -10.527 -0.549 5.125 1.00 97.75 352 ARG A CA 1
ATOM 2807 C C . ARG A 1 352 ? -9.263 -1.383 4.948 1.00 97.75 352 ARG A C 1
ATOM 2809 O O . ARG A 1 352 ? -9.017 -1.879 3.854 1.00 97.75 352 ARG A O 1
ATOM 2816 N N . TYR A 1 353 ? -8.464 -1.524 6.003 1.00 98.56 353 TYR A N 1
ATOM 2817 C CA . TYR A 1 353 ? -7.251 -2.327 5.983 1.00 98.56 353 TYR A CA 1
ATOM 2818 C C . TYR A 1 353 ? -7.573 -3.800 5.687 1.00 98.56 353 TYR A C 1
ATOM 2820 O O . TYR A 1 353 ? -7.046 -4.347 4.719 1.00 98.56 353 TYR A O 1
ATOM 2828 N N . VAL A 1 354 ? -8.457 -4.436 6.467 1.00 98.44 354 VAL A N 1
ATOM 2829 C CA . VAL A 1 354 ? -8.756 -5.868 6.282 1.00 98.44 354 VAL A CA 1
ATOM 2830 C C . VAL A 1 354 ? -9.444 -6.139 4.950 1.00 98.44 354 VAL A C 1
ATOM 2832 O O . VAL A 1 354 ? -9.049 -7.065 4.243 1.00 98.44 354 VAL A O 1
ATOM 2835 N N . GLU A 1 355 ? -10.383 -5.282 4.552 1.00 98.00 355 GLU A N 1
ATOM 2836 C CA . GLU A 1 355 ? -11.121 -5.465 3.306 1.00 98.00 355 GLU A CA 1
ATOM 2837 C C . GLU A 1 355 ? -10.226 -5.274 2.079 1.00 98.00 355 GLU A C 1
ATOM 2839 O O . GLU A 1 355 ? -10.306 -6.025 1.109 1.00 98.00 355 GLU A O 1
ATOM 2844 N N . TRP A 1 356 ? -9.279 -4.337 2.141 1.00 98.56 356 TRP A N 1
ATOM 2845 C CA . TRP A 1 356 ? -8.273 -4.195 1.094 1.00 98.56 356 TRP A CA 1
ATOM 2846 C C . TRP A 1 356 ? -7.426 -5.468 0.940 1.00 98.56 356 TRP A C 1
ATOM 2848 O O . TRP A 1 356 ? -7.147 -5.888 -0.185 1.00 98.56 356 TRP A O 1
ATOM 2858 N N . HIS A 1 357 ? -7.032 -6.103 2.051 1.00 98.69 357 HIS A N 1
ATOM 2859 C CA . HIS A 1 357 ? -6.273 -7.355 2.011 1.00 98.69 357 HIS A CA 1
ATOM 2860 C C . HIS A 1 357 ? -7.120 -8.529 1.491 1.00 98.69 357 HIS A C 1
ATOM 2862 O O . HIS A 1 357 ? -6.603 -9.315 0.695 1.00 98.69 357 HIS A O 1
ATOM 2868 N N . ASN A 1 358 ? -8.407 -8.604 1.850 1.00 98.62 358 ASN A N 1
ATOM 2869 C CA . ASN A 1 358 ? -9.354 -9.564 1.271 1.00 98.62 358 ASN A CA 1
ATOM 2870 C C . ASN A 1 358 ? -9.414 -9.423 -0.260 1.00 98.62 358 ASN A C 1
ATOM 2872 O O . ASN A 1 358 ? -9.190 -10.390 -0.987 1.00 98.62 358 ASN A O 1
ATOM 2876 N N . LEU A 1 359 ? -9.644 -8.204 -0.757 1.00 98.56 359 LEU A N 1
ATOM 2877 C CA . LEU A 1 359 ? -9.759 -7.919 -2.190 1.00 98.56 359 LEU A CA 1
ATOM 2878 C C . LEU A 1 359 ? -8.454 -8.166 -2.954 1.00 98.56 359 LEU A C 1
ATOM 2880 O O . LEU A 1 359 ? -8.492 -8.598 -4.108 1.00 98.56 359 LEU A O 1
ATOM 2884 N N . ALA A 1 360 ? -7.303 -7.920 -2.326 1.00 98.56 360 ALA A N 1
ATOM 2885 C CA . ALA A 1 360 ? -6.004 -8.224 -2.913 1.00 98.56 360 ALA A CA 1
ATOM 2886 C C . ALA A 1 360 ? -5.820 -9.733 -3.141 1.00 98.56 360 ALA A C 1
ATOM 2888 O O . ALA A 1 360 ? -5.419 -10.108 -4.240 1.00 98.56 360 ALA A O 1
ATOM 2889 N N . PHE A 1 361 ? -6.191 -10.584 -2.174 1.00 98.56 361 PHE A N 1
ATOM 2890 C CA . PHE A 1 361 ? -6.158 -12.042 -2.351 1.00 98.56 361 PHE A CA 1
ATOM 2891 C C . PHE A 1 361 ? -7.078 -12.517 -3.469 1.00 98.56 361 PHE A C 1
ATOM 2893 O O . PHE A 1 361 ? -6.653 -13.289 -4.325 1.00 98.56 361 PHE A O 1
ATOM 2900 N N . VAL A 1 362 ? -8.325 -12.038 -3.484 1.00 98.38 362 VAL A N 1
ATOM 2901 C CA . VAL A 1 362 ? -9.279 -12.410 -4.537 1.00 98.38 362 VAL A CA 1
ATOM 2902 C C . VAL A 1 362 ? -8.751 -11.971 -5.904 1.00 98.38 362 VAL A C 1
ATOM 2904 O O . VAL A 1 362 ? -8.775 -12.740 -6.854 1.00 98.38 362 VAL A O 1
ATOM 2907 N N . THR A 1 363 ? -8.184 -10.767 -5.999 1.00 98.31 363 THR A N 1
ATOM 2908 C CA . THR A 1 363 ? -7.646 -10.243 -7.261 1.00 98.31 363 THR A CA 1
ATOM 2909 C C . THR A 1 363 ? -6.481 -11.071 -7.794 1.00 98.31 363 THR A C 1
ATOM 2911 O O . THR A 1 363 ? -6.441 -11.348 -8.992 1.00 98.31 363 THR A O 1
ATOM 2914 N N . THR A 1 364 ? -5.518 -11.452 -6.950 1.00 98.38 364 THR A N 1
ATOM 2915 C CA . THR A 1 364 ? -4.375 -12.249 -7.418 1.00 98.38 364 THR A CA 1
ATOM 2916 C C . THR A 1 364 ? -4.780 -13.681 -7.758 1.00 98.38 364 THR A C 1
ATOM 2918 O O . THR A 1 364 ? -4.273 -14.231 -8.737 1.00 98.38 364 THR A O 1
ATOM 2921 N N . GLN A 1 365 ? -5.740 -14.250 -7.022 1.00 97.75 365 GLN A N 1
ATOM 2922 C CA . GLN A 1 365 ? -6.339 -15.546 -7.331 1.00 97.75 365 GLN A CA 1
ATOM 2923 C C . GLN A 1 365 ? -7.088 -15.523 -8.671 1.00 97.75 365 GLN A C 1
ATOM 2925 O O . GLN A 1 365 ? -6.847 -16.391 -9.507 1.00 97.75 365 GLN A O 1
ATOM 2930 N N . ASP A 1 366 ? -7.936 -14.517 -8.903 1.00 96.75 366 ASP A N 1
ATOM 2931 C CA . ASP A 1 366 ? -8.715 -14.352 -10.139 1.00 96.75 366 ASP A CA 1
ATOM 2932 C C . ASP A 1 366 ? -7.822 -14.180 -11.373 1.00 96.75 366 ASP A C 1
ATOM 2934 O O . ASP A 1 366 ? -8.176 -14.611 -12.469 1.00 96.75 366 ASP A O 1
ATOM 2938 N N . LEU A 1 367 ? -6.670 -13.522 -11.211 1.00 96.69 367 LEU A N 1
ATOM 2939 C CA . LEU A 1 367 ? -5.682 -13.357 -12.278 1.00 96.69 367 LEU A CA 1
ATOM 2940 C C . LEU A 1 367 ? -4.803 -14.601 -12.476 1.00 96.69 367 LEU A C 1
ATOM 2942 O O . LEU A 1 367 ? -4.097 -14.680 -13.477 1.00 96.69 367 LEU A O 1
ATOM 2946 N N . GLY A 1 368 ? -4.815 -15.553 -11.539 1.00 97.69 368 GLY A N 1
ATOM 2947 C CA . GLY A 1 368 ? -3.967 -16.744 -11.593 1.00 97.69 368 GLY A CA 1
ATOM 2948 C C . GLY A 1 368 ? -2.468 -16.429 -11.579 1.00 97.69 368 GLY A C 1
ATOM 2949 O O . GLY A 1 368 ? -1.691 -17.178 -12.169 1.00 97.69 368 GLY A O 1
ATOM 2950 N N . ILE A 1 369 ? -2.063 -15.320 -10.946 1.00 97.69 369 ILE A N 1
ATOM 2951 C CA . ILE A 1 369 ? -0.662 -14.877 -10.900 1.00 97.69 369 ILE A CA 1
ATOM 2952 C C . ILE A 1 369 ? 0.045 -15.365 -9.638 1.00 97.69 369 ILE A C 1
ATOM 2954 O O . ILE A 1 369 ? -0.531 -15.425 -8.548 1.00 97.69 369 ILE A O 1
ATOM 2958 N N . GLU A 1 370 ? 1.334 -15.670 -9.776 1.00 98.25 370 GLU A N 1
ATOM 2959 C CA . GLU A 1 370 ? 2.160 -16.084 -8.647 1.00 98.25 370 GLU A CA 1
ATOM 2960 C C . GLU A 1 370 ? 2.236 -14.952 -7.614 1.00 98.25 370 GLU A C 1
ATOM 2962 O O . GLU A 1 370 ? 2.528 -13.802 -7.956 1.00 98.25 370 GLU A O 1
ATOM 2967 N N . THR A 1 371 ? 1.954 -15.262 -6.347 1.00 98.62 371 THR A N 1
ATOM 2968 C CA . THR A 1 371 ? 1.895 -14.260 -5.278 1.00 98.62 371 THR A CA 1
ATOM 2969 C C . THR A 1 371 ? 2.801 -14.630 -4.111 1.00 98.62 371 THR A C 1
ATOM 2971 O O . THR A 1 371 ? 2.627 -15.678 -3.494 1.00 98.62 371 THR A O 1
ATOM 2974 N N . MET A 1 372 ? 3.728 -13.737 -3.761 1.00 98.56 372 MET A N 1
ATOM 2975 C CA . MET A 1 372 ? 4.538 -13.827 -2.546 1.00 98.56 372 MET A CA 1
ATOM 2976 C C . MET A 1 372 ? 3.918 -12.977 -1.437 1.00 98.56 372 MET A C 1
ATOM 2978 O O . MET A 1 372 ? 3.693 -11.777 -1.616 1.00 98.56 372 MET A O 1
ATOM 2982 N N . ILE A 1 373 ? 3.697 -13.574 -0.266 1.00 98.62 373 ILE A N 1
ATOM 2983 C CA . ILE A 1 373 ? 3.308 -12.826 0.933 1.00 98.62 373 ILE A CA 1
ATOM 2984 C C . ILE A 1 373 ? 4.561 -12.315 1.631 1.00 98.62 373 ILE A C 1
ATOM 2986 O O . ILE A 1 373 ? 5.510 -13.063 1.862 1.00 98.62 373 ILE A O 1
ATOM 2990 N N . LEU A 1 374 ? 4.556 -11.029 1.961 1.00 98.31 374 LEU A N 1
ATOM 2991 C CA . LEU A 1 374 ? 5.677 -10.352 2.594 1.00 98.31 374 LEU A CA 1
ATOM 2992 C C . LEU A 1 374 ? 5.171 -9.562 3.796 1.00 98.31 374 LEU A C 1
ATOM 2994 O O . LEU A 1 374 ? 4.227 -8.790 3.655 1.00 98.31 374 LEU A O 1
ATOM 2998 N N . HIS A 1 375 ? 5.814 -9.694 4.953 1.00 98.19 375 HIS A N 1
ATOM 2999 C CA . HIS A 1 375 ? 5.525 -8.845 6.107 1.00 98.19 375 HIS A CA 1
ATOM 3000 C C . HIS A 1 375 ? 6.612 -7.789 6.262 1.00 98.19 375 HIS A C 1
ATOM 3002 O O . HIS A 1 375 ? 7.802 -8.091 6.229 1.00 98.19 375 HIS A O 1
ATOM 3008 N N . TYR A 1 376 ? 6.203 -6.538 6.447 1.00 97.12 376 TYR A N 1
ATOM 3009 C CA . TYR A 1 376 ? 7.115 -5.409 6.596 1.00 97.12 376 TYR A CA 1
ATOM 3010 C C . TYR A 1 376 ? 8.075 -5.583 7.782 1.00 97.12 376 TYR A C 1
ATOM 3012 O O . TYR A 1 376 ? 9.232 -5.178 7.715 1.00 97.12 376 TYR A O 1
ATOM 3020 N N . GLU A 1 377 ? 7.605 -6.209 8.858 1.00 96.00 377 GLU A N 1
ATOM 3021 C CA . GLU A 1 377 ? 8.381 -6.481 10.067 1.00 96.00 377 GLU A CA 1
ATOM 3022 C C . GLU A 1 377 ? 9.492 -7.522 9.843 1.00 96.00 377 GLU A C 1
ATOM 3024 O O . GLU A 1 377 ? 10.467 -7.539 10.593 1.00 96.00 377 GLU A O 1
ATOM 3029 N N . ASP A 1 378 ? 9.407 -8.330 8.780 1.00 96.50 378 ASP A N 1
ATOM 3030 C CA . ASP A 1 378 ? 10.431 -9.323 8.431 1.00 96.50 378 ASP A CA 1
ATOM 3031 C C . ASP A 1 378 ? 11.674 -8.676 7.774 1.00 96.50 378 ASP A C 1
ATOM 3033 O O . ASP A 1 378 ? 12.640 -9.357 7.431 1.00 96.50 378 ASP A O 1
ATOM 3037 N N . TYR A 1 379 ? 11.690 -7.347 7.606 1.00 95.88 379 TYR A N 1
ATOM 3038 C CA . TYR A 1 379 ? 12.919 -6.595 7.325 1.00 95.88 379 TYR A CA 1
ATOM 3039 C C . TYR A 1 379 ? 13.764 -6.317 8.575 1.00 95.88 379 TYR A C 1
ATOM 3041 O O . TYR A 1 379 ? 14.866 -5.780 8.449 1.00 95.88 379 TYR A O 1
ATOM 3049 N N . GLY A 1 380 ? 13.276 -6.676 9.767 1.00 93.62 380 GLY A N 1
ATOM 3050 C CA . GLY A 1 380 ? 14.019 -6.546 11.017 1.00 93.62 380 GLY A CA 1
ATOM 3051 C C . GLY A 1 380 ? 15.357 -7.293 10.993 1.00 93.62 380 GLY A C 1
ATOM 3052 O O . GLY A 1 380 ? 15.548 -8.259 10.249 1.00 93.62 380 GLY A O 1
ATOM 3053 N N . ALA A 1 381 ? 16.288 -6.868 11.851 1.00 87.81 381 ALA A N 1
ATOM 3054 C CA . ALA A 1 381 ? 17.682 -7.328 11.830 1.00 87.81 381 ALA A CA 1
ATOM 3055 C C . ALA A 1 381 ? 17.863 -8.862 11.831 1.00 87.81 381 ALA A C 1
ATOM 3057 O O . ALA A 1 381 ? 18.800 -9.372 11.224 1.00 87.81 381 ALA A O 1
ATOM 3058 N N . SER A 1 382 ? 16.968 -9.610 12.482 1.00 92.06 382 SER A N 1
ATOM 3059 C CA . SER A 1 382 ? 17.055 -11.073 12.597 1.00 92.06 382 SER A CA 1
ATOM 3060 C C . SER A 1 382 ? 16.636 -11.844 11.342 1.00 92.06 382 SER A C 1
ATOM 3062 O O . SER A 1 382 ? 17.002 -13.009 11.202 1.00 92.06 382 SER A O 1
ATOM 3064 N N . THR A 1 383 ? 15.855 -11.234 10.448 1.00 94.62 383 THR A N 1
ATOM 3065 C CA . THR A 1 383 ? 15.260 -11.904 9.273 1.00 94.62 383 THR A CA 1
ATOM 3066 C C . THR A 1 383 ? 15.584 -11.209 7.954 1.00 94.62 383 THR A C 1
ATOM 3068 O O . THR A 1 383 ? 15.324 -11.780 6.894 1.00 94.62 383 THR A O 1
ATOM 3071 N N . PHE A 1 384 ? 16.245 -10.048 8.006 1.00 95.19 384 PHE A N 1
ATOM 3072 C CA . PHE A 1 384 ? 16.558 -9.209 6.855 1.00 95.19 384 PHE A CA 1
ATOM 3073 C C . PHE A 1 384 ? 17.152 -9.976 5.666 1.00 95.19 384 PHE A C 1
ATOM 3075 O O . PHE A 1 384 ? 16.565 -9.944 4.590 1.00 95.19 384 PHE A O 1
ATOM 3082 N N . GLU A 1 385 ? 18.256 -10.712 5.847 1.00 95.88 385 GLU A N 1
ATOM 3083 C CA . GLU A 1 385 ? 18.909 -11.438 4.741 1.00 95.88 385 GLU A CA 1
ATOM 3084 C C . GLU A 1 385 ? 17.997 -12.501 4.117 1.00 95.88 385 GLU A C 1
ATOM 3086 O O . GLU A 1 385 ? 17.951 -12.658 2.899 1.00 95.88 385 GLU A O 1
ATOM 3091 N N . THR A 1 386 ? 17.207 -13.199 4.938 1.00 96.94 386 THR A N 1
ATOM 3092 C CA . THR A 1 386 ? 16.258 -14.205 4.438 1.00 96.94 386 THR A CA 1
ATOM 3093 C C . THR A 1 386 ? 15.150 -13.546 3.622 1.00 96.94 386 THR A C 1
ATOM 3095 O O . THR A 1 386 ? 14.824 -14.008 2.530 1.00 96.94 386 THR A O 1
ATOM 3098 N N . THR A 1 387 ? 14.584 -12.454 4.131 1.00 97.25 387 THR A N 1
ATOM 3099 C CA . THR A 1 387 ? 13.524 -11.690 3.466 1.00 97.25 387 THR A CA 1
ATOM 3100 C C . THR A 1 387 ? 14.020 -11.053 2.171 1.00 97.25 387 THR A C 1
ATOM 3102 O O . THR A 1 387 ? 13.341 -11.117 1.148 1.00 97.25 387 THR A O 1
ATOM 3105 N N . LYS A 1 388 ? 15.231 -10.489 2.197 1.00 97.06 388 LYS A N 1
ATOM 3106 C CA . LYS A 1 388 ? 15.931 -9.925 1.042 1.00 97.06 388 LYS A CA 1
ATOM 3107 C C . LYS A 1 388 ? 16.115 -10.972 -0.055 1.00 97.06 388 LYS A C 1
ATOM 3109 O O . LYS A 1 388 ? 15.690 -10.738 -1.181 1.00 97.06 388 LYS A O 1
ATOM 3114 N N . ASN A 1 389 ? 16.697 -12.123 0.278 1.00 97.62 389 ASN A N 1
ATOM 3115 C CA . ASN A 1 389 ? 17.001 -13.165 -0.703 1.00 97.62 389 ASN A CA 1
ATOM 3116 C C . ASN A 1 389 ? 15.729 -13.733 -1.335 1.00 97.62 389 ASN A C 1
ATOM 3118 O O . ASN A 1 389 ? 15.646 -13.789 -2.556 1.00 97.62 389 ASN A O 1
ATOM 3122 N N . LYS A 1 390 ? 14.704 -14.038 -0.525 1.00 98.19 390 LYS A N 1
ATOM 3123 C CA . LYS A 1 390 ? 13.392 -14.481 -1.032 1.00 98.19 390 LYS A CA 1
ATOM 3124 C C . LYS A 1 390 ? 12.769 -13.465 -1.988 1.00 98.19 390 LYS A C 1
ATOM 3126 O O . LYS A 1 390 ? 12.213 -13.841 -3.012 1.00 98.19 390 LYS A O 1
ATOM 3131 N N . LEU A 1 391 ? 12.867 -12.175 -1.660 1.00 98.38 391 LEU A N 1
ATOM 3132 C CA . LEU A 1 391 ? 12.343 -11.098 -2.495 1.00 98.38 391 LEU A CA 1
ATOM 3133 C C . LEU A 1 391 ? 13.072 -10.996 -3.842 1.00 98.38 391 LEU A C 1
ATOM 3135 O O . LEU A 1 391 ? 12.416 -10.814 -4.864 1.00 98.38 391 LEU A O 1
ATOM 3139 N N . LEU A 1 392 ? 14.404 -11.095 -3.855 1.00 98.38 392 LEU A N 1
ATOM 3140 C CA . LEU A 1 392 ? 15.188 -11.037 -5.093 1.00 98.38 392 LEU A CA 1
ATOM 3141 C C . LEU A 1 392 ? 14.999 -12.290 -5.954 1.00 98.38 392 LEU A C 1
ATOM 3143 O O . LEU A 1 392 ? 14.813 -12.164 -7.162 1.00 98.38 392 LEU A O 1
ATOM 3147 N N . GLU A 1 393 ? 14.960 -13.468 -5.329 1.00 98.31 393 GLU A N 1
ATOM 3148 C CA . GLU A 1 393 ? 14.669 -14.746 -5.986 1.00 98.31 393 GLU A CA 1
ATOM 3149 C C . GLU A 1 393 ? 13.287 -14.720 -6.651 1.00 98.31 393 GLU A C 1
ATOM 3151 O O . GLU A 1 393 ? 13.169 -14.991 -7.843 1.00 98.31 393 GLU A O 1
ATOM 3156 N N . PHE A 1 394 ? 12.252 -14.287 -5.922 1.00 98.38 394 PHE A N 1
ATOM 3157 C CA . PHE A 1 394 ? 10.897 -14.162 -6.461 1.00 98.38 394 PHE A CA 1
ATOM 3158 C C . PHE A 1 394 ? 10.822 -13.213 -7.667 1.00 98.38 394 PHE A C 1
ATOM 3160 O O . PHE A 1 394 ? 10.028 -13.427 -8.584 1.00 98.38 394 PHE A O 1
ATOM 3167 N N . LEU A 1 395 ? 11.646 -12.163 -7.685 1.00 98.25 395 LEU A N 1
ATOM 3168 C CA . LEU A 1 395 ? 11.702 -11.193 -8.780 1.00 98.25 395 LEU A CA 1
ATOM 3169 C C . LEU A 1 395 ? 12.660 -11.587 -9.912 1.00 98.25 395 LEU A C 1
ATOM 3171 O O . LEU A 1 395 ? 12.699 -10.874 -10.914 1.00 98.25 395 LEU A O 1
ATOM 3175 N N . GLU A 1 396 ? 13.403 -12.689 -9.773 1.00 97.81 396 GLU A N 1
ATOM 3176 C CA . GLU A 1 396 ? 14.447 -13.114 -10.716 1.00 97.81 396 GLU A CA 1
ATOM 3177 C C . GLU A 1 396 ? 15.495 -12.007 -10.939 1.00 97.81 396 GLU A C 1
ATOM 3179 O O . GLU A 1 396 ? 15.868 -11.677 -12.067 1.00 97.81 396 GLU A O 1
ATOM 3184 N N . LEU A 1 397 ? 15.935 -11.379 -9.843 1.00 97.00 397 LEU A N 1
ATOM 3185 C CA . LEU A 1 397 ? 16.915 -10.295 -9.869 1.00 97.00 397 LEU A CA 1
ATOM 3186 C C . LEU A 1 397 ? 18.201 -10.684 -9.143 1.00 97.00 397 LEU A C 1
ATOM 3188 O O . LEU A 1 397 ? 18.180 -11.252 -8.055 1.00 97.00 397 LEU A O 1
ATOM 3192 N N . GLU A 1 398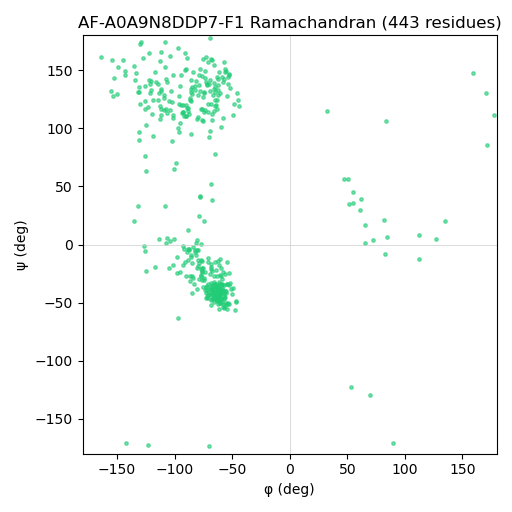 ? 19.330 -10.286 -9.721 1.00 97.56 398 GLU A N 1
ATOM 3193 C CA . GLU A 1 398 ? 20.650 -10.460 -9.119 1.00 97.56 398 GLU A CA 1
ATOM 3194 C C . GLU A 1 398 ? 20.986 -9.310 -8.163 1.00 97.56 398 GLU A C 1
ATOM 3196 O O . GLU A 1 398 ? 20.725 -8.136 -8.447 1.00 97.56 398 GLU A O 1
ATOM 3201 N N . GLU A 1 399 ? 21.630 -9.632 -7.043 1.00 97.62 399 GLU A N 1
ATOM 3202 C CA . GLU A 1 399 ? 22.200 -8.637 -6.136 1.00 97.62 399 GLU A CA 1
ATOM 3203 C C . GLU A 1 399 ? 23.512 -8.080 -6.722 1.00 97.62 399 GLU A C 1
ATOM 3205 O O . GLU A 1 399 ? 24.490 -8.797 -6.909 1.00 97.62 399 GLU A O 1
ATOM 3210 N N . ARG A 1 400 ? 23.530 -6.779 -7.028 1.00 97.69 400 ARG A N 1
ATOM 3211 C CA . ARG A 1 400 ? 24.653 -6.038 -7.642 1.00 97.69 400 ARG A CA 1
ATOM 3212 C C . ARG A 1 400 ? 25.070 -4.793 -6.849 1.00 97.69 400 ARG A C 1
ATOM 3214 O O . ARG A 1 400 ? 25.956 -4.042 -7.264 1.00 97.69 400 ARG A O 1
ATOM 3221 N N . GLY A 1 401 ? 24.389 -4.500 -5.749 1.00 95.50 401 GLY A N 1
ATOM 3222 C CA . GLY A 1 401 ? 24.533 -3.268 -4.985 1.00 95.50 401 GLY A CA 1
ATOM 3223 C C . GLY A 1 401 ? 24.440 -3.490 -3.483 1.00 95.50 401 GLY A C 1
ATOM 3224 O O . GLY A 1 401 ? 24.461 -4.612 -2.999 1.00 95.50 401 GLY A O 1
ATOM 3225 N N . VAL A 1 402 ? 24.368 -2.385 -2.743 1.00 93.88 402 VAL A N 1
ATOM 3226 C CA . VAL A 1 402 ? 24.336 -2.386 -1.277 1.00 93.88 402 VAL A CA 1
ATOM 3227 C C . VAL A 1 402 ? 23.059 -1.692 -0.829 1.00 93.88 402 VAL A C 1
ATOM 3229 O O . VAL A 1 402 ? 22.750 -0.589 -1.288 1.00 93.88 402 VAL A O 1
ATOM 3232 N N . SER A 1 403 ? 22.309 -2.322 0.069 1.00 89.31 403 SER A N 1
ATOM 3233 C CA . SER A 1 403 ? 21.129 -1.713 0.678 1.00 89.31 403 SER A CA 1
ATOM 3234 C C . SER A 1 403 ? 21.491 -0.839 1.868 1.00 89.31 403 SER A C 1
ATOM 3236 O O . SER A 1 403 ? 22.385 -1.161 2.648 1.00 89.31 403 SER A O 1
ATOM 3238 N N . SER A 1 404 ? 20.708 0.218 2.086 1.00 87.38 404 SER A N 1
ATOM 3239 C CA . SER A 1 404 ? 20.669 0.843 3.408 1.00 87.38 404 SER A CA 1
ATOM 3240 C C . SER A 1 404 ? 20.068 -0.134 4.423 1.00 87.38 404 SER A C 1
ATOM 3242 O O . SER A 1 404 ? 19.070 -0.787 4.099 1.00 87.38 404 SER A O 1
ATOM 3244 N N . PRO A 1 405 ? 20.620 -0.214 5.646 1.00 84.75 405 PRO A N 1
ATOM 3245 C CA . PRO A 1 405 ? 20.062 -1.069 6.682 1.00 84.75 405 PRO A CA 1
ATOM 3246 C C . PRO A 1 405 ? 18.613 -0.673 6.972 1.00 84.75 405 PRO A C 1
ATOM 3248 O O . PRO A 1 405 ? 18.255 0.514 6.938 1.00 84.75 405 PRO A O 1
ATOM 3251 N N . PHE A 1 406 ? 17.776 -1.670 7.257 1.00 91.38 406 PHE A N 1
ATOM 3252 C CA . PHE A 1 406 ? 16.438 -1.417 7.768 1.00 91.38 406 PHE A CA 1
ATOM 3253 C C . PHE A 1 406 ? 16.543 -0.666 9.095 1.00 91.38 406 PHE A C 1
ATOM 3255 O O . PHE A 1 406 ? 17.313 -1.036 9.981 1.00 91.38 406 PHE A O 1
ATOM 3262 N N . LYS A 1 407 ? 15.792 0.427 9.217 1.00 87.62 407 LYS A N 1
ATOM 3263 C CA . LYS A 1 407 ? 15.702 1.167 10.472 1.00 87.62 407 LYS A CA 1
ATOM 3264 C C . LYS A 1 407 ? 14.459 0.701 11.207 1.00 87.62 407 LYS A C 1
ATOM 3266 O O . LYS A 1 407 ? 13.361 1.197 10.938 1.00 87.62 407 LYS A O 1
ATOM 3271 N N . ASP A 1 408 ? 14.666 -0.224 12.134 1.00 81.31 408 ASP A N 1
ATOM 3272 C CA . ASP A 1 408 ? 13.687 -0.541 13.167 1.00 81.31 408 ASP A CA 1
ATOM 3273 C C . ASP A 1 408 ? 13.326 0.743 13.939 1.00 81.31 408 ASP A C 1
ATOM 3275 O O . ASP A 1 408 ? 14.151 1.649 14.076 1.00 81.31 408 ASP A O 1
ATOM 3279 N N . GLY A 1 409 ? 12.094 0.851 14.444 1.00 60.69 409 GLY A N 1
ATOM 3280 C CA . GLY A 1 409 ? 11.761 1.932 15.389 1.00 60.69 409 GLY A CA 1
ATOM 3281 C C . GLY A 1 409 ? 10.455 2.683 15.160 1.00 60.69 409 GLY A C 1
ATOM 3282 O O . GLY A 1 409 ? 10.300 3.794 15.656 1.00 60.69 409 GLY A O 1
ATOM 3283 N N . LYS A 1 410 ? 9.495 2.113 14.428 1.00 76.94 410 LYS A N 1
ATOM 3284 C CA . LYS A 1 410 ? 8.140 2.680 14.328 1.00 76.94 410 LYS A CA 1
ATOM 3285 C C . LYS A 1 410 ? 7.084 1.660 14.722 1.00 76.94 410 LYS A C 1
ATOM 3287 O O . LYS A 1 410 ? 6.272 1.261 13.891 1.00 76.94 410 LYS A O 1
ATOM 3292 N N . VAL A 1 411 ? 7.147 1.252 15.988 1.00 89.31 411 VAL A N 1
ATOM 3293 C CA . VAL A 1 411 ? 6.132 0.420 16.636 1.00 89.31 411 VAL A CA 1
ATOM 3294 C C . VAL A 1 411 ? 5.182 1.355 17.379 1.00 89.31 411 VAL A C 1
ATOM 3296 O O . VAL A 1 411 ? 5.533 1.909 18.415 1.00 89.31 411 VAL A O 1
ATOM 3299 N N . TYR A 1 412 ? 3.993 1.558 16.827 1.00 92.50 412 TYR A N 1
ATOM 3300 C CA . TYR A 1 412 ? 2.972 2.474 17.338 1.00 92.50 412 TYR A CA 1
ATOM 3301 C C . TYR A 1 412 ? 1.902 1.755 18.167 1.00 92.50 412 TYR A C 1
ATOM 3303 O O . TYR A 1 412 ? 1.266 2.363 19.030 1.00 92.50 412 TYR A O 1
ATOM 3311 N N . SER A 1 413 ? 1.710 0.456 17.932 1.00 91.56 413 SER A N 1
ATOM 3312 C CA . SER A 1 413 ? 0.637 -0.361 18.514 1.00 91.56 413 SER A CA 1
ATOM 3313 C C . SER A 1 413 ? 0.473 -0.242 20.036 1.00 91.56 413 SER A C 1
ATOM 3315 O O . SER A 1 413 ? -0.655 -0.249 20.533 1.00 91.56 413 SER A O 1
ATOM 3317 N N . LYS A 1 414 ? 1.572 -0.120 20.790 1.00 93.50 414 LYS A N 1
ATOM 3318 C CA . LYS A 1 414 ? 1.554 -0.019 22.262 1.00 93.50 414 LYS A CA 1
ATOM 3319 C C . LYS A 1 414 ? 1.379 1.403 22.789 1.00 93.50 414 LYS A C 1
ATOM 3321 O O . LYS A 1 414 ? 0.870 1.572 23.891 1.00 93.50 414 LYS A O 1
ATOM 3326 N N . GLU A 1 415 ? 1.793 2.397 22.015 1.00 95.69 415 GLU A N 1
ATOM 3327 C CA . GLU A 1 415 ? 1.757 3.804 22.413 1.00 95.69 415 GLU A CA 1
ATOM 3328 C C . GLU A 1 415 ? 0.385 4.427 22.121 1.00 95.69 415 GLU A C 1
ATOM 3330 O O . GLU A 1 415 ? -0.166 5.137 22.961 1.00 95.69 415 GLU A O 1
ATOM 3335 N N . TYR A 1 416 ? -0.202 4.114 20.961 1.00 97.19 416 TYR A N 1
ATOM 3336 C CA . TYR A 1 416 ? -1.420 4.767 20.471 1.00 97.19 416 TYR A CA 1
ATOM 3337 C C . TYR A 1 416 ? -2.710 4.062 20.922 1.00 97.19 416 TYR A C 1
ATOM 3339 O O . TYR A 1 416 ? -3.745 4.718 21.102 1.00 97.19 416 TYR A O 1
ATOM 3347 N N . PHE A 1 417 ? -2.636 2.751 21.177 1.00 97.94 417 PHE A N 1
ATOM 3348 C CA . PHE A 1 417 ? -3.787 1.911 21.506 1.00 97.94 417 PHE A CA 1
ATOM 3349 C C . PHE A 1 417 ? -3.652 1.241 22.877 1.00 97.94 417 PHE A C 1
ATOM 3351 O O . PHE A 1 417 ? -2.588 0.755 23.273 1.00 97.94 417 PHE A O 1
ATOM 3358 N N . THR A 1 418 ? -4.763 1.174 23.602 1.00 97.88 418 THR A N 1
ATOM 3359 C CA . THR A 1 418 ? -4.884 0.405 24.843 1.00 97.88 418 THR A CA 1
ATOM 3360 C C . THR A 1 418 ? -4.930 -1.094 24.546 1.00 97.88 418 THR A C 1
ATOM 3362 O O . THR A 1 418 ? -5.233 -1.517 23.432 1.00 97.88 418 THR A O 1
ATOM 3365 N N . LYS A 1 419 ? -4.657 -1.933 25.554 1.00 98.00 419 LYS A N 1
ATOM 3366 C CA . LYS A 1 419 ? -4.786 -3.391 25.402 1.00 98.00 419 LYS A CA 1
ATOM 3367 C C . LYS A 1 419 ? -6.207 -3.787 24.981 1.00 98.00 419 LYS A C 1
ATOM 3369 O O . LYS A 1 419 ? -6.350 -4.567 24.053 1.00 98.00 419 LYS A O 1
ATOM 3374 N N . LYS A 1 420 ? -7.233 -3.200 25.611 1.00 98.19 420 LYS A N 1
ATOM 3375 C CA . LYS A 1 420 ? -8.645 -3.472 25.305 1.00 98.19 420 LYS A CA 1
ATOM 3376 C C . LYS A 1 420 ? -8.997 -3.121 23.857 1.00 98.19 420 LYS A C 1
ATOM 3378 O O . LYS A 1 420 ? -9.604 -3.937 23.179 1.00 98.19 420 LYS A O 1
ATOM 3383 N N . GLU A 1 421 ? -8.569 -1.952 23.375 1.00 98.38 421 GLU A N 1
ATOM 3384 C CA . GLU A 1 421 ? -8.762 -1.551 21.971 1.00 98.38 421 GLU A CA 1
ATOM 3385 C C . GLU A 1 421 ? -8.119 -2.570 21.013 1.00 98.38 421 GLU A C 1
ATOM 3387 O O . GLU A 1 421 ? -8.723 -2.931 20.007 1.00 98.38 421 GLU A O 1
ATOM 3392 N N . ARG A 1 422 ? -6.925 -3.092 21.338 1.00 98.38 422 ARG A N 1
ATOM 3393 C CA . ARG A 1 422 ? -6.263 -4.103 20.500 1.00 98.38 422 ARG A CA 1
ATOM 3394 C C . ARG A 1 422 ? -6.998 -5.444 20.457 1.00 98.38 422 ARG A C 1
ATOM 3396 O O . ARG A 1 422 ? -7.084 -6.021 19.378 1.00 98.38 422 ARG A O 1
ATOM 3403 N N . GLU A 1 423 ? -7.535 -5.917 21.583 1.00 98.25 423 GLU A N 1
ATOM 3404 C CA . GLU A 1 423 ? -8.335 -7.155 21.613 1.00 98.25 423 GLU A CA 1
ATOM 3405 C C . GLU A 1 423 ? -9.640 -7.002 20.821 1.00 98.25 423 GLU A C 1
ATOM 3407 O O . GLU A 1 423 ? -9.999 -7.877 20.040 1.00 98.25 423 GLU A O 1
ATOM 3412 N N . VAL A 1 424 ? -10.309 -5.850 20.932 1.00 98.31 424 VAL A N 1
ATOM 3413 C CA . VAL A 1 424 ? -11.505 -5.558 20.126 1.00 98.31 424 VAL A CA 1
ATOM 3414 C C . VAL A 1 424 ? -11.177 -5.590 18.632 1.00 98.31 424 VAL A C 1
ATOM 3416 O O . VAL A 1 424 ? -11.897 -6.213 17.855 1.00 98.31 424 VAL A O 1
ATOM 3419 N N . VAL A 1 425 ? -10.070 -4.960 18.222 1.00 98.50 425 VAL A N 1
ATOM 3420 C CA . VAL A 1 425 ? -9.619 -5.001 16.823 1.00 98.50 425 VAL A CA 1
ATOM 3421 C C . VAL A 1 425 ? -9.300 -6.432 16.392 1.00 98.50 425 VAL A C 1
ATOM 3423 O O . VAL A 1 425 ? -9.695 -6.813 15.296 1.00 98.50 425 VAL A O 1
ATOM 3426 N N . LYS A 1 426 ? -8.650 -7.244 17.238 1.00 98.38 426 LYS A N 1
ATOM 3427 C CA . LYS A 1 426 ? -8.385 -8.667 16.962 1.00 98.38 426 LYS A CA 1
ATOM 3428 C C . LYS A 1 426 ? -9.673 -9.412 16.624 1.00 98.38 426 LYS A C 1
ATOM 3430 O O . LYS A 1 426 ? -9.777 -9.999 15.551 1.00 98.38 426 LYS A O 1
ATOM 3435 N N . GLU A 1 427 ? -10.660 -9.339 17.516 1.00 98.06 427 GLU A N 1
ATOM 3436 C CA . GLU A 1 427 ? -11.944 -10.023 17.357 1.00 98.06 427 GLU A CA 1
ATOM 3437 C C . GLU A 1 427 ? -12.694 -9.577 16.102 1.00 98.06 427 GLU A C 1
ATOM 3439 O O . GLU A 1 427 ? -13.309 -10.397 15.419 1.00 98.06 427 GLU A O 1
ATOM 3444 N N . VAL A 1 428 ? -12.690 -8.274 15.812 1.00 97.88 428 VAL A N 1
ATOM 3445 C CA . VAL A 1 428 ? -13.402 -7.723 14.656 1.00 97.88 428 VAL A CA 1
ATOM 3446 C C . VAL A 1 428 ? -12.689 -8.080 13.356 1.00 97.88 428 VAL A C 1
ATOM 3448 O O . VAL A 1 428 ? -13.337 -8.546 12.421 1.00 97.88 428 VAL A O 1
ATOM 3451 N N . LEU A 1 429 ? -11.362 -7.931 13.287 1.00 98.25 429 LEU A N 1
ATOM 3452 C CA . LEU A 1 429 ? -10.615 -8.306 12.086 1.00 98.25 429 LEU A CA 1
ATOM 3453 C C . LEU A 1 429 ? -10.704 -9.806 11.812 1.00 98.25 429 LEU A C 1
ATOM 3455 O O . LEU A 1 429 ? -10.810 -10.182 10.652 1.00 98.25 429 LEU A O 1
ATOM 3459 N N . GLN A 1 430 ? -10.728 -10.652 12.844 1.00 98.12 430 GLN A N 1
ATOM 3460 C CA . GLN A 1 430 ? -10.927 -12.092 12.677 1.00 98.12 430 GLN A CA 1
ATOM 3461 C C . GLN A 1 430 ? -12.284 -12.432 12.047 1.00 98.12 430 GLN A C 1
ATOM 3463 O O . GLN A 1 430 ? -12.367 -13.367 11.256 1.00 98.12 430 GLN A O 1
ATOM 3468 N N . GLN A 1 431 ? -13.337 -11.680 12.377 1.00 97.06 431 GLN A N 1
ATOM 3469 C CA . GLN A 1 431 ? -14.671 -11.874 11.801 1.00 97.06 431 GLN A CA 1
ATOM 3470 C C . GLN A 1 431 ? -14.773 -11.354 10.360 1.00 97.06 431 GLN A C 1
ATOM 3472 O O . GLN A 1 431 ? -15.466 -11.954 9.545 1.00 97.06 431 GLN A O 1
ATOM 3477 N N . LEU A 1 432 ? -14.094 -10.246 10.047 1.00 96.75 432 LEU A N 1
ATOM 3478 C CA . LEU A 1 432 ? -14.146 -9.598 8.729 1.00 96.75 432 LEU A CA 1
ATOM 3479 C C . LEU A 1 432 ? -13.167 -10.197 7.707 1.00 96.75 432 LEU A C 1
ATOM 3481 O O . LEU A 1 432 ? -13.366 -10.083 6.497 1.00 96.75 432 LEU A O 1
ATOM 3485 N N . ALA A 1 433 ? -12.064 -10.778 8.169 1.00 98.06 433 ALA A N 1
ATOM 3486 C CA . ALA A 1 433 ? -11.033 -11.320 7.301 1.00 98.06 433 ALA A CA 1
ATOM 3487 C C . ALA A 1 433 ? -11.496 -12.618 6.629 1.00 98.06 433 ALA A C 1
ATOM 3489 O O . ALA A 1 433 ? -12.039 -13.519 7.269 1.00 98.06 433 ALA A O 1
ATOM 3490 N N . LEU A 1 434 ? -11.162 -12.778 5.346 1.00 97.88 434 LEU A N 1
ATOM 3491 C CA . LEU A 1 434 ? -11.124 -14.107 4.738 1.00 97.88 434 LEU A CA 1
ATOM 3492 C C . LEU A 1 434 ? -10.184 -15.006 5.551 1.00 97.88 434 LEU A C 1
ATOM 3494 O O . LEU A 1 434 ? -9.181 -14.533 6.086 1.00 97.88 434 LEU A O 1
ATOM 3498 N N . LYS A 1 435 ? -10.441 -16.320 5.569 1.00 98.19 435 LYS A N 1
ATOM 3499 C CA . LYS A 1 435 ? -9.583 -17.291 6.275 1.00 98.19 435 LYS A CA 1
ATOM 3500 C C . LYS A 1 435 ? -8.100 -17.124 5.913 1.00 98.19 435 LYS A C 1
ATOM 3502 O O . LYS A 1 435 ? -7.249 -17.136 6.796 1.00 98.19 435 LYS A O 1
ATOM 3507 N N . THR A 1 436 ? -7.806 -16.925 4.627 1.00 98.00 436 THR A N 1
ATOM 3508 C CA . THR A 1 436 ? -6.444 -16.675 4.135 1.00 98.00 436 THR A CA 1
ATOM 3509 C C . THR A 1 436 ? -5.882 -15.360 4.670 1.00 98.00 436 THR A C 1
ATOM 3511 O O . THR A 1 436 ? -4.774 -15.347 5.192 1.00 98.00 436 THR A O 1
ATOM 3514 N N . THR A 1 437 ? -6.651 -14.268 4.611 1.00 98.56 437 THR A N 1
ATOM 3515 C CA . THR A 1 437 ? -6.251 -12.971 5.178 1.00 98.56 437 THR A CA 1
ATOM 3516 C C . THR A 1 437 ? -5.939 -13.085 6.667 1.00 98.56 437 THR A C 1
ATOM 3518 O O . THR A 1 437 ? -4.899 -12.603 7.113 1.00 98.56 437 THR A O 1
ATOM 3521 N N . TRP A 1 438 ? -6.799 -13.761 7.431 1.00 98.56 438 TRP A N 1
ATOM 3522 C CA . TRP A 1 438 ? -6.609 -13.941 8.866 1.00 98.56 438 TRP A CA 1
ATOM 3523 C C . TRP A 1 438 ? -5.337 -14.725 9.195 1.00 98.56 438 TRP A C 1
ATOM 3525 O O . TRP A 1 438 ? -4.583 -14.290 10.061 1.00 98.56 438 TRP A O 1
ATOM 3535 N N . GLY A 1 439 ? -5.042 -15.802 8.459 1.00 98.38 439 GLY A N 1
ATOM 3536 C CA . GLY A 1 439 ? -3.833 -16.608 8.675 1.00 98.38 439 GLY A CA 1
ATOM 3537 C C . GLY A 1 439 ? -2.522 -15.818 8.552 1.00 98.38 439 GLY A C 1
ATOM 3538 O O . GLY A 1 439 ? -1.520 -16.189 9.152 1.00 98.38 439 GLY A O 1
ATOM 3539 N N . TYR A 1 440 ? -2.524 -14.693 7.830 1.00 98.44 440 TYR A N 1
ATOM 3540 C CA . TYR A 1 440 ? -1.379 -13.777 7.783 1.00 98.44 440 TYR A CA 1
ATOM 3541 C C . TYR A 1 440 ? -1.484 -12.617 8.785 1.00 98.44 440 TYR A C 1
ATOM 3543 O O . TYR A 1 440 ? -0.461 -12.050 9.169 1.00 98.44 440 TYR A O 1
ATOM 3551 N N . LEU A 1 441 ? -2.687 -12.246 9.229 1.00 98.31 441 LEU A N 1
ATOM 3552 C CA . LEU A 1 441 ? -2.886 -11.167 10.201 1.00 98.31 441 LEU A CA 1
ATOM 3553 C C . LEU A 1 441 ? -2.729 -11.599 11.653 1.00 98.31 441 LEU A C 1
ATOM 3555 O O . LEU A 1 441 ? -2.331 -10.775 12.478 1.00 98.31 441 LEU A O 1
ATOM 3559 N N . GLU A 1 442 ? -3.019 -12.856 11.976 1.00 98.12 442 GLU A N 1
ATOM 3560 C CA . GLU A 1 442 ? -3.057 -13.328 13.361 1.00 98.12 442 GLU A CA 1
ATOM 3561 C C . GLU A 1 442 ? -1.726 -13.143 14.093 1.00 98.12 442 GLU A C 1
ATOM 3563 O O . GLU A 1 442 ? -1.727 -12.835 15.280 1.00 98.12 442 GLU A O 1
ATOM 3568 N N . ARG A 1 443 ? -0.594 -13.187 13.375 1.00 97.50 443 ARG A N 1
ATOM 3569 C CA . ARG A 1 443 ? 0.750 -12.963 13.939 1.00 97.50 443 ARG A CA 1
ATOM 3570 C C . ARG A 1 443 ? 0.963 -11.579 14.569 1.00 97.50 443 ARG A C 1
ATOM 3572 O O . ARG A 1 443 ? 1.999 -11.354 15.192 1.00 97.50 443 ARG A O 1
ATOM 3579 N N . TYR A 1 444 ? 0.056 -10.628 14.343 1.00 97.38 444 TYR A N 1
ATOM 3580 C CA . TYR A 1 444 ? 0.127 -9.274 14.897 1.00 97.38 444 TYR A CA 1
ATOM 3581 C C . TYR A 1 444 ? -0.632 -9.106 16.224 1.00 97.38 444 TYR A C 1
ATOM 3583 O O . TYR A 1 444 ? -0.616 -8.003 16.784 1.00 97.38 444 TYR A O 1
ATOM 3591 N N . PHE A 1 445 ? -1.274 -10.172 16.713 1.00 95.88 445 PHE A N 1
ATOM 3592 C CA . PHE A 1 445 ? -2.122 -10.220 17.906 1.00 95.88 445 PHE A CA 1
ATOM 3593 C C . PHE A 1 445 ? -1.749 -11.379 18.829 1.00 95.88 445 PHE A C 1
ATOM 3595 O O . PHE A 1 445 ? -2.350 -11.440 19.928 1.00 95.88 445 PHE A O 1
#

pLDDT: mean 80.06, std 23.0, range [28.33, 98.81]

Secondary structure (DSSP, 8-state):
-EEEEEE--PPPTT------EEEEEEEEETTEEEEEEEEE-HHHHHHHHHHHHHHHHHHHHHHHHHTS-PPPSGGGHHHHHHHHHHHHSSS------------------------PPP---PPP-------------PPPEEEEEEESTTSSHHHHHHHHHHHHTB--EESBGGGS--TTS---BS---SSGGGTTGGGG--EESSGGG-TT-BPPSSEEEEEE--SS--SS--HHHH---HHHHHHHHHEEEEEETTEEEEEE--GGGEEEEEEEE--HHHHHHHHHHHHHHHHHTSTT--SS--SSHHHHHHHHHHHHHHHHHHHHT-TT--HHHHHHHTTSTTHHHHHHHHHHHHHHHHHHHHHT-EEEEEEGGGGSTTTHHHHHHHHHHHHT----S-PPPP------HHHHS-HHHHHHHHHHHHHHS-HHHHHHHGGG-

Organism: NCBI:txid568900

Solvent-accessible surface area (backbone atoms only — not comparable to full-atom values): 26432 Å² total; per-residue (Å²): 109,78,54,78,51,76,60,82,82,79,77,74,92,87,68,96,69,82,79,68,41,50,39,42,40,39,46,51,61,86,96,45,75,47,81,46,80,47,82,36,43,66,68,55,49,53,53,49,51,51,50,54,53,50,52,54,51,52,53,54,52,50,60,62,52,69,77,71,67,86,89,76,86,71,83,67,64,75,63,62,65,59,65,63,60,64,71,69,64,77,82,73,88,85,86,87,88,84,88,84,87,86,82,89,82,85,89,82,83,90,77,91,74,85,87,80,79,78,86,72,84,74,69,79,87,70,85,80,77,82,80,74,88,71,85,69,87,59,78,46,36,33,23,37,40,38,30,63,74,67,32,45,64,72,57,56,47,50,42,52,24,37,21,41,33,25,49,31,29,20,29,56,11,68,80,17,47,34,93,85,47,23,35,46,49,68,56,70,77,86,55,83,90,53,75,78,71,42,74,16,42,47,11,30,55,53,56,72,71,41,82,85,39,43,79,40,69,54,37,30,49,26,40,36,54,45,45,35,71,70,74,89,67,51,54,88,69,28,66,65,54,64,71,58,30,47,52,32,53,39,36,22,33,31,20,58,90,74,42,82,47,77,30,56,41,69,67,88,47,52,56,34,36,34,46,43,39,46,55,65,55,35,25,53,55,43,41,50,55,50,50,49,59,55,34,62,70,44,85,87,53,69,89,76,63,49,102,45,57,66,25,48,46,55,53,18,50,52,46,52,61,74,34,43,66,52,44,70,72,31,91,88,47,52,72,71,56,51,64,62,37,73,79,33,77,40,44,68,55,57,54,36,48,45,50,46,49,37,44,49,53,52,42,40,58,76,67,68,36,55,70,46,81,43,53,52,72,43,46,36,90,92,36,25,70,62,48,50,49,53,53,30,59,76,44,67,50,63,82,73,50,70,60,80,79,71,80,82,85,78,81,38,50,75,75,69,41,52,73,68,43,51,51,49,49,51,59,50,48,58,71,70,28,44,74,71,48,32,74,69,50,54,87,73,111

InterPro domains:
  IPR027417 P-loop containing nucleoside triphosphate hydrolase [G3DSA:3.40.50.300] (123-432)
  IPR027417 P-loop containing nucleoside triphosphate hydrolase [SSF52540] (140-432)

Foldseek 3Di:
DKDKDWDDDDDDPDDPDADWIWIWIWDDDDPDTDTDTDTDHPVLVVLVVVVVVVVVVVVVVVVVVVVPDDDDDPPQPPLVVVLPVVVPPPPDDDDDDDDDDDDDDDDDDDDDDDDDDDDFPDQDDDPPDDDDPPPDQDQAFEEEAEEQPLLCVVVVLVQCCFQQLAWAWELEQQVAAEPLSWFAASDDDPDPPPHPQRVQHGTTHNPNPSVSHHHDRYYHYYYDHQALRDPLDFPVRRDDDLVSSLQSRQKHWIDDSNDIDIHGDDLVSYAHYEYEAEQLQLRLLSVVVVVVVVQVVVPPPPPVQDSALVSQQVVQVVSCVVHVVSQVSDPVDDPVLCVLCVPARNSVNLLSRQVSSQSVVVSCVVSSHRYHYHYPCCLDPVRVVVRSVVSCVSRVGHGDRDRDRDDDDRDCPPRNDDPSSVVSSLVSSVVSHDPVSCVVNVVSD

Nearest PDB structures (foldseek):
  4az9-assembly2_A-3  TM=4.336E-01  e=2.626E+00  Homo sapiens
  8s9i-assembly1_A  TM=3.350E-01  e=6.195E+00  Tequatrovirus
  2l3j-assembly1_A  TM=2.080E-01  e=6.195E+00  Rattus norvegicus

Mean predicted aligned error: 12.26 Å

Radius of gyration: 25.44 Å; Cα contacts (8 Å, |Δi|>4): 571; chains: 1; bounding box: 85×56×60 Å